Protein A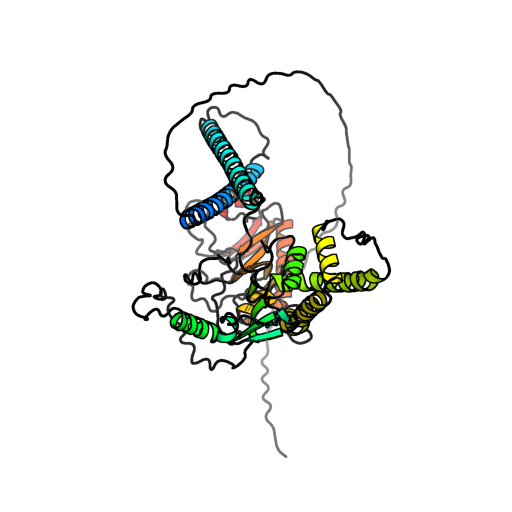F-A0A2P5IEN3-F1 (afdb_monomer_lite)

Structure (mmCIF, N/CA/C/O backbone):
data_AF-A0A2P5IEN3-F1
#
_entry.id   AF-A0A2P5IEN3-F1
#
loop_
_atom_site.group_PDB
_atom_site.id
_atom_site.type_symbol
_atom_site.label_atom_id
_atom_site.label_alt_id
_atom_site.label_comp_id
_atom_site.label_asym_id
_atom_site.label_entity_id
_atom_site.label_seq_id
_atom_site.pdbx_PDB_ins_code
_atom_site.Cartn_x
_atom_site.Cartn_y
_atom_site.Cartn_z
_atom_site.occupancy
_atom_site.B_iso_or_equiv
_atom_site.auth_seq_id
_atom_site.auth_comp_id
_atom_site.auth_asym_id
_atom_site.auth_atom_id
_atom_site.pdbx_PDB_model_num
ATOM 1 N N . MET A 1 1 ? 42.864 -42.625 10.242 1.00 35.84 1 MET A N 1
ATOM 2 C CA . MET A 1 1 ? 43.320 -43.706 9.343 1.00 35.84 1 MET A CA 1
ATOM 3 C C . MET A 1 1 ? 42.505 -43.647 8.061 1.00 35.84 1 MET A C 1
ATOM 5 O O . MET A 1 1 ? 41.294 -43.753 8.162 1.00 35.84 1 MET A O 1
ATOM 9 N N . SER A 1 2 ? 43.210 -43.437 6.940 1.00 33.47 2 SER A N 1
ATOM 10 C CA . SER A 1 2 ? 42.841 -43.688 5.528 1.00 33.47 2 SER A CA 1
ATOM 11 C C . SER A 1 2 ? 41.614 -42.935 4.977 1.00 33.47 2 SER A C 1
ATOM 13 O O . SER A 1 2 ? 40.490 -43.219 5.360 1.00 33.47 2 SER A O 1
ATOM 15 N N . SER A 1 3 ? 41.790 -41.851 4.204 1.00 33.75 3 SER A N 1
ATOM 16 C CA . SER A 1 3 ? 42.176 -41.757 2.762 1.00 33.75 3 SER A CA 1
ATOM 17 C C . SER A 1 3 ? 40.903 -41.482 1.944 1.00 33.75 3 SER A C 1
ATOM 19 O O . SER A 1 3 ? 39.930 -42.192 2.139 1.00 33.75 3 SER A O 1
ATOM 21 N N . GLY A 1 4 ? 40.760 -40.497 1.058 1.00 32.56 4 GLY A N 1
ATOM 22 C CA . GLY A 1 4 ? 41.691 -39.830 0.147 1.00 32.56 4 GLY A CA 1
ATOM 23 C C . GLY A 1 4 ? 41.046 -39.894 -1.251 1.00 32.56 4 GLY A C 1
ATOM 24 O O . GLY A 1 4 ? 40.573 -40.960 -1.630 1.00 32.56 4 GLY A O 1
ATOM 25 N N . GLY A 1 5 ? 40.966 -38.784 -1.993 1.00 29.70 5 GLY A N 1
ATOM 26 C CA . GLY A 1 5 ? 40.350 -38.788 -3.327 1.00 29.70 5 GLY A CA 1
ATOM 27 C C . GLY A 1 5 ? 40.188 -37.407 -3.957 1.00 29.70 5 GLY A C 1
ATOM 28 O O . GLY A 1 5 ? 39.071 -36.934 -4.127 1.00 29.70 5 GLY A O 1
ATOM 29 N N . SER A 1 6 ? 41.311 -36.771 -4.284 1.00 32.72 6 SER A N 1
ATOM 30 C CA . SER A 1 6 ? 41.399 -35.593 -5.152 1.00 32.72 6 SER A CA 1
ATOM 31 C C . SER A 1 6 ? 41.351 -36.027 -6.619 1.00 32.72 6 SER A C 1
ATOM 33 O O . SER A 1 6 ? 42.062 -36.962 -6.982 1.00 32.72 6 SER A O 1
ATOM 35 N N . ILE A 1 7 ? 40.604 -35.321 -7.474 1.00 37.53 7 ILE A N 1
ATOM 36 C CA . ILE A 1 7 ? 40.819 -35.346 -8.929 1.00 37.53 7 ILE A CA 1
ATOM 37 C C . ILE A 1 7 ? 40.854 -33.905 -9.440 1.00 37.53 7 ILE A C 1
ATOM 39 O O . ILE A 1 7 ? 39.853 -33.197 -9.466 1.00 37.53 7 ILE A O 1
ATOM 43 N N . SER A 1 8 ? 42.064 -33.499 -9.806 1.00 33.09 8 SER A N 1
ATOM 44 C CA . SER A 1 8 ? 42.419 -32.367 -10.655 1.00 33.09 8 SER A CA 1
ATOM 45 C C . SER A 1 8 ? 42.179 -32.720 -12.122 1.00 33.09 8 SER A C 1
ATOM 47 O O . SER A 1 8 ? 42.514 -33.833 -12.517 1.00 33.09 8 SER A O 1
ATOM 49 N N . ASN A 1 9 ? 41.732 -31.767 -12.941 1.00 34.59 9 ASN A N 1
ATOM 50 C CA . ASN A 1 9 ? 42.002 -31.789 -14.378 1.00 34.59 9 ASN A CA 1
ATOM 51 C C . ASN A 1 9 ? 42.323 -30.376 -14.867 1.00 34.59 9 ASN A C 1
ATOM 53 O O . ASN A 1 9 ? 41.487 -29.476 -14.833 1.00 34.59 9 ASN A O 1
ATOM 57 N N . SER A 1 10 ? 43.570 -30.236 -15.303 1.00 31.45 10 SER A N 1
ATOM 58 C CA . SER A 1 10 ? 44.122 -29.135 -16.079 1.00 31.45 10 SER A CA 1
ATOM 59 C C . SER A 1 10 ? 43.938 -29.443 -17.567 1.00 31.45 10 SER A C 1
ATOM 61 O O . SER A 1 10 ? 44.143 -30.586 -17.974 1.00 31.45 10 SER A O 1
ATOM 63 N N . ALA A 1 11 ? 43.627 -28.438 -18.382 1.00 36.34 11 ALA A N 1
ATOM 64 C CA . ALA A 1 11 ? 43.890 -28.466 -19.818 1.00 36.34 11 ALA A CA 1
ATOM 65 C C . ALA A 1 11 ? 44.193 -27.044 -20.309 1.00 36.34 11 ALA A C 1
ATOM 67 O O . ALA A 1 11 ? 43.500 -26.088 -19.966 1.00 36.34 11 ALA A O 1
ATOM 68 N N . GLU A 1 12 ? 45.288 -26.942 -21.053 1.00 33.94 12 GLU A N 1
ATOM 69 C CA . GLU A 1 12 ? 45.960 -25.740 -21.536 1.00 33.94 12 GLU A CA 1
ATOM 70 C C . GLU A 1 12 ? 45.406 -25.248 -22.890 1.00 33.94 12 GLU A C 1
ATOM 72 O O . GLU A 1 12 ? 45.194 -26.058 -23.786 1.00 33.94 12 GLU A O 1
ATOM 77 N N . GLY A 1 13 ? 45.307 -23.914 -23.033 1.00 30.95 13 GLY A N 1
ATOM 78 C CA . GLY A 1 13 ? 45.607 -23.094 -24.231 1.00 30.95 13 GLY A CA 1
ATOM 79 C C . GLY A 1 13 ? 44.714 -23.178 -25.491 1.00 30.95 13 GLY A C 1
ATOM 80 O O . GLY A 1 13 ? 43.956 -24.131 -25.635 1.00 30.95 13 GLY A O 1
ATOM 81 N N . PRO A 1 14 ? 44.826 -22.224 -26.457 1.00 46.12 14 PRO A N 1
ATOM 82 C CA . PRO A 1 14 ? 45.813 -21.136 -26.560 1.00 46.12 14 PRO A CA 1
ATOM 83 C C . PRO A 1 14 ? 45.273 -19.716 -26.900 1.00 46.12 14 PRO A C 1
ATOM 85 O O . PRO A 1 14 ? 44.162 -19.524 -27.379 1.00 46.12 14 PRO A O 1
ATOM 88 N N . ASN A 1 15 ? 46.158 -18.741 -26.660 1.00 34.06 15 ASN A N 1
ATOM 89 C CA . ASN A 1 15 ? 46.348 -17.399 -27.239 1.00 34.06 15 ASN A CA 1
ATOM 90 C C . ASN A 1 15 ? 45.419 -16.884 -28.359 1.00 34.06 15 ASN A C 1
ATOM 92 O O . ASN A 1 15 ? 45.364 -17.461 -29.443 1.00 34.06 15 ASN A O 1
ATOM 96 N N . SER A 1 16 ? 44.970 -15.634 -28.197 1.00 35.38 16 SER A N 1
ATOM 97 C CA . SER A 1 16 ? 45.021 -14.636 -29.277 1.00 35.38 16 SER A CA 1
ATOM 98 C C . SER A 1 16 ? 45.103 -13.213 -28.713 1.00 35.38 16 SER A C 1
ATOM 100 O O . SER A 1 16 ? 44.198 -12.743 -28.024 1.00 35.38 16 SER A O 1
ATOM 102 N N . GLU A 1 17 ? 46.219 -12.557 -29.019 1.00 33.69 17 GLU A N 1
ATOM 103 C CA . GLU A 1 17 ? 46.490 -11.131 -28.853 1.00 33.69 17 GLU A CA 1
ATOM 104 C C . GLU A 1 17 ? 45.548 -10.287 -29.732 1.00 33.69 17 GLU A C 1
ATOM 106 O O . GLU A 1 17 ? 45.204 -10.687 -30.843 1.00 33.69 17 GLU A O 1
ATOM 111 N N . GLY A 1 18 ? 45.159 -9.099 -29.263 1.00 31.09 18 GLY A N 1
ATOM 112 C CA . GLY A 1 18 ? 44.286 -8.189 -30.010 1.00 31.09 18 GLY A CA 1
ATOM 113 C C . GLY A 1 18 ? 44.284 -6.782 -29.423 1.00 31.09 18 GLY A C 1
ATOM 114 O O . GLY A 1 18 ? 43.494 -6.446 -28.552 1.00 31.09 18 GLY A O 1
ATOM 115 N N . LEU A 1 19 ? 45.232 -5.983 -29.897 1.00 33.12 19 LEU A N 1
ATOM 116 C CA . LEU A 1 19 ? 45.630 -4.650 -29.463 1.00 33.12 19 LEU A CA 1
ATOM 117 C C . LEU A 1 19 ? 44.899 -3.556 -30.268 1.00 33.12 19 LEU A C 1
ATOM 119 O O . LEU A 1 19 ? 45.217 -3.423 -31.441 1.00 33.12 19 LEU A O 1
ATOM 123 N N . VAL A 1 20 ? 44.022 -2.723 -29.681 1.00 34.38 20 VAL A N 1
ATOM 124 C CA . VAL A 1 20 ? 43.602 -1.413 -30.261 1.00 34.38 20 VAL A CA 1
ATOM 125 C C . VAL A 1 20 ? 43.148 -0.472 -29.124 1.00 34.38 20 VAL A C 1
ATOM 127 O O . VAL A 1 20 ? 42.104 -0.677 -28.521 1.00 34.38 20 VAL A O 1
ATOM 130 N N . ARG A 1 21 ? 44.021 0.390 -28.584 1.00 30.11 21 ARG A N 1
ATOM 131 C CA . ARG A 1 21 ? 44.185 1.835 -28.884 1.00 30.11 21 ARG A CA 1
ATOM 132 C C . ARG A 1 21 ? 42.898 2.679 -28.904 1.00 30.11 21 ARG A C 1
ATOM 134 O O . ARG A 1 21 ? 42.202 2.767 -29.906 1.00 30.11 21 ARG A O 1
ATOM 141 N N . SER A 1 22 ? 42.698 3.405 -27.808 1.00 34.75 22 SER A N 1
ATOM 142 C CA . SER A 1 22 ? 41.840 4.586 -27.669 1.00 34.75 22 SER A CA 1
ATOM 143 C C . SER A 1 22 ? 42.376 5.783 -28.470 1.00 34.75 22 SER A C 1
ATOM 145 O O . SER A 1 22 ? 43.598 5.932 -28.577 1.00 34.75 22 SER A O 1
ATOM 147 N N . PRO A 1 23 ? 41.506 6.721 -28.886 1.00 38.84 23 PRO A N 1
ATOM 148 C CA . PRO A 1 23 ? 41.914 8.105 -29.064 1.00 38.84 23 PRO A CA 1
ATOM 149 C C . PRO A 1 23 ? 41.170 9.051 -28.110 1.00 38.84 23 PRO A C 1
ATOM 151 O O . PRO A 1 23 ? 39.944 9.055 -28.007 1.00 38.84 23 PRO A O 1
ATOM 154 N N . SER A 1 24 ? 41.963 9.881 -27.433 1.00 36.66 24 SER A N 1
ATOM 155 C CA . SER A 1 24 ? 41.577 11.186 -26.890 1.00 36.66 24 SER A CA 1
ATOM 156 C C . SER A 1 24 ? 41.012 12.101 -27.981 1.00 36.66 24 SER A C 1
ATOM 158 O O . SER A 1 24 ? 41.430 11.979 -29.136 1.00 36.66 24 SER A O 1
ATOM 160 N N . PRO A 1 25 ? 40.244 13.134 -27.606 1.00 40.41 25 PRO A N 1
ATOM 161 C CA . PRO A 1 25 ? 40.554 14.437 -28.188 1.00 40.41 25 PRO A CA 1
ATOM 162 C C . PRO A 1 25 ? 40.624 15.584 -27.180 1.00 40.41 25 PRO A C 1
ATOM 164 O O . PRO A 1 25 ? 39.953 15.618 -26.151 1.00 40.41 25 PRO A O 1
ATOM 167 N N . GLN A 1 26 ? 41.508 16.500 -27.562 1.00 29.80 26 GLN A N 1
ATOM 168 C CA . GLN A 1 26 ? 41.890 17.751 -26.938 1.00 29.80 26 GLN A CA 1
ATOM 169 C C . GLN A 1 26 ? 40.809 18.832 -27.048 1.00 29.80 26 GLN A C 1
ATOM 171 O O . GLN A 1 26 ? 39.913 18.785 -27.887 1.00 29.80 26 GLN A O 1
ATOM 176 N N . GLU A 1 27 ? 40.991 19.812 -26.172 1.00 29.64 27 GLU A N 1
ATOM 177 C CA . GLU A 1 27 ? 40.306 21.088 -26.012 1.00 29.64 27 GLU A CA 1
ATOM 178 C C . GLU A 1 27 ? 40.144 21.901 -27.307 1.00 29.64 27 GLU A C 1
ATOM 180 O O . GLU A 1 27 ? 41.055 21.984 -28.131 1.00 29.64 27 GLU A O 1
ATOM 185 N N . ALA A 1 28 ? 39.028 22.628 -27.403 1.00 30.77 28 ALA A N 1
ATOM 186 C CA . ALA A 1 28 ? 38.952 23.875 -28.154 1.00 30.77 28 ALA A CA 1
ATOM 187 C C . ALA A 1 28 ? 38.055 24.868 -27.401 1.00 30.77 28 ALA A C 1
ATOM 189 O O . ALA A 1 28 ? 36.851 24.677 -27.244 1.00 30.77 28 ALA A O 1
ATOM 190 N N . ILE A 1 29 ? 38.703 25.919 -26.908 1.00 27.64 29 ILE A N 1
ATOM 191 C CA . ILE A 1 29 ? 38.143 27.128 -26.308 1.00 27.64 29 ILE A CA 1
ATOM 192 C C . ILE A 1 29 ? 37.613 28.016 -27.440 1.00 27.64 29 ILE A C 1
ATOM 194 O O . ILE A 1 29 ? 38.374 28.307 -28.356 1.00 27.64 29 ILE A O 1
ATOM 198 N N . TYR A 1 30 ? 36.379 28.520 -27.344 1.00 28.81 30 TYR A N 1
ATOM 199 C CA . TYR A 1 30 ? 36.015 29.817 -27.925 1.00 28.81 30 TYR A CA 1
ATOM 200 C C . TYR A 1 30 ? 34.970 30.532 -27.060 1.00 28.81 30 TYR A C 1
ATOM 202 O O . TYR A 1 30 ? 33.917 30.003 -26.717 1.00 28.81 30 TYR A O 1
ATOM 210 N N . THR A 1 31 ? 35.346 31.747 -26.684 1.00 26.66 31 THR A N 1
ATOM 211 C CA . THR A 1 31 ? 34.623 32.772 -25.932 1.00 26.66 31 THR A CA 1
ATOM 212 C C . THR A 1 31 ? 33.665 33.575 -26.815 1.00 26.66 31 THR A C 1
ATOM 214 O O . THR A 1 31 ? 33.975 33.786 -27.986 1.00 26.66 31 THR A O 1
ATOM 217 N N . ALA A 1 32 ? 32.628 34.140 -26.179 1.00 28.58 32 ALA A N 1
ATOM 218 C CA . ALA A 1 32 ? 32.217 35.557 -26.238 1.00 28.58 32 ALA A CA 1
ATOM 219 C C . ALA A 1 32 ? 30.720 35.822 -26.526 1.00 28.58 32 ALA A C 1
ATOM 221 O O . ALA A 1 32 ? 30.201 35.554 -27.603 1.00 28.58 32 ALA A O 1
ATOM 222 N N . ASP A 1 33 ? 30.118 36.446 -25.509 1.00 27.48 33 ASP A N 1
ATOM 223 C CA . ASP A 1 33 ? 29.373 37.710 -25.537 1.00 27.48 33 ASP A CA 1
ATOM 224 C C . ASP A 1 33 ? 27.887 37.796 -25.933 1.00 27.48 33 ASP A C 1
ATOM 226 O O . ASP A 1 33 ? 27.475 37.886 -27.085 1.00 27.48 33 ASP A O 1
ATOM 230 N N . ASN A 1 34 ? 27.113 37.926 -24.849 1.00 31.33 34 ASN A N 1
ATOM 231 C CA . ASN A 1 34 ? 25.971 38.810 -24.612 1.00 31.33 34 ASN A CA 1
ATOM 232 C C . ASN A 1 34 ? 25.864 40.059 -25.508 1.00 31.33 34 ASN A C 1
ATOM 234 O O . ASN A 1 34 ? 26.795 40.859 -25.576 1.00 31.33 34 ASN A O 1
ATOM 238 N N . ALA A 1 35 ? 24.636 40.365 -25.940 1.00 30.05 35 ALA A N 1
ATOM 239 C CA . ALA A 1 35 ? 24.123 41.736 -25.929 1.00 30.05 35 ALA A CA 1
ATOM 240 C C . ALA A 1 35 ? 22.586 41.758 -25.866 1.00 30.05 35 ALA A C 1
ATOM 242 O O . ALA A 1 35 ? 21.883 41.323 -26.772 1.00 30.05 35 ALA A O 1
ATOM 243 N N . SER A 1 36 ? 22.096 42.298 -24.755 1.00 31.78 36 SER A N 1
ATOM 244 C CA . SER A 1 36 ? 20.740 42.770 -24.487 1.00 31.78 36 SER A CA 1
ATOM 245 C C . SER A 1 36 ? 20.390 44.022 -25.298 1.00 31.78 36 SER A C 1
ATOM 247 O O . SER A 1 36 ? 21.257 44.872 -25.506 1.00 31.78 36 SER A O 1
ATOM 249 N N . GLY A 1 37 ? 19.110 44.218 -25.620 1.00 28.75 37 GLY A N 1
ATOM 250 C CA . GLY A 1 37 ? 18.613 45.488 -26.150 1.00 28.75 37 GLY A CA 1
ATOM 251 C C . GLY A 1 37 ? 17.091 45.599 -26.107 1.00 28.75 37 GLY A C 1
ATOM 252 O O . GLY A 1 37 ? 16.406 44.990 -26.918 1.00 28.75 37 GLY A O 1
ATOM 253 N N . ASP A 1 38 ? 16.609 46.387 -25.145 1.00 30.59 38 ASP A N 1
ATOM 254 C CA . ASP A 1 38 ? 15.249 46.909 -24.957 1.00 30.59 38 ASP A CA 1
ATOM 255 C C . ASP A 1 38 ? 14.538 47.375 -26.241 1.00 30.59 38 ASP A C 1
ATOM 257 O O . ASP A 1 38 ? 15.175 47.982 -27.100 1.00 30.59 38 ASP A O 1
ATOM 261 N N . GLN A 1 39 ? 13.194 47.326 -26.253 1.00 30.89 39 GLN A N 1
ATOM 262 C CA . GLN A 1 39 ? 12.402 48.541 -26.508 1.00 30.89 39 GLN A CA 1
ATOM 263 C C . GLN A 1 39 ? 10.929 48.475 -26.058 1.00 30.89 39 GLN A C 1
ATOM 265 O O . GLN A 1 39 ? 10.269 47.442 -26.059 1.00 30.89 39 GLN A O 1
ATOM 270 N N . LYS A 1 40 ? 10.474 49.660 -25.637 1.00 29.22 40 LYS A N 1
ATOM 271 C CA . LYS A 1 40 ? 9.203 50.061 -25.018 1.00 29.22 40 LYS A CA 1
ATOM 272 C C . LYS A 1 40 ? 8.070 50.312 -26.022 1.00 29.22 40 LYS A C 1
ATOM 274 O O . LYS A 1 40 ? 8.325 50.729 -27.144 1.00 29.22 40 LYS A O 1
ATOM 279 N N . GLY A 1 41 ? 6.853 50.358 -25.469 1.00 27.19 41 GLY A N 1
ATOM 280 C CA . GLY A 1 41 ? 5.732 51.207 -25.916 1.00 27.19 41 GLY A CA 1
ATOM 281 C C . GLY A 1 41 ? 4.554 50.388 -26.446 1.00 27.19 41 GLY A C 1
ATOM 282 O O . GLY A 1 41 ? 4.766 49.366 -27.072 1.00 27.19 41 GLY A O 1
ATOM 283 N N . THR A 1 42 ? 3.281 50.720 -26.246 1.00 28.75 42 THR A N 1
ATOM 284 C CA . THR A 1 42 ? 2.606 51.896 -25.673 1.00 28.75 42 THR A CA 1
ATOM 285 C C . THR A 1 42 ? 1.125 51.508 -25.530 1.00 28.75 42 THR A C 1
ATOM 287 O O . THR A 1 42 ? 0.606 50.792 -26.383 1.00 28.75 42 THR A O 1
ATOM 290 N N . SER A 1 43 ? 0.446 51.979 -24.479 1.00 30.06 43 SER A N 1
ATOM 291 C CA . SER A 1 43 ? -1.021 51.934 -24.344 1.00 30.06 43 SER A CA 1
ATOM 292 C C . SER A 1 43 ? -1.731 52.680 -25.471 1.00 30.06 43 SER A C 1
ATOM 294 O O . SER A 1 43 ? -1.261 53.746 -25.865 1.00 30.06 43 SER A O 1
ATOM 296 N N . GLN A 1 44 ? -2.930 52.223 -25.843 1.00 29.77 44 GLN A N 1
ATOM 297 C CA . GLN A 1 44 ? -4.050 53.121 -26.126 1.00 29.77 44 GLN A CA 1
ATOM 298 C C . GLN A 1 44 ? -5.410 52.447 -25.906 1.00 29.77 44 GLN A C 1
ATOM 300 O O . GLN A 1 44 ? -5.561 51.234 -26.024 1.00 29.77 44 GLN A O 1
ATOM 305 N N . ASP A 1 45 ? -6.341 53.299 -25.496 1.00 27.36 45 ASP A N 1
ATOM 306 C CA . ASP A 1 45 ? -7.645 53.062 -24.894 1.00 27.36 45 ASP A CA 1
ATOM 307 C C . ASP A 1 45 ? -8.785 52.756 -25.900 1.00 27.36 45 ASP A C 1
ATOM 309 O O . ASP A 1 45 ? -8.643 52.924 -27.109 1.00 27.36 45 ASP A O 1
ATOM 313 N N . ILE A 1 46 ? -9.965 52.507 -25.310 1.00 26.88 46 ILE A N 1
ATOM 314 C CA . ILE A 1 46 ? -11.319 52.949 -25.716 1.00 26.88 46 ILE A CA 1
ATOM 315 C C . ILE A 1 46 ? -12.308 51.876 -26.236 1.00 26.88 46 ILE A C 1
ATOM 317 O O . ILE A 1 46 ? -12.123 51.229 -27.259 1.00 26.88 46 ILE A O 1
ATOM 321 N N . GLU A 1 47 ? -13.441 51.861 -25.520 1.00 27.30 47 GLU A N 1
ATOM 322 C CA . GLU A 1 47 ? -14.838 51.662 -25.941 1.00 27.30 47 GLU A CA 1
ATOM 323 C C . GLU A 1 47 ? -15.607 50.377 -25.623 1.00 27.30 47 GLU A C 1
ATOM 325 O O . GLU A 1 47 ? -15.109 49.267 -25.487 1.00 27.30 47 GLU A O 1
ATOM 330 N N . SER A 1 48 ? -16.895 50.628 -25.416 1.00 28.28 48 SER A N 1
ATOM 331 C CA . SER A 1 48 ? -17.778 50.055 -24.414 1.00 28.28 48 SER A CA 1
ATOM 332 C C . SER A 1 48 ? -19.172 49.870 -25.036 1.00 28.28 48 SER A C 1
ATOM 334 O O . SER A 1 48 ? -19.547 50.668 -25.890 1.00 28.28 48 SER A O 1
ATOM 336 N N . ILE A 1 49 ? -19.985 48.972 -24.444 1.00 26.33 49 ILE A N 1
ATOM 337 C CA . ILE A 1 49 ? -21.478 48.899 -24.489 1.00 26.33 49 ILE A CA 1
ATOM 338 C C . ILE A 1 49 ? -22.085 48.173 -25.732 1.00 26.33 49 ILE A C 1
ATOM 340 O O . ILE A 1 49 ? -21.487 48.256 -26.800 1.00 26.33 49 ILE A O 1
ATOM 344 N N . PRO A 1 50 ? -23.285 47.517 -25.692 1.00 37.12 50 PRO A N 1
ATOM 345 C CA . PRO A 1 50 ? -24.185 47.131 -24.580 1.00 37.12 50 PRO A CA 1
ATOM 346 C C . PRO A 1 50 ? -24.591 45.639 -24.506 1.00 37.12 50 PRO A C 1
ATOM 348 O O . PRO A 1 50 ? -24.624 44.897 -25.486 1.00 37.12 50 PRO A O 1
ATOM 351 N N . GLU A 1 51 ? -25.087 45.272 -23.322 1.00 28.61 51 GLU A N 1
ATOM 352 C CA . GLU A 1 51 ? -25.972 44.133 -23.059 1.00 28.61 51 GLU A CA 1
ATOM 353 C C . GLU A 1 51 ? -27.403 44.374 -23.579 1.00 28.61 51 GLU A C 1
ATOM 355 O O . GLU A 1 51 ? -27.938 45.478 -23.469 1.00 28.61 51 GLU A O 1
ATOM 360 N N . THR A 1 52 ? -28.081 43.317 -24.041 1.00 30.11 52 THR A N 1
ATOM 361 C CA . THR A 1 52 ? -29.551 43.295 -24.128 1.00 30.11 52 THR A CA 1
ATOM 362 C C . THR A 1 52 ? -30.120 42.011 -23.525 1.00 30.11 52 THR A C 1
ATOM 364 O O . THR A 1 52 ? -29.779 40.891 -23.906 1.00 30.11 52 THR A O 1
ATOM 367 N N . ASN A 1 53 ? -31.004 42.207 -22.545 1.00 27.12 53 ASN A N 1
ATOM 368 C CA . ASN A 1 53 ? -31.884 41.206 -21.955 1.00 27.12 53 ASN A CA 1
ATOM 369 C C . ASN A 1 53 ? -33.055 40.910 -22.903 1.00 27.12 53 ASN A C 1
ATOM 371 O O . ASN A 1 53 ? -33.667 41.837 -23.428 1.00 27.12 53 ASN A O 1
ATOM 375 N N . SER A 1 54 ? -33.467 39.645 -23.011 1.00 27.23 54 SER A N 1
ATOM 376 C CA . SER A 1 54 ? -34.881 39.339 -23.252 1.00 27.23 54 SER A CA 1
ATOM 377 C C . SER A 1 54 ? -35.307 38.067 -22.519 1.00 27.23 54 SER A C 1
ATOM 379 O O . SER A 1 54 ? -34.712 36.994 -22.621 1.00 27.23 54 SER A O 1
ATOM 381 N N . THR A 1 55 ? -36.332 38.258 -21.703 1.00 28.41 55 THR A N 1
ATOM 382 C CA . THR A 1 55 ? -37.141 37.284 -20.980 1.00 28.41 55 THR A CA 1
ATOM 383 C C . THR A 1 55 ? -38.214 36.715 -21.901 1.00 28.41 55 THR A C 1
ATOM 385 O O . THR A 1 55 ? -38.854 37.478 -22.618 1.00 28.41 55 THR A O 1
ATOM 388 N N . HIS A 1 56 ? -38.493 35.413 -21.812 1.00 28.89 56 HIS A N 1
ATOM 389 C CA . HIS A 1 56 ? -39.802 34.887 -22.195 1.00 28.89 56 HIS A CA 1
ATOM 390 C C . HIS A 1 56 ? -40.215 33.721 -21.291 1.00 28.89 56 HIS A C 1
ATOM 392 O O . HIS A 1 56 ? -39.544 32.690 -21.213 1.00 28.89 56 HIS A O 1
ATOM 398 N N . GLU A 1 57 ? -41.327 33.944 -20.591 1.00 28.70 57 GLU A N 1
ATOM 399 C CA . GLU A 1 57 ? -42.165 32.958 -19.916 1.00 28.70 57 GLU A CA 1
ATOM 400 C C . GLU A 1 57 ? -42.827 32.017 -20.926 1.00 28.70 57 GLU A C 1
ATOM 402 O O . GLU A 1 57 ? -43.229 32.438 -22.012 1.00 28.70 57 GLU A O 1
ATOM 407 N N . SER A 1 58 ? -43.017 30.759 -20.527 1.00 27.20 58 SER A N 1
ATOM 408 C CA . SER A 1 58 ? -44.165 29.945 -20.933 1.00 27.20 58 SER A CA 1
ATOM 409 C C . SER A 1 58 ? -44.393 28.848 -19.895 1.00 27.20 58 SER A C 1
ATOM 411 O O . SER A 1 58 ? -43.476 28.111 -19.525 1.00 27.20 58 SER A O 1
ATOM 413 N N . GLN A 1 59 ? -45.627 28.823 -19.409 1.00 27.61 59 GLN A N 1
ATOM 414 C CA . GLN A 1 59 ? -46.201 27.930 -18.418 1.00 27.61 59 GLN A CA 1
ATOM 415 C C . GLN A 1 59 ? -46.795 26.661 -19.063 1.00 27.61 59 GLN A C 1
ATOM 417 O O . GLN A 1 59 ? -47.214 26.673 -20.217 1.00 27.61 59 GLN A O 1
ATOM 422 N N . ASP A 1 60 ? -46.874 25.630 -18.217 1.00 28.22 60 ASP A N 1
ATOM 423 C CA . ASP A 1 60 ? -47.930 24.614 -18.099 1.00 28.22 60 ASP A CA 1
ATOM 424 C C . ASP A 1 60 ? -47.845 23.205 -18.724 1.00 28.22 60 ASP A C 1
ATOM 426 O O . ASP A 1 60 ? -47.476 22.979 -19.872 1.00 28.22 60 ASP A O 1
ATOM 430 N N . LEU A 1 61 ? -48.344 22.292 -17.865 1.00 27.17 61 LEU A N 1
ATOM 431 C CA . LEU A 1 61 ? -48.820 20.908 -18.018 1.00 27.17 61 LEU A CA 1
ATOM 432 C C . LEU A 1 61 ? -47.784 19.773 -17.931 1.00 27.17 61 LEU A C 1
ATOM 434 O O . LEU A 1 61 ? -47.070 19.501 -18.882 1.00 27.17 61 LEU A O 1
ATOM 438 N N . TYR A 1 62 ? -47.763 19.060 -16.790 1.00 28.39 62 TYR A N 1
ATOM 439 C CA . TYR A 1 62 ? -48.068 17.615 -16.689 1.00 28.39 62 TYR A CA 1
ATOM 440 C C . TYR A 1 62 ? -48.196 17.173 -15.214 1.00 28.39 62 TYR A C 1
ATOM 442 O O . TYR A 1 62 ? -47.400 17.552 -14.357 1.00 28.39 62 TYR A O 1
ATOM 450 N N . GLY A 1 63 ? -49.245 16.391 -14.934 1.00 28.73 63 GLY A N 1
ATOM 451 C CA . GLY A 1 63 ? -49.679 15.953 -13.605 1.00 28.73 63 GLY A CA 1
ATOM 452 C C . GLY A 1 63 ? -48.720 14.998 -12.886 1.00 28.73 63 GLY A C 1
ATOM 453 O O . GLY A 1 63 ? -48.051 14.161 -13.490 1.00 28.73 63 GLY A O 1
ATOM 454 N N . ALA A 1 64 ? -48.685 15.139 -11.561 1.00 29.81 64 ALA A N 1
ATOM 455 C CA . ALA A 1 64 ? -47.820 14.404 -10.651 1.00 29.81 64 ALA A CA 1
ATOM 456 C C . ALA A 1 64 ? -48.384 13.009 -10.325 1.00 29.81 64 ALA A C 1
ATOM 458 O O . ALA A 1 64 ? -49.329 12.874 -9.552 1.00 29.81 64 ALA A O 1
ATOM 459 N N . GLY A 1 65 ? -47.759 11.966 -10.873 1.00 35.16 65 GLY A N 1
ATOM 460 C CA . GLY A 1 65 ? -47.779 10.629 -10.282 1.00 35.16 65 GLY A CA 1
ATOM 461 C C . GLY A 1 65 ? -46.661 10.523 -9.245 1.00 35.16 65 GLY A C 1
ATOM 462 O O . GLY A 1 65 ? -45.504 10.824 -9.548 1.00 35.16 65 GLY A O 1
ATOM 463 N N . THR A 1 66 ? -46.984 10.130 -8.015 1.00 38.59 66 THR A N 1
ATOM 464 C CA . THR A 1 66 ? -46.008 9.940 -6.935 1.00 38.59 66 THR A CA 1
ATOM 465 C C . THR A 1 66 ? -45.072 8.773 -7.266 1.00 38.59 66 THR A C 1
ATOM 467 O O . THR A 1 66 ? -45.432 7.603 -7.168 1.00 38.59 66 THR A O 1
ATOM 470 N N . MET A 1 67 ? -43.846 9.089 -7.691 1.00 41.12 67 MET A N 1
ATOM 471 C CA . MET A 1 67 ? -42.787 8.096 -7.875 1.00 41.12 67 MET A CA 1
ATOM 472 C C . MET A 1 67 ? -42.282 7.580 -6.522 1.00 41.12 67 MET A C 1
ATOM 474 O O . MET A 1 67 ? -41.950 8.358 -5.630 1.00 41.12 67 MET A O 1
ATOM 478 N N . ASP A 1 68 ? -42.162 6.257 -6.406 1.00 57.59 68 ASP A N 1
ATOM 479 C CA . ASP A 1 68 ? -41.554 5.560 -5.271 1.00 57.59 68 ASP A CA 1
ATOM 480 C C . ASP A 1 68 ? -40.145 6.116 -4.959 1.00 57.59 68 ASP A C 1
ATOM 482 O O . ASP A 1 68 ? -39.263 6.197 -5.823 1.00 57.59 68 ASP A O 1
ATOM 486 N N . ALA A 1 69 ? -39.913 6.475 -3.693 1.00 46.44 69 ALA A N 1
ATOM 487 C CA . ALA A 1 69 ? -38.654 7.019 -3.182 1.00 46.44 69 ALA A CA 1
ATOM 488 C C . ALA A 1 69 ? -37.448 6.080 -3.397 1.00 46.44 69 ALA A C 1
ATOM 490 O O . ALA A 1 69 ? -36.293 6.516 -3.368 1.00 46.44 69 ALA A O 1
ATOM 491 N N . SER A 1 70 ? -37.675 4.778 -3.588 1.00 45.53 70 SER A N 1
ATOM 492 C CA . SER A 1 70 ? -36.652 3.808 -4.013 1.00 45.53 70 SER A CA 1
ATOM 493 C C . SER A 1 70 ? -36.212 4.036 -5.466 1.00 45.53 70 SER A C 1
ATOM 495 O O . SER A 1 70 ? -35.012 4.037 -5.762 1.00 45.53 70 SER A O 1
ATOM 497 N N . LEU A 1 71 ? -37.162 4.309 -6.363 1.00 43.88 71 LEU A N 1
ATOM 498 C CA . LEU A 1 71 ? -36.903 4.545 -7.781 1.00 43.88 71 LEU A CA 1
ATOM 499 C C . LEU A 1 71 ? -36.208 5.895 -8.000 1.00 43.88 71 LEU A C 1
ATOM 501 O O . LEU A 1 71 ? -35.207 5.960 -8.712 1.00 43.88 71 LEU A O 1
ATOM 505 N N . LEU A 1 72 ? -36.647 6.940 -7.289 1.00 45.94 72 LEU A N 1
ATOM 506 C CA . LEU A 1 72 ? -35.998 8.259 -7.293 1.00 45.94 72 LEU A CA 1
ATOM 507 C C . LEU A 1 72 ? -34.534 8.189 -6.834 1.00 45.94 72 LEU A C 1
ATOM 509 O O . LEU A 1 72 ? -33.671 8.849 -7.410 1.00 45.94 72 LEU A O 1
ATOM 513 N N . ARG A 1 73 ? -34.215 7.333 -5.853 1.00 53.06 73 ARG A N 1
ATOM 514 C CA . ARG A 1 73 ? -32.830 7.111 -5.398 1.00 53.06 73 ARG A CA 1
ATOM 515 C C . ARG A 1 73 ? -31.960 6.421 -6.452 1.00 53.06 73 ARG A C 1
ATOM 517 O O . ARG A 1 73 ? -30.797 6.788 -6.607 1.00 53.06 73 ARG A O 1
ATOM 524 N N . LYS A 1 74 ? -32.510 5.455 -7.195 1.00 51.97 74 LYS A N 1
ATOM 525 C CA . LYS A 1 74 ? -31.792 4.760 -8.280 1.00 51.97 74 LYS A CA 1
ATOM 526 C C . LYS A 1 74 ? -31.561 5.666 -9.491 1.00 51.97 74 LYS A C 1
ATOM 528 O O . LYS A 1 74 ? -30.463 5.669 -10.050 1.00 51.97 74 LYS A O 1
ATOM 533 N N . VAL A 1 75 ? -32.561 6.473 -9.849 1.00 49.03 75 VAL A N 1
ATOM 534 C CA . VAL A 1 75 ? -32.451 7.477 -10.916 1.00 49.03 75 VAL A CA 1
ATOM 535 C C . VAL A 1 75 ? -31.421 8.541 -10.535 1.00 49.03 75 VAL A C 1
ATOM 537 O O . VAL A 1 75 ? -30.527 8.816 -11.330 1.00 49.03 75 VAL A O 1
ATOM 540 N N . GLN A 1 76 ? -31.448 9.050 -9.298 1.00 54.72 76 GLN A N 1
ATOM 541 C CA . GLN A 1 76 ? -30.465 10.030 -8.824 1.00 54.72 76 GLN A CA 1
ATOM 542 C C . GLN A 1 76 ? -29.033 9.477 -8.846 1.00 54.72 76 GLN A C 1
ATOM 544 O O . GLN A 1 76 ? -28.129 10.147 -9.334 1.00 54.72 76 GLN A O 1
ATOM 549 N N . SER A 1 77 ? -28.829 8.232 -8.403 1.00 53.75 77 SER A N 1
ATOM 550 C CA . SER A 1 77 ? -27.508 7.593 -8.443 1.00 53.75 77 SER A CA 1
ATOM 551 C C . SER A 1 77 ? -26.980 7.421 -9.872 1.00 53.75 77 SER A C 1
ATOM 553 O O . SER A 1 77 ? -25.783 7.579 -10.098 1.00 53.75 77 SER A O 1
ATOM 555 N N . SER A 1 78 ? -27.853 7.121 -10.840 1.00 46.47 78 SER A N 1
ATOM 556 C CA . SER A 1 78 ? -27.460 7.036 -12.255 1.00 46.47 78 SER A CA 1
ATOM 557 C C . SER A 1 78 ? -27.150 8.413 -12.845 1.00 46.47 78 SER A C 1
ATOM 559 O O . SER A 1 78 ? -26.197 8.556 -13.606 1.00 46.47 78 SER A O 1
ATOM 561 N N . VAL A 1 79 ? -27.912 9.444 -12.467 1.00 55.25 79 VAL A N 1
ATOM 562 C CA . VAL A 1 79 ? -27.676 10.836 -12.887 1.00 55.25 79 VAL A CA 1
ATOM 563 C C . VAL A 1 79 ? -26.358 11.376 -12.326 1.00 55.25 79 VAL A C 1
ATOM 565 O O . VAL A 1 79 ? -25.620 12.039 -13.058 1.00 55.25 79 VAL A O 1
ATOM 568 N N . ASP A 1 80 ? -26.030 11.067 -11.071 1.00 55.06 80 ASP A N 1
ATOM 569 C CA . ASP A 1 80 ? -24.768 11.466 -10.441 1.00 55.06 80 ASP A CA 1
ATOM 570 C C . ASP A 1 80 ? -23.568 10.769 -11.107 1.00 55.06 80 ASP A C 1
ATOM 572 O O . ASP A 1 80 ? -22.566 11.418 -11.407 1.00 55.06 80 ASP A O 1
ATOM 576 N N . MET A 1 81 ? -23.699 9.478 -11.431 1.00 51.22 81 MET A N 1
ATOM 577 C CA . MET A 1 81 ? -22.663 8.698 -12.118 1.00 51.22 81 MET A CA 1
ATOM 578 C C . MET A 1 81 ? -22.407 9.199 -13.549 1.00 51.22 81 MET A C 1
ATOM 580 O O . MET A 1 81 ? -21.261 9.424 -13.930 1.00 51.22 81 MET A O 1
ATOM 584 N N . MET A 1 82 ? -23.467 9.457 -14.325 1.00 48.03 82 MET A N 1
ATOM 585 C CA . MET A 1 82 ? -23.339 10.019 -15.676 1.00 48.03 82 MET A CA 1
ATOM 586 C C . MET A 1 82 ? -22.784 11.448 -15.664 1.00 48.03 82 MET A C 1
ATOM 588 O O . MET A 1 82 ? -22.053 11.832 -16.571 1.00 48.03 82 MET A O 1
ATOM 592 N N . SER A 1 83 ? -23.108 12.246 -14.643 1.00 58.25 83 SER A N 1
ATOM 593 C CA . SER A 1 83 ? -22.587 13.614 -14.528 1.00 58.25 83 SER A CA 1
ATOM 594 C C . SER A 1 83 ? -21.093 13.631 -14.195 1.00 58.25 83 SER A C 1
ATOM 596 O O . SER A 1 83 ? -20.378 14.459 -14.748 1.00 58.25 83 SER A O 1
ATOM 598 N N . SER A 1 84 ? -20.618 12.692 -13.368 1.00 54.84 84 SER A N 1
ATOM 599 C CA . SER A 1 84 ? -19.188 12.526 -13.078 1.00 54.84 84 SER A CA 1
ATOM 600 C C . SER A 1 84 ? -18.395 12.142 -14.329 1.00 54.84 84 SER A C 1
ATOM 602 O O . SER A 1 84 ? -17.386 12.774 -14.617 1.00 54.84 84 SER A O 1
ATOM 604 N N . GLY A 1 85 ? -18.884 11.173 -15.116 1.00 57.84 85 GLY A N 1
ATOM 605 C CA . GLY A 1 85 ? -18.210 10.760 -16.354 1.00 57.84 85 GLY A CA 1
ATOM 606 C C . GLY A 1 85 ? -18.166 11.859 -17.423 1.00 57.84 85 GLY A C 1
ATOM 607 O O . GLY A 1 85 ? -17.190 11.973 -18.154 1.00 57.84 85 GLY A O 1
ATOM 608 N N . ILE A 1 86 ? -19.190 12.720 -17.493 1.00 58.16 86 ILE A N 1
ATOM 609 C CA . ILE A 1 86 ? -19.199 13.872 -18.411 1.00 58.16 86 ILE A CA 1
ATOM 610 C C . ILE A 1 86 ? -18.221 14.966 -17.954 1.00 58.16 86 ILE A C 1
ATOM 612 O O . ILE A 1 86 ? -17.601 15.601 -18.803 1.00 58.16 86 ILE A O 1
ATOM 616 N N . GLU A 1 87 ? -18.073 15.212 -16.646 1.00 58.03 87 GLU A N 1
ATOM 617 C CA . GLU A 1 87 ? -17.086 16.182 -16.140 1.00 58.03 87 GLU A CA 1
ATOM 618 C C . GLU A 1 87 ? -15.645 15.689 -16.349 1.00 58.03 87 GLU A C 1
ATOM 620 O O . GLU A 1 87 ? -14.786 16.489 -16.716 1.00 58.03 87 GLU A O 1
ATOM 625 N N . GLU A 1 88 ? -15.396 14.385 -16.213 1.00 55.44 88 GLU A N 1
ATOM 626 C CA . GLU A 1 88 ? -14.099 13.757 -16.501 1.00 55.44 88 GLU A CA 1
ATOM 627 C C . GLU A 1 88 ? -13.747 13.874 -17.993 1.00 55.44 88 GLU A C 1
ATOM 629 O O . GLU A 1 88 ? -12.725 14.463 -18.338 1.00 55.44 88 GLU A O 1
ATOM 634 N N . LEU A 1 89 ? -14.672 13.492 -18.884 1.00 51.06 89 LEU A N 1
ATOM 635 C CA . LEU A 1 89 ? -14.508 13.636 -20.336 1.00 51.06 89 LEU A CA 1
ATOM 636 C C . LEU A 1 89 ? -14.292 15.103 -20.759 1.00 51.06 89 LEU A C 1
ATOM 638 O O . LEU A 1 89 ? -13.461 15.406 -21.612 1.00 51.06 89 LEU A O 1
ATOM 642 N N . ALA A 1 90 ? -15.024 16.040 -20.148 1.00 52.69 90 ALA A N 1
ATOM 643 C CA . ALA A 1 90 ? -14.894 17.469 -20.430 1.00 52.69 90 ALA A CA 1
ATOM 644 C C . ALA A 1 90 ? -13.597 18.091 -19.888 1.00 52.69 90 ALA A C 1
ATOM 646 O O . ALA A 1 90 ? -13.289 19.228 -20.254 1.00 52.69 90 ALA A O 1
ATOM 647 N N . THR A 1 91 ? -12.888 17.402 -18.991 1.00 56.72 91 THR A N 1
ATOM 648 C CA . THR A 1 91 ? -11.573 17.810 -18.484 1.00 56.72 91 THR A CA 1
ATOM 649 C C . THR A 1 91 ? -10.490 17.268 -19.411 1.00 56.72 91 THR A C 1
ATOM 651 O O . THR A 1 91 ? -9.750 18.068 -19.966 1.00 56.72 91 THR A O 1
ATOM 654 N N . THR A 1 92 ? -10.538 15.977 -19.758 1.00 49.41 92 THR A N 1
ATOM 655 C CA . THR A 1 92 ? -9.630 15.354 -20.739 1.00 49.41 92 THR A CA 1
ATOM 656 C C . THR A 1 92 ? -9.630 16.070 -22.092 1.00 49.41 92 THR A C 1
ATOM 658 O O . THR A 1 92 ? -8.579 16.338 -22.660 1.00 49.41 92 THR A O 1
ATOM 661 N N . VAL A 1 93 ? -10.804 16.459 -22.604 1.00 48.31 93 VAL A N 1
ATOM 662 C CA . VAL A 1 93 ? -10.901 17.204 -23.875 1.00 48.31 93 VAL A CA 1
ATOM 663 C C . VAL A 1 93 ? -10.380 18.642 -23.747 1.00 48.31 93 VAL A C 1
ATOM 665 O O . VAL A 1 93 ? -9.909 19.215 -24.725 1.00 48.31 93 VAL A O 1
ATOM 668 N N . ARG A 1 94 ? -10.455 19.252 -22.557 1.00 55.34 94 ARG A N 1
ATOM 669 C CA . ARG A 1 94 ? -9.918 20.601 -22.318 1.00 55.34 94 ARG A CA 1
ATOM 670 C C . ARG A 1 94 ? -8.394 20.583 -22.285 1.00 55.34 94 ARG A C 1
ATOM 672 O O . ARG A 1 94 ? -7.788 21.495 -22.832 1.00 55.34 94 ARG A O 1
ATOM 679 N N . ASP A 1 95 ? -7.822 19.539 -21.702 1.00 52.53 95 ASP A N 1
ATOM 680 C CA . ASP A 1 95 ? -6.378 19.336 -21.639 1.00 52.53 95 ASP A CA 1
ATOM 681 C C . ASP A 1 95 ? -5.820 19.013 -23.036 1.00 52.53 95 ASP A C 1
ATOM 683 O O . ASP A 1 95 ? -4.824 19.599 -23.446 1.00 52.53 95 ASP A O 1
ATOM 687 N N . PHE A 1 96 ? -6.541 18.210 -23.828 1.00 45.34 96 PHE A N 1
ATOM 688 C CA . PHE A 1 96 ? -6.195 17.924 -25.227 1.00 45.34 96 PHE A CA 1
ATOM 689 C C . PHE A 1 96 ? -6.189 19.182 -26.116 1.00 45.34 96 PHE A C 1
ATOM 691 O O . PHE A 1 96 ? -5.282 19.378 -26.913 1.00 45.34 96 PHE A O 1
ATOM 698 N N . LEU A 1 97 ? -7.172 20.076 -25.958 1.00 46.09 97 LEU A N 1
ATOM 699 C CA . LEU A 1 97 ? -7.259 21.308 -26.757 1.00 46.09 97 LEU A CA 1
ATOM 700 C C . LEU A 1 97 ? -6.329 22.429 -26.267 1.00 46.09 97 LEU A C 1
ATOM 702 O O . LEU A 1 97 ? -5.999 23.324 -27.040 1.00 46.09 97 LEU A O 1
ATOM 706 N N . ALA A 1 98 ? -5.911 22.408 -24.999 1.00 52.47 98 ALA A N 1
ATOM 707 C CA . ALA A 1 98 ? -4.921 23.351 -24.479 1.00 52.47 98 ALA A CA 1
ATOM 708 C C . ALA A 1 98 ? -3.512 23.080 -25.036 1.00 52.47 98 ALA A C 1
ATOM 710 O O . ALA A 1 98 ? -2.705 24.003 -25.103 1.00 52.47 98 ALA A O 1
ATOM 711 N N . LEU A 1 99 ? -3.242 21.844 -25.468 1.00 45.31 99 LEU A N 1
ATOM 712 C CA . LEU A 1 99 ? -1.996 21.453 -26.130 1.00 45.31 99 LEU A CA 1
ATOM 713 C C . LEU A 1 99 ? -1.940 21.896 -27.602 1.00 45.31 99 LEU A C 1
ATOM 715 O O . LEU A 1 99 ? -0.858 22.149 -28.117 1.00 45.31 99 LEU A O 1
ATOM 719 N N . ASP A 1 100 ? -3.094 22.060 -28.253 1.00 41.66 100 ASP A N 1
ATOM 720 C CA . ASP A 1 100 ? -3.192 22.380 -29.687 1.00 41.66 100 ASP A CA 1
ATOM 721 C C . ASP A 1 100 ? -3.163 23.898 -29.978 1.00 41.66 100 ASP A C 1
ATOM 723 O O . ASP A 1 100 ? -2.945 24.335 -31.103 1.00 41.66 100 ASP A O 1
ATOM 727 N N . ALA A 1 101 ? -3.354 24.739 -28.955 1.00 44.28 101 ALA A N 1
ATOM 728 C CA . ALA A 1 101 ? -3.433 26.199 -29.098 1.00 44.28 101 ALA A CA 1
ATOM 729 C C . ALA A 1 101 ? -2.071 26.930 -29.019 1.00 44.28 101 ALA A C 1
ATOM 731 O O . ALA A 1 101 ? -2.045 28.157 -28.926 1.00 44.28 101 ALA A O 1
ATOM 732 N N . GLY A 1 102 ? -0.950 26.200 -29.019 1.00 41.75 102 GLY A N 1
ATOM 733 C CA . GLY A 1 102 ? 0.405 26.752 -28.864 1.00 41.75 102 GLY A CA 1
ATOM 734 C C . GLY A 1 102 ? 1.185 27.021 -30.158 1.00 41.75 102 GLY A C 1
ATOM 735 O O . GLY A 1 102 ? 2.347 27.411 -30.071 1.00 41.75 102 GLY A O 1
ATOM 736 N N . GLY A 1 103 ? 0.601 26.801 -31.340 1.00 38.78 103 GLY A N 1
ATOM 737 C CA . GLY A 1 103 ? 1.284 26.964 -32.630 1.00 38.78 103 GLY A CA 1
ATOM 738 C C . GLY A 1 103 ? 0.966 28.289 -33.323 1.00 38.78 103 GLY A C 1
ATOM 739 O O . GLY A 1 103 ? -0.151 28.492 -33.792 1.00 38.78 103 GLY A O 1
ATOM 740 N N . ASP A 1 104 ? 1.963 29.166 -33.407 1.00 40.56 104 ASP A N 1
ATOM 741 C CA . ASP A 1 104 ? 1.981 30.373 -34.235 1.00 40.56 104 ASP A CA 1
ATOM 742 C C . ASP A 1 104 ? 2.478 30.025 -35.651 1.00 40.56 104 ASP A C 1
ATOM 744 O O . ASP A 1 104 ? 3.635 29.644 -35.809 1.00 40.56 104 ASP A O 1
ATOM 748 N N . SER A 1 105 ? 1.613 30.120 -36.668 1.00 37.47 105 SER A N 1
ATOM 749 C CA . SER A 1 105 ? 1.989 30.553 -38.028 1.00 37.47 105 SER A CA 1
ATOM 750 C C . SER A 1 105 ? 0.757 30.729 -38.917 1.00 37.47 105 SER A C 1
ATOM 752 O O . SER A 1 105 ? -0.139 29.882 -38.937 1.00 37.47 105 SER A O 1
ATOM 754 N N . SER A 1 106 ? 0.750 31.818 -39.680 1.00 40.34 106 SER A N 1
ATOM 755 C CA . SER A 1 106 ? -0.282 32.207 -40.634 1.00 40.34 106 SER A CA 1
ATOM 756 C C . SER A 1 106 ? -0.266 31.372 -41.924 1.00 40.34 106 SER A C 1
ATOM 758 O O . SER A 1 106 ? 0.789 30.952 -42.388 1.00 40.34 106 SER A O 1
ATOM 760 N N . ASP A 1 107 ? -1.451 31.095 -42.475 1.00 38.91 107 ASP A N 1
ATOM 761 C CA . ASP A 1 107 ? -1.938 31.584 -43.782 1.00 38.91 107 ASP A CA 1
ATOM 762 C C . ASP A 1 107 ? -3.032 30.663 -44.360 1.00 38.91 107 ASP A C 1
ATOM 764 O O . ASP A 1 107 ? -2.892 29.445 -44.455 1.00 38.91 107 ASP A O 1
ATOM 768 N N . ASP A 1 108 ? -4.140 31.313 -44.726 1.00 45.88 108 ASP A N 1
ATOM 769 C CA . ASP A 1 108 ? -5.163 30.959 -45.715 1.00 45.88 108 ASP A CA 1
ATOM 770 C C . ASP A 1 108 ? -5.672 29.513 -45.815 1.00 45.88 108 ASP A C 1
ATOM 772 O O . ASP A 1 108 ? -5.226 28.735 -46.652 1.00 45.88 108 ASP A O 1
ATOM 776 N N . TYR A 1 109 ? -6.778 29.226 -45.114 1.00 32.69 109 TYR A N 1
ATOM 777 C CA . TYR A 1 109 ? -7.831 28.352 -45.651 1.00 32.69 109 TYR A CA 1
ATOM 778 C C . TYR A 1 109 ? -9.228 28.823 -45.219 1.00 32.69 109 TYR A C 1
ATOM 780 O O . TYR A 1 109 ? -9.625 28.741 -44.055 1.00 32.69 109 TYR A O 1
ATOM 788 N N . GLU A 1 110 ? -9.992 29.318 -46.194 1.00 43.62 110 GLU A N 1
ATOM 789 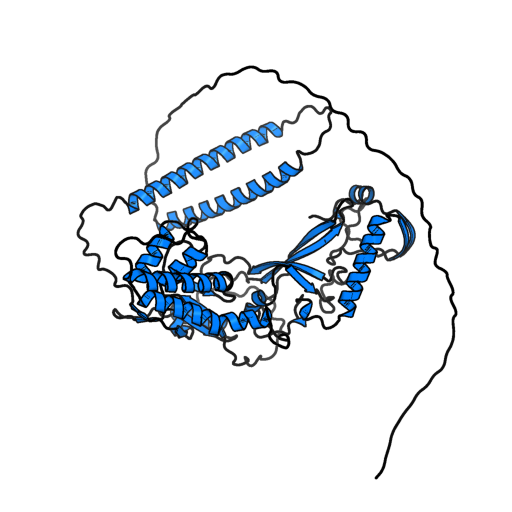C CA . GLU A 1 110 ? -11.421 29.593 -46.070 1.00 43.62 110 GLU A CA 1
ATOM 790 C C . GLU A 1 110 ? -12.258 28.303 -45.985 1.00 43.62 110 GLU A C 1
ATOM 792 O O . GLU A 1 110 ? -11.958 27.279 -46.595 1.00 43.62 110 GLU A O 1
ATOM 797 N N . HIS A 1 111 ? -13.391 28.446 -45.288 1.00 49.50 111 HIS A N 1
ATOM 798 C CA . HIS A 1 111 ? -14.536 27.535 -45.174 1.00 49.50 111 HIS A CA 1
ATOM 799 C C . HIS A 1 111 ? -14.404 26.285 -44.287 1.00 49.50 111 HIS A C 1
ATOM 801 O O . HIS A 1 111 ? -14.514 25.157 -44.760 1.00 49.50 111 HIS A O 1
ATOM 807 N N . ASP A 1 112 ? -14.426 26.487 -42.960 1.00 43.78 112 ASP A N 1
ATOM 808 C CA . ASP A 1 112 ? -14.887 25.445 -42.032 1.00 43.78 112 ASP A CA 1
ATOM 809 C C . ASP A 1 112 ? -16.296 25.727 -41.469 1.00 43.78 112 ASP A C 1
ATOM 811 O O . ASP A 1 112 ? -16.550 26.629 -40.666 1.00 43.78 112 ASP A O 1
ATOM 815 N N . SER A 1 113 ? -17.249 24.907 -41.909 1.00 46.62 113 SER A N 1
ATOM 816 C CA . SER A 1 113 ? -18.620 24.841 -41.389 1.00 46.62 113 SER A CA 1
ATOM 817 C C . SER A 1 113 ? -18.736 23.950 -40.135 1.00 46.62 113 SER A C 1
ATOM 819 O O . SER A 1 113 ? -19.798 23.905 -39.499 1.00 46.62 113 SER A O 1
ATOM 821 N N . GLY A 1 114 ? -17.645 23.285 -39.735 1.00 45.38 114 GLY A N 1
ATOM 822 C CA . GLY A 1 114 ? -17.514 22.460 -38.536 1.00 45.38 114 GLY A CA 1
ATOM 823 C C . GLY A 1 114 ? -17.489 23.271 -37.240 1.00 45.38 114 GLY A C 1
ATOM 824 O O . GLY A 1 114 ? -18.265 22.977 -36.322 1.00 45.38 114 GLY A O 1
ATOM 825 N N . GLY A 1 115 ? -16.708 24.355 -37.185 1.00 46.28 115 GLY A N 1
ATOM 826 C CA . GLY A 1 115 ? -16.557 25.194 -35.987 1.00 46.28 115 GLY A CA 1
ATOM 827 C C . GLY A 1 115 ? -17.872 25.748 -35.413 1.00 46.28 115 GLY A C 1
ATOM 828 O O . GLY A 1 115 ? -18.106 25.699 -34.199 1.00 46.28 115 GLY A O 1
ATOM 829 N N . LYS A 1 116 ? -18.809 26.181 -36.271 1.00 50.28 116 LYS A N 1
ATOM 830 C CA . LYS A 1 116 ? -20.128 26.686 -35.827 1.00 50.28 116 LYS A CA 1
ATOM 831 C C . LYS A 1 116 ? -21.006 25.590 -35.213 1.00 50.28 116 LYS A C 1
ATOM 833 O O . LYS A 1 116 ? -21.736 25.851 -34.255 1.00 50.28 116 LYS A O 1
ATOM 838 N N . ARG A 1 117 ? -20.936 24.347 -35.708 1.00 47.41 117 ARG A N 1
ATOM 839 C CA . ARG A 1 117 ? -21.722 23.221 -35.160 1.00 47.41 117 ARG A CA 1
ATOM 840 C C . ARG A 1 117 ? -21.182 22.782 -33.801 1.00 47.41 117 ARG A C 1
ATOM 842 O O . ARG A 1 117 ? -21.976 22.508 -32.898 1.00 47.41 117 ARG A O 1
ATOM 849 N N . VAL A 1 118 ? -19.859 22.810 -33.631 1.00 51.12 118 VAL A N 1
ATOM 850 C CA . VAL A 1 118 ? -19.189 22.542 -32.352 1.00 51.12 118 VAL A CA 1
ATOM 851 C C . VAL A 1 118 ? -19.559 23.610 -31.317 1.00 51.12 118 VAL A C 1
ATOM 853 O O . VAL A 1 118 ? -20.016 23.260 -30.229 1.00 51.12 118 VAL A O 1
ATOM 856 N N . GLN A 1 119 ? -19.505 24.903 -31.655 1.00 53.38 119 GLN A N 1
ATOM 857 C CA . GLN A 1 119 ? -19.910 25.974 -30.731 1.00 53.38 119 GLN A CA 1
ATOM 858 C C . GLN A 1 119 ? -21.383 25.881 -30.294 1.00 53.38 119 GLN A C 1
ATOM 860 O O . GLN A 1 119 ? -21.684 26.047 -29.108 1.00 53.38 119 GLN A O 1
ATOM 865 N N . ILE A 1 120 ? -22.306 25.556 -31.206 1.00 60.56 120 ILE A N 1
ATOM 866 C CA . ILE A 1 120 ? -23.731 25.374 -30.872 1.00 60.56 120 ILE A CA 1
ATOM 867 C C . ILE A 1 120 ? -23.934 24.154 -29.959 1.00 60.56 120 ILE A C 1
ATOM 869 O O . ILE A 1 120 ? -24.703 24.222 -28.992 1.00 60.56 120 ILE A O 1
ATOM 873 N N . ALA A 1 121 ? -23.237 23.044 -30.222 1.00 53.25 121 ALA A N 1
ATOM 874 C CA . ALA A 1 121 ? -23.275 21.858 -29.367 1.00 53.25 121 ALA A CA 1
ATOM 875 C C . ALA A 1 121 ? -22.741 22.163 -27.954 1.00 53.25 121 ALA A C 1
ATOM 877 O O . ALA A 1 121 ? -23.375 21.798 -26.960 1.00 53.25 121 ALA A O 1
ATOM 878 N N . TRP A 1 122 ? -21.654 22.931 -27.848 1.00 54.28 122 TRP A N 1
ATOM 879 C CA . TRP A 1 122 ? -21.102 23.397 -26.574 1.00 54.28 122 TRP A CA 1
ATOM 880 C C . TRP A 1 122 ? -22.032 24.355 -25.829 1.00 54.28 122 TRP A C 1
ATOM 882 O O . TRP A 1 122 ? -22.185 24.234 -24.611 1.00 54.28 122 TRP A O 1
ATOM 892 N N . GLY A 1 123 ? -22.701 25.272 -26.532 1.00 69.25 123 GLY A N 1
ATOM 893 C CA . GLY A 1 123 ? -23.711 26.151 -25.940 1.00 69.25 123 GLY A CA 1
ATOM 894 C C . GLY A 1 123 ? -24.857 25.355 -25.307 1.00 69.25 123 GLY A C 1
ATOM 895 O O . GLY A 1 123 ? -25.260 25.625 -24.169 1.00 69.25 123 GLY A O 1
ATOM 896 N N . LYS A 1 124 ? -25.325 24.302 -25.992 1.00 64.81 124 LYS A N 1
ATOM 897 C CA . LYS A 1 124 ? -26.352 23.383 -25.476 1.00 64.81 124 LYS A CA 1
ATOM 898 C C . LYS A 1 124 ? -25.850 22.567 -24.281 1.00 64.81 124 LYS A C 1
ATOM 900 O O . LYS A 1 124 ? -26.569 22.461 -23.287 1.00 64.81 124 LYS A O 1
ATOM 905 N N . LEU A 1 125 ? -24.613 22.067 -24.324 1.00 57.12 125 LEU A N 1
ATOM 906 C CA . LEU A 1 125 ? -24.011 21.294 -23.232 1.00 57.12 125 LEU A CA 1
ATOM 907 C C . LEU A 1 125 ? -23.808 22.143 -21.964 1.00 57.12 125 LEU A C 1
ATOM 909 O O . LEU A 1 125 ? -24.195 21.726 -20.872 1.00 57.12 125 LEU A O 1
ATOM 913 N N . ARG A 1 126 ? -23.293 23.375 -22.097 1.00 58.12 126 ARG A N 1
ATOM 914 C CA . ARG A 1 126 ? -23.135 24.320 -20.972 1.00 58.12 126 ARG A CA 1
ATOM 915 C C . ARG A 1 126 ? -24.486 24.712 -20.374 1.00 58.12 126 ARG A C 1
ATOM 917 O O . ARG A 1 126 ? -24.621 24.787 -19.153 1.00 58.12 126 ARG A O 1
ATOM 924 N N . SER A 1 127 ? -25.497 24.916 -21.216 1.00 66.44 127 SER A N 1
ATOM 925 C CA . SER A 1 127 ? -26.860 25.238 -20.776 1.00 66.44 127 SER A CA 1
ATOM 926 C C . SER A 1 127 ? -27.505 24.065 -20.028 1.00 66.44 127 SER A C 1
ATOM 928 O O . SER A 1 127 ? -28.115 24.264 -18.975 1.00 66.44 127 SER A O 1
ATOM 930 N N . ALA A 1 128 ? -27.301 22.831 -20.501 1.00 63.31 128 ALA A N 1
ATOM 931 C CA . ALA A 1 128 ? -27.740 21.617 -19.817 1.00 63.31 128 ALA A CA 1
ATOM 932 C C . ALA A 1 128 ? -27.014 21.418 -18.474 1.00 63.31 128 ALA A C 1
ATOM 934 O O . ALA A 1 128 ? -27.664 21.137 -17.465 1.00 63.31 128 ALA A O 1
ATOM 935 N N . ALA A 1 129 ? -25.698 21.642 -18.422 1.00 63.06 129 ALA A N 1
ATOM 936 C CA . ALA A 1 129 ? -24.912 21.569 -17.191 1.00 63.06 129 ALA A CA 1
ATOM 937 C C . ALA A 1 129 ? -25.358 22.620 -16.156 1.00 63.06 129 ALA A C 1
ATOM 939 O O . ALA A 1 129 ? -25.556 22.290 -14.985 1.00 63.06 129 ALA A O 1
ATOM 940 N N . ARG A 1 130 ? -25.612 23.870 -16.578 1.00 69.00 130 ARG A N 1
ATOM 941 C CA . ARG A 1 130 ? -26.156 24.927 -15.701 1.00 69.00 130 ARG A CA 1
ATOM 942 C C . ARG A 1 130 ? -27.552 24.580 -15.182 1.00 69.00 130 ARG A C 1
ATOM 944 O O . ARG A 1 130 ? -27.800 24.720 -13.985 1.00 69.00 130 ARG A O 1
ATOM 951 N N . ARG A 1 131 ? -28.450 24.074 -16.039 1.00 71.06 131 ARG A N 1
ATOM 952 C CA . ARG A 1 131 ? -29.801 23.642 -15.634 1.00 71.06 131 ARG A CA 1
ATOM 953 C C . ARG A 1 131 ? -29.741 22.481 -14.628 1.00 71.06 131 ARG A C 1
ATOM 955 O O . ARG A 1 131 ? -30.473 22.501 -13.643 1.00 71.06 131 ARG A O 1
ATOM 962 N N . ARG A 1 132 ? -28.809 21.535 -14.804 1.00 67.94 132 ARG A N 1
ATOM 963 C CA . ARG A 1 132 ? -28.568 20.423 -13.864 1.00 67.94 132 ARG A CA 1
ATOM 964 C C . ARG A 1 132 ? -27.970 20.878 -12.534 1.00 67.94 132 ARG A C 1
ATOM 966 O O . ARG A 1 132 ? -28.430 20.422 -11.493 1.00 67.94 132 ARG A O 1
ATOM 973 N N . ARG A 1 133 ? -27.015 21.817 -12.532 1.00 68.62 133 ARG A N 1
ATOM 974 C CA . ARG A 1 133 ? -26.502 22.429 -11.290 1.00 68.62 133 ARG A CA 1
ATOM 975 C C . ARG A 1 133 ? -27.610 23.155 -10.528 1.00 68.62 133 ARG A C 1
ATOM 977 O O . ARG A 1 133 ? -27.700 22.999 -9.315 1.00 68.62 133 ARG A O 1
ATOM 984 N N . ARG A 1 134 ? -28.498 23.867 -11.234 1.00 76.12 134 ARG A N 1
ATOM 985 C CA . ARG A 1 134 ? -29.666 24.529 -10.632 1.00 76.12 134 ARG A CA 1
ATOM 986 C C . ARG A 1 134 ? -30.662 23.522 -10.047 1.00 76.12 134 ARG A C 1
ATOM 988 O O . ARG A 1 134 ? -31.086 23.718 -8.915 1.00 76.12 134 ARG A O 1
ATOM 995 N N . MET A 1 135 ? -30.958 22.419 -10.745 1.00 74.44 135 MET A N 1
ATOM 996 C CA . MET A 1 135 ? -31.777 21.325 -10.195 1.00 74.44 135 MET A CA 1
ATOM 997 C C . MET A 1 135 ? -31.127 20.670 -8.973 1.00 74.44 135 MET A C 1
ATOM 999 O O . MET A 1 135 ? -31.798 20.472 -7.969 1.00 74.44 135 MET A O 1
ATOM 1003 N N . ARG A 1 136 ? -29.820 20.382 -9.006 1.00 66.44 136 ARG A N 1
ATOM 1004 C CA . ARG A 1 136 ? -29.092 19.792 -7.869 1.00 66.44 136 ARG A CA 1
ATOM 1005 C C . ARG A 1 136 ? -29.085 20.725 -6.657 1.00 66.44 136 ARG A C 1
ATOM 1007 O O . ARG A 1 136 ? -29.305 20.272 -5.538 1.00 66.44 136 ARG A O 1
ATOM 1014 N N . ALA A 1 137 ? -28.890 22.025 -6.879 1.00 71.38 137 ALA A N 1
ATOM 1015 C CA . ALA A 1 137 ? -28.988 23.040 -5.835 1.00 71.38 137 ALA A CA 1
ATOM 1016 C C . ALA A 1 137 ? -30.416 23.143 -5.275 1.00 71.38 137 ALA A C 1
ATOM 1018 O O . ALA A 1 137 ? -30.581 23.184 -4.061 1.00 71.38 137 ALA A O 1
ATOM 1019 N N . GLN A 1 138 ? -31.446 23.101 -6.127 1.00 75.88 138 GLN A N 1
ATOM 1020 C CA . GLN A 1 138 ? -32.849 23.092 -5.698 1.00 75.88 138 GLN A CA 1
ATOM 1021 C C . GLN A 1 138 ? -33.222 21.817 -4.932 1.00 75.88 138 GLN A C 1
ATOM 1023 O O . GLN A 1 138 ? -33.885 21.919 -3.908 1.00 75.88 138 GLN A O 1
ATOM 1028 N N . MET A 1 139 ? -32.759 20.635 -5.351 1.00 72.75 139 MET A N 1
ATOM 1029 C CA . MET A 1 139 ? -33.004 19.372 -4.639 1.00 72.75 139 MET A CA 1
ATOM 1030 C C . MET A 1 139 ? -32.270 19.323 -3.296 1.00 72.75 139 MET A C 1
ATOM 1032 O O . MET A 1 139 ? -32.848 18.889 -2.303 1.00 72.75 139 MET A O 1
ATOM 1036 N N . ASN A 1 140 ? -31.028 19.810 -3.228 1.00 61.16 140 ASN A N 1
ATOM 1037 C CA . ASN A 1 140 ? -30.300 19.922 -1.963 1.00 61.16 140 ASN A CA 1
ATOM 1038 C C . ASN A 1 140 ? -30.942 20.958 -1.030 1.00 61.16 140 ASN A C 1
ATOM 1040 O O . ASN A 1 140 ? -31.054 20.696 0.162 1.00 61.16 140 ASN A O 1
ATOM 1044 N N . ALA A 1 141 ? -31.418 22.091 -1.556 1.00 64.88 141 ALA A N 1
ATOM 1045 C CA . ALA A 1 141 ? -32.137 23.100 -0.779 1.00 64.88 141 ALA A CA 1
ATOM 1046 C C . ALA A 1 141 ? -33.512 22.601 -0.304 1.00 64.88 141 ALA A C 1
ATOM 1048 O O . ALA A 1 141 ? -33.886 22.856 0.835 1.00 64.88 141 ALA A O 1
ATOM 1049 N N . ALA A 1 142 ? -34.243 21.850 -1.133 1.00 64.31 142 ALA A N 1
ATOM 1050 C CA . ALA A 1 142 ? -35.507 21.217 -0.755 1.00 64.31 142 ALA A CA 1
ATOM 1051 C C . ALA A 1 142 ? -35.301 20.142 0.319 1.00 64.31 142 ALA A C 1
ATOM 1053 O O . ALA A 1 142 ? -36.095 20.041 1.245 1.00 64.31 142 ALA A O 1
ATOM 1054 N N . ARG A 1 143 ? -34.200 19.387 0.244 1.00 61.03 143 ARG A N 1
ATOM 1055 C CA . ARG A 1 143 ? -33.832 18.386 1.250 1.00 61.03 143 ARG A CA 1
ATOM 1056 C C . ARG A 1 143 ? -33.377 19.022 2.560 1.00 61.03 143 ARG A C 1
ATOM 1058 O O . ARG A 1 143 ? -33.781 18.567 3.616 1.00 61.03 143 ARG A O 1
ATOM 1065 N N . TYR A 1 144 ? -32.606 20.106 2.488 1.00 54.62 144 TYR A N 1
ATOM 1066 C CA . TYR A 1 144 ? -32.227 20.880 3.667 1.00 54.62 144 TYR A CA 1
ATOM 1067 C C . TYR A 1 144 ? -33.453 21.523 4.325 1.00 54.62 144 TYR A C 1
ATOM 1069 O O . TYR A 1 144 ? -33.561 21.498 5.541 1.00 54.62 144 TYR A O 1
ATOM 1077 N N . LYS A 1 145 ? -34.419 22.022 3.539 1.00 57.25 145 LYS A N 1
ATOM 1078 C CA . LYS A 1 145 ? -35.715 22.497 4.046 1.00 57.25 145 LYS A CA 1
ATOM 1079 C C . LYS A 1 145 ? -36.569 21.369 4.629 1.00 57.25 145 LYS A C 1
ATOM 1081 O O . LYS A 1 145 ? -37.197 21.594 5.651 1.00 57.25 145 LYS A O 1
ATOM 1086 N N . ALA A 1 146 ? -36.572 20.169 4.051 1.00 60.50 146 ALA A N 1
ATOM 1087 C CA . ALA A 1 146 ? -37.256 19.015 4.643 1.00 60.50 146 ALA A CA 1
ATOM 1088 C C . ALA A 1 146 ? -36.627 18.609 5.989 1.00 60.50 146 ALA A C 1
ATOM 1090 O O . ALA A 1 146 ? -37.353 18.327 6.928 1.00 60.50 146 ALA A O 1
ATOM 1091 N N . ASP A 1 147 ? -35.297 18.681 6.106 1.00 49.81 147 ASP A N 1
ATOM 1092 C CA . ASP A 1 147 ? -34.572 18.387 7.350 1.00 49.81 147 ASP A CA 1
ATOM 1093 C C . ASP A 1 147 ? -34.604 19.554 8.375 1.00 49.81 147 ASP A C 1
ATOM 1095 O O . ASP A 1 147 ? -34.168 19.374 9.507 1.00 49.81 147 ASP A O 1
ATOM 1099 N N . THR A 1 148 ? -35.076 20.758 8.006 1.00 49.28 148 THR A N 1
ATOM 1100 C CA . THR A 1 148 ? -35.112 21.951 8.895 1.00 49.28 148 THR A CA 1
ATOM 1101 C C . THR A 1 148 ? -36.502 22.554 9.119 1.00 49.28 148 THR A C 1
ATOM 1103 O O . THR A 1 148 ? -36.640 23.435 9.962 1.00 49.28 148 THR A O 1
ATOM 1106 N N . SER A 1 149 ? -37.534 22.101 8.397 1.00 44.38 149 SER A N 1
ATOM 1107 C CA . SER A 1 149 ? -38.933 22.528 8.599 1.00 44.38 149 SER A CA 1
ATOM 1108 C C . SER A 1 149 ? -39.715 21.658 9.584 1.00 44.38 149 SER A C 1
ATOM 1110 O O . SER A 1 149 ? -40.858 21.987 9.887 1.00 44.38 149 SER A O 1
ATOM 1112 N N . ASP A 1 150 ? -39.079 20.645 10.174 1.00 42.75 150 ASP A N 1
ATOM 1113 C CA . ASP A 1 150 ? -39.603 19.871 11.307 1.00 42.75 150 ASP A CA 1
ATOM 1114 C C . ASP A 1 150 ? -39.353 20.595 12.649 1.00 42.75 150 ASP A C 1
ATOM 1116 O O . ASP A 1 150 ? -38.823 20.061 13.616 1.00 42.75 150 ASP A O 1
ATOM 1120 N N . GLY A 1 151 ? -39.657 21.896 12.655 1.00 44.31 151 GLY A N 1
ATOM 1121 C CA . GLY A 1 151 ? -39.744 22.748 13.843 1.00 44.31 151 GLY A CA 1
ATOM 1122 C C . GLY A 1 151 ? -41.199 22.977 14.260 1.00 44.31 151 GLY A C 1
ATOM 1123 O O . GLY A 1 151 ? -41.515 24.014 14.843 1.00 44.31 151 GLY A O 1
ATOM 1124 N N . GLY A 1 152 ? -42.092 22.058 13.880 1.00 40.09 152 GLY A N 1
ATOM 1125 C CA . GLY A 1 152 ? -43.470 21.992 14.342 1.00 40.09 152 GLY A CA 1
ATOM 1126 C C . GLY A 1 152 ? -43.543 21.074 15.554 1.00 40.09 152 GLY A C 1
ATOM 1127 O O . GLY A 1 152 ? -43.055 19.954 15.515 1.00 40.09 152 GLY A O 1
ATOM 1128 N N . SER A 1 153 ? -44.123 21.567 16.643 1.00 49.75 153 SER A N 1
ATOM 1129 C CA . SER A 1 153 ? -44.372 20.818 17.871 1.00 49.75 153 SER A CA 1
ATOM 1130 C C . SER A 1 153 ? -45.338 19.652 17.619 1.00 49.75 153 SER A C 1
ATOM 1132 O O . SER A 1 153 ? -46.546 19.791 17.813 1.00 49.75 153 SER A O 1
ATOM 1134 N N . GLU A 1 154 ? -44.819 18.511 17.189 1.00 41.06 154 GLU A N 1
ATOM 1135 C CA . GLU A 1 154 ? -45.524 17.235 17.215 1.00 41.06 154 GLU A CA 1
ATOM 1136 C C . GLU A 1 154 ? -44.826 16.316 18.219 1.00 41.06 154 GLU A C 1
ATOM 1138 O O . GLU A 1 154 ? -43.604 16.266 18.316 1.00 41.06 154 GLU A O 1
ATOM 1143 N N . ASN A 1 155 ? -45.639 15.668 19.050 1.00 43.72 155 ASN A N 1
ATOM 1144 C CA . ASN A 1 155 ? -45.226 14.870 20.195 1.00 43.72 155 ASN A CA 1
ATOM 1145 C C . ASN A 1 155 ? -44.175 13.810 19.817 1.00 43.72 155 ASN A C 1
ATOM 1147 O O . ASN A 1 155 ? -44.500 12.779 19.228 1.00 43.72 155 ASN A O 1
ATOM 1151 N N . GLU A 1 156 ? -42.930 14.053 20.231 1.00 43.91 156 GLU A N 1
ATOM 1152 C CA . GLU A 1 156 ? -41.820 13.101 20.238 1.00 43.91 156 GLU A CA 1
ATOM 1153 C C . GLU A 1 156 ? -42.080 11.969 21.256 1.00 43.91 156 GLU A C 1
ATOM 1155 O O . GLU A 1 156 ? -41.485 11.906 22.329 1.00 43.91 156 GLU A O 1
ATOM 1160 N N . GLU A 1 157 ? -42.965 11.033 20.916 1.00 47.59 157 GLU A N 1
ATOM 1161 C CA . GLU A 1 157 ? -42.964 9.671 21.478 1.00 47.59 157 GLU A CA 1
ATOM 1162 C C . GLU A 1 157 ? -42.280 8.675 20.521 1.00 47.59 157 GLU A C 1
ATOM 1164 O O . GLU A 1 157 ? -42.466 7.458 20.593 1.00 47.59 157 GLU A O 1
ATOM 1169 N N . GLU A 1 158 ? -41.424 9.169 19.621 1.00 45.47 158 GLU A N 1
ATOM 1170 C CA . GLU A 1 158 ? -40.557 8.318 18.813 1.00 45.47 158 GLU A CA 1
ATOM 1171 C C . GLU A 1 158 ? -39.368 7.865 19.675 1.00 45.47 158 GLU A C 1
ATOM 1173 O O . GLU A 1 158 ? -38.357 8.550 19.827 1.00 45.47 158 GLU A O 1
ATOM 1178 N N . GLY A 1 159 ? -39.546 6.708 20.323 1.00 49.31 159 GLY A N 1
ATOM 1179 C CA . GLY A 1 159 ? -38.646 6.148 21.327 1.00 49.31 159 GLY A CA 1
ATOM 1180 C C . GLY A 1 159 ? -37.165 6.333 20.997 1.00 49.31 159 GLY A C 1
ATOM 1181 O O . GLY A 1 159 ? -36.645 5.736 20.049 1.00 49.31 159 GLY A O 1
ATOM 1182 N N . SER A 1 160 ? -36.487 7.145 21.817 1.00 58.69 160 SER A N 1
ATOM 1183 C CA . SER A 1 160 ? -35.042 7.358 21.759 1.00 58.69 160 SER A CA 1
ATOM 1184 C C . SER A 1 160 ? -34.328 6.005 21.732 1.00 58.69 160 SER A C 1
ATOM 1186 O O . SER A 1 160 ? -34.202 5.305 22.739 1.00 58.69 160 SER A O 1
ATOM 1188 N N . LYS A 1 161 ? -33.890 5.582 20.543 1.00 68.12 161 LYS A N 1
ATOM 1189 C CA . LYS A 1 161 ? -33.102 4.359 20.393 1.00 68.12 161 LYS A CA 1
ATOM 1190 C C . LYS A 1 161 ? -31.788 4.612 21.106 1.00 68.12 161 LYS A C 1
ATOM 1192 O O . LYS A 1 161 ? -30.900 5.260 20.552 1.00 68.12 161 LYS A O 1
ATOM 1197 N N . LYS A 1 162 ? -31.697 4.149 22.355 1.00 76.81 162 LYS A N 1
ATOM 1198 C CA . LYS A 1 162 ? -30.490 4.249 23.168 1.00 76.81 162 LYS A CA 1
ATOM 1199 C C . LYS A 1 162 ? -29.339 3.702 22.335 1.00 76.81 162 LYS A C 1
ATOM 1201 O O . LYS A 1 162 ? -29.372 2.558 21.881 1.00 76.81 162 LYS A O 1
ATOM 1206 N N . HIS A 1 163 ? -28.355 4.551 22.066 1.00 81.81 163 HIS A N 1
ATOM 1207 C CA . HIS A 1 163 ? -27.145 4.096 21.406 1.00 81.81 163 HIS A CA 1
ATOM 1208 C C . HIS A 1 163 ? -26.485 3.029 22.289 1.00 81.81 163 HIS A C 1
ATOM 1210 O O . HIS A 1 163 ? -26.451 3.207 23.510 1.00 81.81 163 HIS A O 1
ATOM 1216 N N . PRO A 1 164 ? -25.979 1.931 21.700 1.00 88.81 164 PRO A N 1
ATOM 1217 C CA . PRO A 1 164 ? -25.298 0.902 22.469 1.00 88.81 164 PRO A CA 1
ATOM 1218 C C . PRO A 1 164 ? -24.122 1.521 23.224 1.00 88.81 164 PRO A C 1
ATOM 1220 O O . PRO A 1 164 ? -23.412 2.380 22.692 1.00 88.81 164 PRO A O 1
ATOM 1223 N N . GLN A 1 165 ? -23.913 1.081 24.462 1.00 92.50 165 GLN A N 1
ATOM 1224 C CA . GLN A 1 165 ? -22.768 1.519 25.248 1.00 92.50 165 GLN A CA 1
ATOM 1225 C C . GLN A 1 165 ? -21.499 0.954 24.605 1.00 92.50 165 GLN A C 1
ATOM 1227 O O . GLN A 1 165 ? -21.353 -0.261 24.466 1.00 92.50 165 GLN A O 1
ATOM 1232 N N . ILE A 1 166 ? -20.573 1.820 24.202 1.00 95.69 166 ILE A N 1
ATOM 1233 C CA . ILE A 1 166 ? -19.286 1.366 23.677 1.00 95.69 166 ILE A CA 1
ATOM 1234 C C . ILE A 1 166 ? -18.404 0.927 24.851 1.00 95.69 166 ILE A C 1
ATOM 1236 O O . ILE A 1 166 ? -18.424 1.561 25.898 1.00 95.69 166 ILE A O 1
ATOM 1240 N N . ILE A 1 167 ? -17.656 -0.166 24.702 1.00 96.44 167 ILE A N 1
ATOM 1241 C CA . ILE A 1 167 ? -16.582 -0.576 25.616 1.00 96.44 167 ILE A CA 1
ATOM 1242 C C . ILE A 1 167 ? -15.248 -0.182 24.957 1.00 96.44 167 ILE A C 1
ATOM 1244 O O . ILE A 1 167 ? -15.043 -0.570 23.800 1.00 96.44 167 ILE A O 1
ATOM 1248 N N . PRO A 1 168 ? -14.317 0.522 25.636 1.00 97.44 168 PRO A N 1
ATOM 1249 C CA . PRO A 1 168 ? -12.977 0.828 25.137 1.00 97.44 168 PRO A CA 1
ATOM 1250 C C . PRO A 1 168 ? -12.142 -0.452 25.149 1.00 97.44 168 PRO A C 1
ATOM 1252 O O . PRO A 1 168 ? -11.370 -0.736 26.057 1.00 97.44 168 PRO A O 1
ATOM 1255 N N . GLY A 1 169 ? -12.385 -1.290 24.156 1.00 97.62 169 GLY A N 1
ATOM 1256 C CA . GLY A 1 169 ? -11.756 -2.584 24.025 1.00 97.62 169 GLY A CA 1
ATOM 1257 C C . GLY A 1 169 ? -11.850 -3.080 22.597 1.00 97.62 169 GLY A C 1
ATOM 1258 O O . GLY A 1 169 ? -12.611 -2.562 21.771 1.00 97.62 169 GLY A O 1
ATOM 1259 N N . ILE A 1 170 ? -11.077 -4.122 22.339 1.00 97.75 170 ILE A N 1
ATOM 1260 C CA . ILE A 1 170 ? -11.071 -4.828 21.069 1.00 97.75 170 ILE A CA 1
ATOM 1261 C C . ILE A 1 170 ? -11.706 -6.203 21.245 1.00 97.75 170 ILE A C 1
ATOM 1263 O O . ILE A 1 170 ? -11.555 -6.832 22.292 1.00 97.75 170 ILE A O 1
ATOM 1267 N N . ARG A 1 171 ? -12.392 -6.683 20.210 1.00 97.06 171 ARG A N 1
ATOM 1268 C CA . ARG A 1 171 ? -12.951 -8.032 20.168 1.00 97.06 171 ARG A CA 1
ATOM 1269 C C . ARG A 1 171 ? -12.541 -8.737 18.887 1.00 97.06 171 ARG A C 1
ATOM 1271 O O . ARG A 1 171 ? -12.867 -8.313 17.777 1.00 97.06 171 ARG A O 1
ATOM 1278 N N . GLU A 1 172 ? -11.848 -9.849 19.065 1.00 97.31 172 GLU A N 1
ATOM 1279 C CA . GLU A 1 172 ? -11.601 -10.805 17.997 1.00 97.31 172 GLU A CA 1
ATOM 1280 C C . GLU A 1 172 ? -12.904 -11.537 17.662 1.00 97.31 172 GLU A C 1
ATOM 1282 O O . GLU A 1 172 ? -13.607 -12.000 18.558 1.00 97.31 172 GLU A O 1
ATOM 1287 N N . CYS A 1 173 ? -13.252 -11.599 16.379 1.00 95.69 173 CYS A N 1
ATOM 1288 C CA . CYS A 1 173 ? -14.475 -12.232 15.899 1.00 95.69 173 CYS A CA 1
ATOM 1289 C C . CYS A 1 173 ? -14.152 -13.273 14.826 1.00 95.69 173 CYS A C 1
ATOM 1291 O O . CYS A 1 173 ? -13.302 -13.042 13.959 1.00 95.69 173 CYS A O 1
ATOM 1293 N N . ASP A 1 174 ? -14.903 -14.371 14.830 1.00 94.38 174 ASP A N 1
ATOM 1294 C CA . ASP A 1 174 ? -15.106 -15.185 13.633 1.00 94.38 174 ASP A CA 1
ATOM 1295 C C . ASP A 1 174 ? -16.155 -14.534 12.710 1.00 94.38 174 ASP A C 1
ATOM 1297 O O . ASP A 1 174 ? -16.645 -13.423 12.956 1.00 94.38 174 ASP A O 1
ATOM 1301 N N . LEU A 1 175 ? -16.475 -15.202 11.604 1.00 92.12 175 LEU A N 1
ATOM 1302 C CA . LEU A 1 175 ? -17.405 -14.682 10.610 1.00 92.12 175 LEU A CA 1
ATOM 1303 C C . LEU A 1 175 ? -18.817 -14.470 11.172 1.00 92.12 175 LEU A C 1
ATOM 1305 O O . LEU A 1 175 ? -19.431 -13.441 10.873 1.00 92.12 175 LEU A O 1
ATOM 1309 N N . ASP A 1 176 ? -19.304 -15.405 11.983 1.00 89.75 176 ASP A N 1
ATOM 1310 C CA . ASP A 1 176 ? -20.666 -15.403 12.514 1.00 89.75 176 ASP A CA 1
ATOM 1311 C C . ASP A 1 176 ? -20.837 -14.272 13.524 1.00 89.75 176 ASP A C 1
ATOM 1313 O O . ASP A 1 176 ? -21.722 -13.424 13.372 1.00 89.75 176 ASP A O 1
ATOM 1317 N N . HIS A 1 177 ? -19.919 -14.165 14.487 1.00 91.44 177 HIS A N 1
ATOM 1318 C CA . HIS A 1 177 ? -19.903 -13.083 15.466 1.00 91.44 177 HIS A CA 1
ATOM 1319 C C . HIS A 1 177 ? -19.724 -11.723 14.788 1.00 91.44 177 HIS A C 1
ATOM 1321 O O . HIS A 1 177 ? -20.395 -10.757 15.156 1.00 91.44 177 HIS A O 1
ATOM 1327 N N . PHE A 1 178 ? -18.879 -11.637 13.754 1.00 93.44 178 PHE A N 1
ATOM 1328 C CA . PHE A 1 178 ? -18.679 -10.389 13.026 1.00 93.44 178 PHE A CA 1
ATOM 1329 C C . PHE A 1 178 ? -19.934 -9.975 12.248 1.00 93.44 178 PHE A C 1
ATOM 1331 O O . PHE A 1 178 ? -20.243 -8.787 12.183 1.00 93.44 178 PHE A O 1
ATOM 1338 N N . GLN A 1 179 ? -20.668 -10.901 11.626 1.00 88.81 179 GLN A N 1
ATOM 1339 C CA . GLN A 1 179 ? -21.870 -10.571 10.847 1.00 88.81 179 GLN A CA 1
ATOM 1340 C C . GLN A 1 179 ? -23.124 -10.391 11.700 1.00 88.81 179 GLN A C 1
ATOM 1342 O O . GLN A 1 179 ? -23.982 -9.581 11.338 1.00 88.81 179 GLN A O 1
ATOM 1347 N N . SER A 1 180 ? -23.215 -11.095 12.827 1.00 86.31 180 SER A N 1
ATOM 1348 C CA . SER A 1 180 ? -24.325 -10.951 13.757 1.00 86.31 180 SER A CA 1
ATOM 1349 C C . SER A 1 180 ? -24.427 -9.498 14.224 1.00 86.31 180 SER A C 1
ATOM 1351 O O . SER A 1 180 ? -23.454 -8.873 14.660 1.00 86.31 180 SER A O 1
ATOM 1353 N N . LYS A 1 181 ? -25.625 -8.917 14.095 1.00 75.81 181 LYS A N 1
ATOM 1354 C CA . LYS A 1 181 ? -25.945 -7.754 14.915 1.00 75.81 181 LYS A CA 1
ATOM 1355 C C . LYS A 1 181 ? -26.074 -8.293 16.331 1.00 75.81 181 LYS A C 1
ATOM 1357 O O . LYS A 1 181 ? -26.748 -9.312 16.497 1.00 75.81 181 LYS A O 1
ATOM 1362 N N . PRO A 1 182 ? -25.464 -7.648 17.329 1.00 70.50 182 PRO A N 1
ATOM 1363 C CA . PRO A 1 182 ? -25.778 -8.024 18.690 1.00 70.50 182 PRO A CA 1
ATOM 1364 C C . PRO A 1 182 ? -27.320 -7.935 18.852 1.00 70.50 182 PRO A C 1
ATOM 1366 O O . PRO A 1 182 ? -27.967 -7.080 18.230 1.00 70.50 182 PRO A O 1
ATOM 1369 N N . ALA A 1 183 ? -27.934 -8.886 19.568 1.00 62.19 183 ALA A N 1
ATOM 1370 C CA . ALA A 1 183 ? -29.389 -8.967 19.801 1.00 62.19 183 ALA A CA 1
ATOM 1371 C C . ALA A 1 183 ? -29.738 -8.582 21.262 1.00 62.19 183 ALA A C 1
ATOM 1373 O O . ALA A 1 183 ? -29.039 -9.012 22.175 1.00 62.19 183 ALA A O 1
ATOM 1374 N N . GLY A 1 184 ? -30.753 -7.722 21.483 1.00 66.44 184 GLY A N 1
ATOM 1375 C CA . GLY A 1 184 ? -31.196 -7.232 22.813 1.00 66.44 184 GLY A CA 1
ATOM 1376 C C . GLY A 1 184 ? -30.988 -5.730 23.126 1.00 66.44 184 GLY A C 1
ATOM 1377 O O . GLY A 1 184 ? -30.183 -5.062 22.487 1.00 66.44 184 GLY A O 1
ATOM 1378 N N . ASP A 1 185 ? -31.700 -5.204 24.129 1.00 57.91 185 ASP A N 1
ATOM 1379 C CA . ASP A 1 185 ? -31.779 -3.761 24.449 1.00 57.91 185 ASP A CA 1
ATOM 1380 C C . ASP A 1 185 ? -30.626 -3.207 25.323 1.00 57.91 185 ASP A C 1
ATOM 1382 O O . ASP A 1 185 ? -30.481 -1.994 25.461 1.00 57.91 185 ASP A O 1
ATOM 1386 N N . GLU A 1 186 ? -29.749 -4.062 25.864 1.00 58.09 186 GLU A N 1
ATOM 1387 C CA . GLU A 1 186 ? -28.609 -3.671 26.723 1.00 58.09 186 GLU A CA 1
ATOM 1388 C C . GLU A 1 186 ? -27.248 -4.009 26.096 1.00 58.09 186 GLU A C 1
ATOM 1390 O O . GLU A 1 186 ? -26.334 -4.543 26.731 1.00 58.09 186 GLU A O 1
ATOM 1395 N N . GLN A 1 187 ? -27.093 -3.738 24.803 1.00 78.62 187 GLN A N 1
ATOM 1396 C CA . GLN A 1 187 ? -25.875 -4.125 24.101 1.00 78.62 187 GLN A CA 1
ATOM 1397 C C . GLN A 1 187 ? -24.718 -3.199 24.397 1.00 78.62 187 GLN A C 1
ATOM 1399 O O . GLN A 1 187 ? -24.617 -2.083 23.882 1.00 78.62 187 GLN A O 1
ATOM 1404 N N . LYS A 1 188 ? -23.780 -3.737 25.163 1.00 91.38 188 LYS A N 1
ATOM 1405 C CA . LYS A 1 188 ? -22.412 -3.257 25.145 1.00 91.38 188 LYS A CA 1
ATOM 1406 C C . LYS A 1 188 ? -21.730 -3.733 23.863 1.00 91.38 188 LYS A C 1
ATOM 1408 O O . LYS A 1 188 ? -21.817 -4.909 23.509 1.00 91.38 188 LYS A O 1
ATOM 1413 N N . VAL A 1 189 ? -21.058 -2.829 23.161 1.00 94.38 189 VAL A N 1
ATOM 1414 C CA . VAL A 1 189 ? -20.356 -3.118 21.903 1.00 94.38 189 VAL A CA 1
ATOM 1415 C C . VAL A 1 189 ? -18.905 -2.680 22.035 1.00 94.38 189 VAL A C 1
ATOM 1417 O O . VAL A 1 189 ? -18.626 -1.583 22.500 1.00 94.38 189 VAL A O 1
ATOM 1420 N N . TYR A 1 190 ? -17.960 -3.519 21.622 1.00 96.44 190 TYR A N 1
ATOM 1421 C CA . TYR A 1 190 ? -16.543 -3.163 21.657 1.00 96.44 190 TYR A CA 1
ATOM 1422 C C . TYR A 1 190 ? -16.230 -2.048 20.659 1.00 96.44 190 TYR A C 1
ATOM 1424 O O . TYR A 1 190 ? -16.781 -2.020 19.556 1.00 96.44 190 TYR A O 1
ATOM 1432 N N . CYS A 1 191 ? -15.329 -1.139 21.035 1.00 96.56 191 CYS A N 1
ATOM 1433 C CA . CYS A 1 191 ? -14.846 -0.049 20.187 1.00 96.56 191 CYS A CA 1
ATOM 1434 C C . CYS A 1 191 ? -14.407 -0.564 18.807 1.00 96.56 191 CYS A C 1
ATOM 1436 O O . CYS A 1 191 ? -14.792 0.008 17.779 1.00 96.56 191 CYS A O 1
ATOM 1438 N N . VAL A 1 192 ? -13.675 -1.683 18.795 1.00 97.81 192 VAL A N 1
ATOM 1439 C CA . VAL A 1 192 ? -13.182 -2.342 17.584 1.00 97.81 192 VAL A CA 1
ATOM 1440 C C . VAL A 1 192 ? -13.558 -3.820 17.597 1.00 97.81 192 VAL A C 1
ATOM 1442 O O . VAL A 1 192 ? -13.155 -4.554 18.493 1.00 97.81 192 VAL A O 1
ATOM 1445 N N . ASP A 1 193 ? -14.252 -4.275 16.558 1.00 97.31 193 ASP A N 1
ATOM 1446 C CA . ASP A 1 193 ? -14.339 -5.700 16.232 1.00 97.31 193 ASP A CA 1
ATOM 1447 C C . ASP A 1 193 ? -13.404 -5.992 15.059 1.00 97.31 193 ASP A C 1
ATOM 1449 O O . ASP A 1 193 ? -13.365 -5.232 14.088 1.00 97.31 193 ASP A O 1
ATOM 1453 N N . PHE A 1 194 ? -12.687 -7.110 15.072 1.00 97.56 194 PHE A N 1
ATOM 1454 C CA . PHE A 1 194 ? -11.887 -7.515 13.919 1.00 97.56 194 PHE A CA 1
ATOM 1455 C C . PHE A 1 194 ? -12.104 -8.984 13.575 1.00 97.56 194 PHE A C 1
ATOM 1457 O O . PHE A 1 194 ? -12.096 -9.856 14.436 1.00 97.56 194 PHE A O 1
ATOM 1464 N N . LEU A 1 195 ? -12.319 -9.240 12.285 1.00 96.62 195 LEU A N 1
ATOM 1465 C CA . LEU A 1 195 ? -12.538 -10.576 11.747 1.00 96.62 195 LEU A CA 1
ATOM 1466 C C . LEU A 1 195 ? -11.193 -11.241 11.488 1.00 96.62 195 LEU A C 1
ATOM 1468 O O . LEU A 1 195 ? -10.442 -10.769 10.624 1.00 96.62 195 LEU A O 1
ATOM 1472 N N . ILE A 1 196 ? -10.933 -12.347 12.178 1.00 96.00 196 ILE A N 1
ATOM 1473 C CA . ILE A 1 196 ? -9.810 -13.229 11.882 1.00 96.00 196 ILE A CA 1
ATOM 1474 C C . ILE A 1 196 ? -10.275 -14.368 10.971 1.00 96.00 196 ILE A C 1
ATOM 1476 O O . ILE A 1 196 ? -11.276 -15.024 11.234 1.00 96.00 196 ILE A O 1
ATOM 1480 N N . GLY A 1 197 ? -9.542 -14.603 9.883 1.00 93.31 197 GLY A N 1
ATOM 1481 C CA . GLY A 1 197 ? -9.816 -15.699 8.954 1.00 93.31 197 GLY A CA 1
ATOM 1482 C C . GLY A 1 197 ? -8.564 -16.137 8.203 1.00 93.31 197 GLY A C 1
ATOM 1483 O O . GLY A 1 197 ? -7.633 -15.344 8.043 1.00 93.31 197 GLY A O 1
ATOM 1484 N N . GLY A 1 198 ? -8.541 -17.401 7.784 1.00 91.19 198 GLY A N 1
ATOM 1485 C CA . GLY A 1 198 ? -7.498 -17.961 6.921 1.00 91.19 198 GLY A CA 1
ATOM 1486 C C . GLY A 1 198 ? -7.848 -17.848 5.434 1.00 91.19 198 GLY A C 1
ATOM 1487 O O . GLY A 1 198 ? -8.730 -17.075 5.040 1.00 91.19 198 GLY A O 1
ATOM 1488 N N . ASP A 1 199 ? -7.192 -18.668 4.614 1.00 86.06 199 ASP A N 1
ATOM 1489 C CA . ASP A 1 199 ? -7.436 -18.759 3.166 1.00 86.06 199 ASP A CA 1
ATOM 1490 C C . ASP A 1 199 ? -8.854 -19.223 2.808 1.00 86.06 199 ASP A C 1
ATOM 1492 O O . ASP A 1 199 ? -9.377 -18.866 1.754 1.00 86.06 199 ASP A O 1
ATOM 1496 N N . GLU A 1 200 ? -9.508 -19.950 3.716 1.00 86.50 200 GLU A N 1
ATOM 1497 C CA . GLU A 1 200 ? -10.845 -20.522 3.529 1.00 86.50 200 GLU A CA 1
ATOM 1498 C C . GLU A 1 200 ? -11.991 -19.539 3.819 1.00 86.50 200 GLU A C 1
ATOM 1500 O O . GLU A 1 200 ? -13.140 -19.794 3.453 1.00 86.50 200 GLU A O 1
ATOM 1505 N N . LEU A 1 201 ? -11.699 -18.357 4.379 1.00 87.12 201 LEU A N 1
ATOM 1506 C CA . LEU A 1 201 ? -12.725 -17.366 4.721 1.00 87.12 201 LEU A CA 1
ATOM 1507 C C . LEU A 1 201 ? -13.649 -16.983 3.541 1.00 87.12 201 LEU A C 1
ATOM 1509 O O . LEU A 1 201 ? -14.833 -16.732 3.778 1.00 87.12 201 LEU A O 1
ATOM 1513 N N . PRO A 1 202 ? -13.195 -16.885 2.273 1.00 84.31 202 PRO A N 1
ATOM 1514 C CA . PRO A 1 202 ? -14.098 -16.665 1.146 1.00 84.31 202 PRO A CA 1
ATOM 1515 C C . PRO A 1 202 ? -15.140 -17.780 0.977 1.00 84.31 202 PRO A C 1
ATOM 1517 O O . PRO A 1 202 ? -16.286 -17.469 0.645 1.00 84.31 202 PRO A O 1
ATOM 1520 N N . LYS A 1 203 ? -14.772 -19.045 1.229 1.00 84.12 203 LYS A N 1
ATOM 1521 C CA . LYS A 1 203 ? -15.701 -20.183 1.180 1.00 84.12 203 LYS A CA 1
ATOM 1522 C C . LYS A 1 203 ? -16.672 -20.128 2.360 1.00 84.12 203 LYS A C 1
ATOM 1524 O O . LYS A 1 203 ? -17.877 -20.177 2.135 1.00 84.12 203 LYS A O 1
ATOM 1529 N N . GLU A 1 204 ? -16.171 -19.877 3.572 1.00 85.12 204 GLU A N 1
ATOM 1530 C CA . GLU A 1 204 ? -16.999 -19.666 4.774 1.00 85.12 204 GLU A CA 1
ATOM 1531 C C . GLU A 1 204 ? -17.991 -18.505 4.580 1.00 85.12 204 GLU A C 1
ATOM 1533 O O . GLU A 1 204 ? -19.176 -18.615 4.882 1.00 85.12 204 GLU A O 1
ATOM 1538 N N . SER A 1 205 ? -17.533 -17.396 3.987 1.00 84.12 205 SER A N 1
ATOM 1539 C CA . SER A 1 205 ? -18.368 -16.228 3.672 1.00 84.12 205 SER A CA 1
ATOM 1540 C C . SER A 1 205 ? -19.499 -16.567 2.711 1.00 84.12 205 SER A C 1
ATOM 1542 O O . SER A 1 205 ? -20.605 -16.050 2.868 1.00 84.12 205 SER A O 1
ATOM 1544 N N . ARG A 1 206 ? -19.231 -17.416 1.714 1.00 79.75 206 ARG A N 1
ATOM 1545 C CA . ARG A 1 206 ? -20.248 -17.889 0.773 1.00 79.75 206 ARG A CA 1
ATOM 1546 C C . ARG A 1 206 ? -21.255 -18.798 1.480 1.00 79.75 206 ARG A C 1
ATOM 1548 O O . ARG A 1 206 ? -22.449 -18.536 1.384 1.00 79.75 206 ARG A O 1
ATOM 1555 N N . GLN A 1 207 ? -20.783 -19.776 2.249 1.00 82.25 207 GLN A N 1
ATOM 1556 C CA . GLN A 1 207 ? -21.640 -20.702 2.992 1.00 82.25 207 GLN A CA 1
ATOM 1557 C C . GLN A 1 207 ? -22.543 -19.976 4.003 1.00 82.25 207 GLN A C 1
ATOM 1559 O O . GLN A 1 207 ? -23.730 -20.287 4.128 1.00 82.25 207 GLN A O 1
ATOM 1564 N N . PHE A 1 208 ? -22.015 -18.953 4.683 1.00 81.81 208 PHE A N 1
ATOM 1565 C CA . PHE A 1 208 ? -22.797 -18.106 5.581 1.00 81.81 208 PHE A CA 1
ATOM 1566 C C . PHE A 1 208 ? -23.920 -17.366 4.847 1.00 81.81 208 PHE A C 1
ATOM 1568 O O . PHE A 1 208 ? -25.048 -17.315 5.337 1.00 81.81 208 PHE A O 1
ATOM 1575 N N . LEU A 1 209 ? -23.629 -16.785 3.676 1.00 79.25 209 LEU A N 1
ATOM 1576 C CA . LEU A 1 209 ? -24.629 -16.080 2.868 1.00 79.25 209 LEU A CA 1
ATOM 1577 C C . LEU A 1 209 ? -25.715 -17.032 2.360 1.00 79.25 209 LEU A C 1
ATOM 1579 O O . LEU A 1 209 ? -26.892 -16.681 2.402 1.00 79.25 209 LEU A O 1
ATOM 1583 N N . GLU A 1 210 ? -25.329 -18.232 1.925 1.00 80.44 210 GLU A N 1
ATOM 1584 C CA . GLU A 1 210 ? -26.259 -19.281 1.495 1.00 80.44 210 GLU A CA 1
ATOM 1585 C C . GLU A 1 210 ? -27.191 -19.705 2.639 1.00 80.44 210 GLU A C 1
ATOM 1587 O O . GLU A 1 210 ? -28.405 -19.784 2.452 1.00 80.44 210 GLU A O 1
ATOM 1592 N N . THR A 1 211 ? -26.644 -19.881 3.844 1.00 83.00 211 THR A N 1
ATOM 1593 C CA . THR A 1 211 ? -27.415 -20.269 5.036 1.00 83.00 211 THR A CA 1
ATOM 1594 C C . THR A 1 211 ? -28.325 -19.134 5.521 1.00 83.00 211 THR A C 1
ATOM 1596 O O . THR A 1 211 ? -29.502 -19.351 5.803 1.00 83.00 211 THR A O 1
ATOM 1599 N N . SER A 1 212 ? -27.812 -17.900 5.570 1.00 76.38 212 SER A N 1
ATOM 1600 C CA . SER A 1 212 ? -28.530 -16.734 6.110 1.00 76.38 212 SER A CA 1
ATOM 1601 C C . SER A 1 212 ? -29.642 -16.223 5.201 1.00 76.38 212 SER A C 1
ATOM 1603 O O . SER A 1 212 ? -30.613 -15.642 5.680 1.00 76.38 212 SER A O 1
ATOM 1605 N N . ALA A 1 213 ? -29.518 -16.403 3.885 1.00 74.38 213 ALA A N 1
ATOM 1606 C CA . ALA A 1 213 ? -30.524 -15.916 2.950 1.00 74.38 213 ALA A CA 1
ATOM 1607 C C . ALA A 1 213 ? -31.805 -16.771 2.954 1.00 74.38 213 ALA A C 1
ATOM 1609 O O . ALA A 1 213 ? -32.800 -16.362 2.359 1.00 74.38 213 ALA A O 1
ATOM 1610 N N . GLY A 1 214 ? -31.798 -17.967 3.563 1.00 66.44 2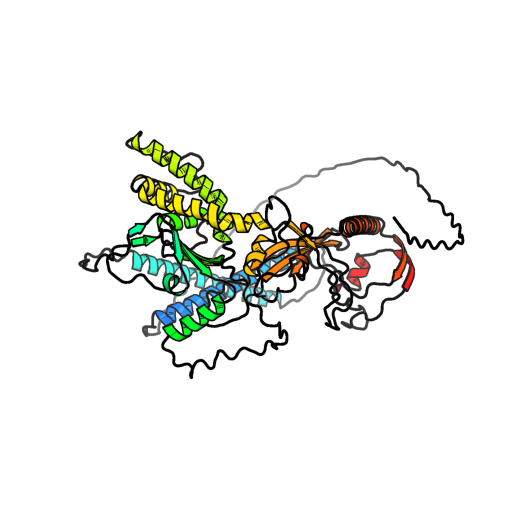14 GLY A N 1
ATOM 1611 C CA . GLY A 1 214 ? -32.914 -18.919 3.470 1.00 66.44 214 GLY A CA 1
ATOM 1612 C C . GLY A 1 214 ? -33.256 -19.312 2.023 1.00 66.44 214 GLY A C 1
ATOM 1613 O O . GLY A 1 214 ? -34.302 -19.910 1.756 1.00 66.44 214 GLY A O 1
ATOM 1614 N N . VAL A 1 215 ? -32.393 -18.952 1.065 1.00 57.47 215 VAL A N 1
ATOM 1615 C CA . VAL A 1 215 ? -32.591 -19.188 -0.359 1.00 57.47 215 VAL A CA 1
ATOM 1616 C C . VAL A 1 215 ? -32.222 -20.638 -0.610 1.00 57.47 215 VAL A C 1
ATOM 1618 O O . VAL A 1 215 ? -31.050 -21.000 -0.634 1.00 57.47 215 VAL A O 1
ATOM 1621 N N . LYS A 1 216 ? -33.243 -21.480 -0.800 1.00 54.47 216 LYS A N 1
ATOM 1622 C CA . LYS A 1 216 ? -33.066 -22.848 -1.295 1.00 54.47 216 LYS A CA 1
ATOM 1623 C C . LYS A 1 216 ? -32.189 -22.784 -2.549 1.00 54.47 216 LYS A C 1
ATOM 1625 O O . LYS A 1 216 ? -32.522 -22.065 -3.492 1.00 54.47 216 LYS A O 1
ATOM 1630 N N . SER A 1 217 ? -31.093 -23.537 -2.545 1.00 54.31 217 SER A N 1
ATOM 1631 C CA . SER A 1 217 ? -29.994 -23.539 -3.526 1.00 54.31 217 SER A CA 1
ATOM 1632 C C . SER A 1 217 ? -30.399 -23.659 -5.008 1.00 54.31 217 SER A C 1
ATOM 1634 O O . SER A 1 217 ? -29.573 -23.440 -5.886 1.00 54.31 217 SER A O 1
ATOM 1636 N N . GLY A 1 218 ? -31.665 -23.947 -5.319 1.00 53.97 218 GLY A N 1
ATOM 1637 C CA . GLY A 1 218 ? -32.163 -24.175 -6.675 1.00 53.97 218 GLY A CA 1
ATOM 1638 C C . GLY A 1 218 ? -32.516 -22.943 -7.522 1.00 53.97 218 GLY A C 1
ATOM 1639 O O . GLY A 1 218 ? -33.005 -23.139 -8.627 1.00 53.97 218 GLY A O 1
ATOM 1640 N N . LYS A 1 219 ? -32.335 -21.692 -7.060 1.00 46.97 219 LYS A N 1
ATOM 1641 C CA . LYS A 1 219 ? -32.713 -20.490 -7.853 1.00 46.97 219 LYS A CA 1
ATOM 1642 C C . LYS A 1 219 ? -31.625 -19.436 -8.071 1.00 46.97 219 LYS A C 1
ATOM 1644 O O . LYS A 1 219 ? -31.891 -18.422 -8.714 1.00 46.97 219 LYS A O 1
ATOM 1649 N N . ILE A 1 220 ? -30.399 -19.658 -7.601 1.00 49.53 220 ILE A N 1
ATOM 1650 C CA . ILE A 1 220 ? -29.269 -18.759 -7.889 1.00 49.53 220 ILE A CA 1
ATOM 1651 C C . ILE A 1 220 ? -28.580 -19.225 -9.187 1.00 49.53 220 ILE A C 1
ATOM 1653 O O . ILE A 1 220 ? -27.417 -19.606 -9.195 1.00 49.53 220 ILE A O 1
ATOM 1657 N N . GLU A 1 221 ? -29.303 -19.225 -10.311 1.00 47.22 221 GLU A N 1
ATOM 1658 C CA . GLU A 1 221 ? -28.752 -19.622 -11.625 1.00 47.22 221 GLU A CA 1
ATOM 1659 C C . GLU A 1 221 ? -27.771 -18.596 -12.225 1.00 47.22 221 GLU A C 1
ATOM 1661 O O . GLU A 1 221 ? -27.061 -18.903 -13.180 1.00 47.22 221 GLU A O 1
ATOM 1666 N N . TYR A 1 222 ? -27.662 -17.401 -11.638 1.00 45.44 222 TYR A N 1
ATOM 1667 C CA . TYR A 1 222 ? -26.783 -16.326 -12.122 1.00 45.44 222 TYR A CA 1
ATOM 1668 C C . TYR A 1 222 ? -25.342 -16.386 -11.585 1.00 45.44 222 TYR A C 1
ATOM 1670 O O . TYR A 1 222 ? -24.538 -15.513 -11.894 1.00 45.44 222 TYR A O 1
ATOM 1678 N N . TRP A 1 223 ? -24.997 -17.421 -10.812 1.00 40.38 223 TRP A N 1
ATOM 1679 C CA . TRP A 1 223 ? -23.642 -17.665 -10.301 1.00 40.38 223 TRP A CA 1
ATOM 1680 C C . TRP A 1 223 ? -23.031 -18.954 -10.865 1.00 40.38 223 TRP A C 1
ATOM 1682 O O . TRP A 1 223 ? -22.334 -19.679 -10.158 1.00 40.38 223 TRP A O 1
ATOM 1692 N N . LYS A 1 224 ? -23.250 -19.253 -12.151 1.00 41.25 224 LYS A N 1
ATOM 1693 C CA . LYS A 1 224 ? -22.353 -20.189 -12.843 1.00 41.25 224 LYS A CA 1
ATOM 1694 C C . LYS A 1 224 ? -21.004 -19.477 -12.983 1.00 41.25 224 LYS A C 1
ATOM 1696 O O . LYS A 1 224 ? -20.979 -18.417 -13.611 1.00 41.25 224 LYS A O 1
ATOM 1701 N N . PRO A 1 225 ? -19.911 -19.975 -12.374 1.00 41.62 225 PRO A N 1
ATOM 1702 C CA . PRO A 1 225 ? -18.591 -19.407 -12.595 1.00 41.62 225 PRO A CA 1
ATOM 1703 C C . PRO A 1 225 ? -18.374 -19.387 -14.104 1.00 41.62 225 PRO A C 1
ATOM 1705 O O . PRO A 1 225 ? -18.407 -20.439 -14.743 1.00 41.62 225 PRO A O 1
ATOM 1708 N N . GLY A 1 226 ? -18.229 -18.197 -14.689 1.00 39.25 226 GLY A N 1
ATOM 1709 C CA . GLY A 1 226 ? -17.696 -18.104 -16.040 1.00 39.25 226 GLY A CA 1
ATOM 1710 C C . GLY A 1 226 ? -16.399 -18.901 -16.045 1.00 39.25 226 GLY A C 1
ATOM 1711 O O . GLY A 1 226 ? -15.616 -18.751 -15.108 1.00 39.25 226 GLY A O 1
ATOM 1712 N N . HIS A 1 227 ? -16.255 -19.789 -17.028 1.00 37.66 227 HIS A N 1
ATOM 1713 C CA . HIS A 1 227 ? -15.101 -20.647 -17.281 1.00 37.66 227 HIS A CA 1
ATOM 1714 C C . HIS A 1 227 ? -13.779 -19.854 -17.190 1.00 37.66 227 HIS A C 1
ATOM 1716 O O . HIS A 1 227 ? -13.184 -19.484 -18.194 1.00 37.66 227 HIS A O 1
ATOM 1722 N N . VAL A 1 228 ? -13.283 -19.607 -15.981 1.00 41.66 228 VAL A N 1
ATOM 1723 C CA . VAL A 1 228 ? -11.851 -19.577 -15.733 1.00 41.66 228 VAL A CA 1
ATOM 1724 C C . VAL A 1 228 ? -11.506 -21.048 -15.779 1.00 41.66 228 VAL A C 1
ATOM 1726 O O . VAL A 1 228 ? -11.941 -21.810 -14.919 1.00 41.66 228 VAL A O 1
ATOM 1729 N N . SER A 1 229 ? -10.872 -21.476 -16.867 1.00 38.25 229 SER A N 1
ATOM 1730 C CA . SER A 1 229 ? -10.369 -22.835 -16.988 1.00 38.25 229 SER A CA 1
ATOM 1731 C C . SER A 1 229 ? -9.563 -23.146 -15.733 1.00 38.25 229 SER A C 1
ATOM 1733 O O . SER A 1 229 ? -8.499 -22.567 -15.516 1.00 38.25 229 SER A O 1
ATOM 1735 N N . ASP A 1 230 ? -10.118 -24.030 -14.917 1.00 35.94 230 ASP A N 1
ATOM 1736 C CA . ASP A 1 230 ? -9.573 -24.588 -13.687 1.00 35.94 230 ASP A CA 1
ATOM 1737 C C . ASP A 1 230 ? -8.386 -25.502 -14.043 1.00 35.94 230 ASP A C 1
ATOM 1739 O O . ASP A 1 230 ? -8.431 -26.725 -13.924 1.00 35.94 230 ASP A O 1
ATOM 1743 N N . ARG A 1 231 ? -7.358 -24.908 -14.664 1.00 39.28 231 ARG A N 1
ATOM 1744 C CA . ARG A 1 231 ? -6.182 -25.602 -15.201 1.00 39.28 231 ARG A CA 1
ATOM 1745 C C . ARG A 1 231 ? -5.010 -25.619 -14.229 1.00 39.28 231 ARG A C 1
ATOM 1747 O O . ARG A 1 231 ? -4.066 -26.362 -14.461 1.00 39.28 231 ARG A O 1
ATOM 1754 N N . THR A 1 232 ? -5.093 -24.912 -13.109 1.00 43.09 232 THR A N 1
ATOM 1755 C CA . THR A 1 232 ? -4.187 -25.126 -11.979 1.00 43.09 232 THR A CA 1
ATOM 1756 C C . THR A 1 232 ? -4.863 -26.081 -11.014 1.00 43.09 232 THR A C 1
ATOM 1758 O O . THR A 1 232 ? -5.455 -25.688 -10.011 1.00 43.09 232 THR A O 1
ATOM 1761 N N . LYS A 1 233 ? -4.772 -27.369 -11.350 1.00 41.50 233 LYS A N 1
ATOM 1762 C CA . LYS A 1 233 ? -4.978 -28.485 -10.428 1.00 41.50 233 LYS A CA 1
ATOM 1763 C C . LYS A 1 233 ? -3.815 -28.489 -9.426 1.00 41.50 233 LYS A C 1
ATOM 1765 O O . LYS A 1 233 ? -3.054 -29.448 -9.367 1.00 41.50 233 LYS A O 1
ATOM 1770 N N . ASP A 1 234 ? -3.648 -27.388 -8.698 1.00 44.38 234 ASP A N 1
ATOM 1771 C CA . ASP A 1 234 ? -2.667 -27.285 -7.632 1.00 44.38 234 ASP A CA 1
ATOM 1772 C C . ASP A 1 234 ? -3.186 -28.143 -6.484 1.00 44.38 234 ASP A C 1
ATOM 1774 O O . ASP A 1 234 ? -4.209 -27.879 -5.849 1.00 44.38 234 ASP A O 1
ATOM 1778 N N . SER A 1 235 ? -2.499 -29.268 -6.336 1.00 45.53 235 SER A N 1
ATOM 1779 C CA . SER A 1 235 ? -2.643 -30.277 -5.303 1.00 45.53 235 SER A CA 1
ATOM 1780 C C . SER A 1 235 ? -2.949 -29.657 -3.945 1.00 45.53 235 SER A C 1
ATOM 1782 O O . SER A 1 235 ? -2.126 -28.907 -3.429 1.00 45.53 235 SER A O 1
ATOM 1784 N N . SER A 1 236 ? -4.109 -30.010 -3.379 1.00 45.12 236 SER A N 1
ATOM 1785 C CA . SER A 1 236 ? -4.357 -30.125 -1.934 1.00 45.12 236 SER A CA 1
ATOM 1786 C C . SER A 1 236 ? -3.454 -29.245 -1.064 1.00 45.12 236 SER A C 1
ATOM 1788 O O . SER A 1 236 ? -2.608 -29.757 -0.331 1.00 45.12 236 SER A O 1
ATOM 1790 N N . SER A 1 237 ? -3.601 -27.921 -1.155 1.00 52.97 237 SER A N 1
ATOM 1791 C CA . SER A 1 237 ? -2.979 -27.042 -0.175 1.00 52.97 237 SER A CA 1
ATOM 1792 C C . SER A 1 237 ? -3.704 -27.298 1.141 1.00 52.97 237 SER A C 1
ATOM 1794 O O . SER A 1 237 ? -4.787 -26.754 1.372 1.00 52.97 237 SER A O 1
ATOM 1796 N N . GLU A 1 238 ? -3.159 -28.180 1.979 1.00 57.31 238 GLU A N 1
ATOM 1797 C CA . GLU A 1 238 ? -3.470 -28.180 3.402 1.00 57.31 238 GLU A CA 1
ATOM 1798 C C . GLU A 1 238 ? -3.264 -26.740 3.863 1.00 57.31 238 GLU A C 1
ATOM 1800 O O . GLU A 1 238 ? -2.144 -26.225 3.868 1.00 57.31 238 GLU A O 1
ATOM 1805 N N . GLY A 1 239 ? -4.375 -26.035 4.100 1.00 60.75 239 GLY A N 1
ATOM 1806 C CA . GLY A 1 239 ? -4.337 -24.632 4.470 1.00 60.75 239 GLY A CA 1
ATOM 1807 C C . GLY A 1 239 ? -3.383 -24.493 5.644 1.00 60.75 239 GLY A C 1
ATOM 1808 O O . GLY A 1 239 ? -3.465 -25.266 6.595 1.00 60.75 239 GLY A O 1
ATOM 1809 N N . THR A 1 240 ? -2.480 -23.518 5.582 1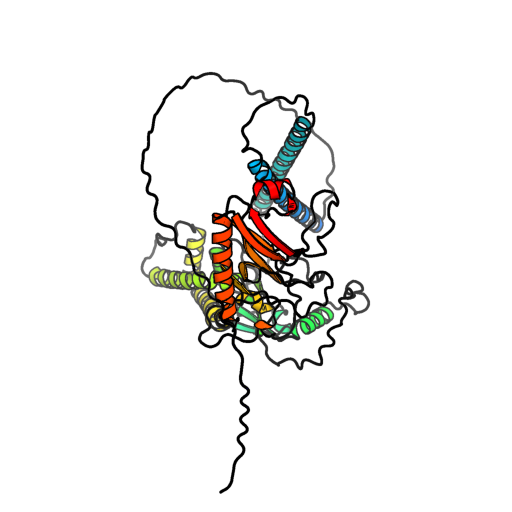.00 69.88 240 THR A N 1
ATOM 1810 C CA . THR A 1 240 ? -1.363 -23.344 6.532 1.00 69.88 240 THR A CA 1
ATOM 1811 C C . THR A 1 240 ? -1.788 -23.187 8.005 1.00 69.88 240 THR A C 1
ATOM 1813 O O . THR A 1 240 ? -0.956 -22.916 8.866 1.00 69.88 240 THR A O 1
ATOM 1816 N N . GLY A 1 241 ? -3.090 -23.259 8.314 1.00 82.62 241 GLY A N 1
ATOM 1817 C CA . GLY A 1 241 ? -3.698 -23.015 9.621 1.00 82.62 241 GLY A CA 1
ATOM 1818 C C . GLY A 1 241 ? -3.590 -21.559 10.072 1.00 82.62 241 GLY A C 1
ATOM 1819 O O . GLY A 1 241 ? -4.238 -21.151 11.036 1.00 82.62 241 GLY A O 1
ATOM 1820 N N . LYS A 1 242 ? -2.793 -20.751 9.368 1.00 90.06 242 LYS A N 1
ATOM 1821 C CA . LYS A 1 242 ? -2.494 -19.371 9.707 1.00 90.06 242 LYS A CA 1
ATOM 1822 C C . LYS A 1 242 ? -3.737 -18.529 9.479 1.00 90.06 242 LYS A C 1
ATOM 1824 O O . LYS A 1 242 ? -4.278 -18.469 8.378 1.00 90.06 242 LYS A O 1
ATOM 1829 N N . LYS A 1 243 ? -4.184 -17.848 10.528 1.00 93.38 243 LYS A N 1
ATOM 1830 C CA . LYS A 1 243 ? -5.279 -16.882 10.447 1.00 93.38 243 LYS A CA 1
ATOM 1831 C C . LYS A 1 243 ? -4.733 -15.464 10.565 1.00 93.38 243 LYS A C 1
ATOM 1833 O O . LYS A 1 243 ? -3.685 -15.239 11.166 1.00 93.38 243 LYS A O 1
ATOM 1838 N N . TRP A 1 244 ? -5.431 -14.499 9.979 1.00 95.25 244 TRP A N 1
ATOM 1839 C CA . TRP A 1 244 ? -5.052 -13.088 10.059 1.00 95.25 244 TRP A CA 1
ATOM 1840 C C . TRP A 1 244 ? -6.259 -12.169 10.028 1.00 95.25 244 TRP A C 1
ATOM 1842 O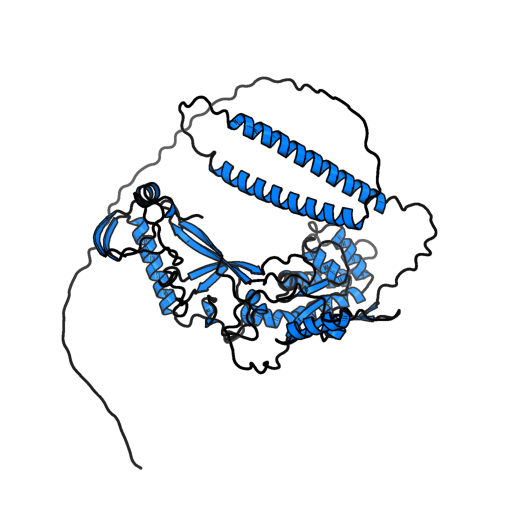 O . TRP A 1 244 ? -7.372 -12.587 9.720 1.00 95.25 244 TRP A O 1
ATOM 1852 N N . ILE A 1 245 ? -6.031 -10.890 10.324 1.00 96.75 245 ILE A N 1
ATOM 1853 C CA . ILE A 1 245 ? -7.083 -9.877 10.321 1.00 96.75 245 ILE A CA 1
ATOM 1854 C C . ILE A 1 245 ? -7.496 -9.577 8.879 1.00 96.75 245 ILE A C 1
ATOM 1856 O O . ILE A 1 245 ? -6.696 -9.089 8.078 1.00 96.75 245 ILE A O 1
ATOM 1860 N N . ARG A 1 246 ? -8.762 -9.849 8.555 1.00 94.06 246 ARG A N 1
ATOM 1861 C CA . ARG A 1 246 ? -9.363 -9.686 7.219 1.00 94.06 246 ARG A CA 1
ATOM 1862 C C . ARG A 1 246 ? -10.200 -8.416 7.122 1.00 94.06 246 ARG A C 1
ATOM 1864 O O . ARG A 1 246 ? -10.219 -7.750 6.081 1.00 94.06 246 ARG A O 1
ATOM 1871 N N . ARG A 1 247 ? -10.920 -8.091 8.198 1.00 95.12 247 ARG A N 1
ATOM 1872 C CA . ARG A 1 247 ? -11.812 -6.929 8.294 1.00 95.12 247 ARG A CA 1
ATOM 1873 C C . ARG A 1 247 ? -11.717 -6.308 9.679 1.00 95.12 247 ARG A C 1
ATOM 1875 O O . ARG A 1 247 ? -11.518 -7.024 10.652 1.00 95.12 247 ARG A O 1
ATOM 1882 N N . ILE A 1 248 ? -11.913 -4.999 9.750 1.00 96.31 248 ILE A N 1
ATOM 1883 C CA . ILE A 1 248 ? -11.965 -4.232 10.997 1.00 96.31 248 ILE A CA 1
ATOM 1884 C C . ILE A 1 248 ? -13.275 -3.460 10.980 1.00 96.31 248 ILE A C 1
ATOM 1886 O O . ILE A 1 248 ? -13.524 -2.713 10.038 1.00 96.31 248 ILE A O 1
ATOM 1890 N N . ARG A 1 249 ? -14.125 -3.639 11.984 1.00 95.50 249 ARG A N 1
ATOM 1891 C CA . ARG A 1 249 ? -15.297 -2.802 12.225 1.00 95.50 249 ARG A CA 1
ATOM 1892 C C . ARG A 1 249 ? -14.983 -1.857 13.370 1.00 95.50 249 ARG A C 1
ATOM 1894 O O . ARG A 1 249 ? -14.641 -2.300 14.459 1.00 95.50 249 ARG A O 1
ATOM 1901 N N . ILE A 1 250 ? -15.146 -0.566 13.123 1.00 95.75 250 ILE A N 1
ATOM 1902 C CA . ILE A 1 250 ? -15.057 0.453 14.166 1.00 95.75 250 ILE A CA 1
ATOM 1903 C C . ILE A 1 250 ? -16.480 0.819 14.564 1.00 95.75 250 ILE A C 1
ATOM 1905 O O . ILE A 1 250 ? -17.240 1.315 13.729 1.00 95.75 250 ILE A O 1
ATOM 1909 N N . ASN A 1 251 ? -16.835 0.551 15.819 1.00 95.31 251 ASN A N 1
ATOM 1910 C CA . ASN A 1 251 ? -18.145 0.868 16.387 1.00 95.31 251 ASN A CA 1
ATOM 1911 C C . ASN A 1 251 ? -18.132 2.205 17.148 1.00 95.31 251 ASN A C 1
ATOM 1913 O O . ASN A 1 251 ? -19.177 2.843 17.266 1.00 95.31 251 ASN A O 1
ATOM 1917 N N . SER A 1 252 ? -16.963 2.650 17.631 1.00 95.31 252 SER A N 1
ATOM 1918 C CA . SER A 1 252 ? -16.821 3.921 18.351 1.00 95.31 252 SER A CA 1
ATOM 1919 C C . SER A 1 252 ? -17.110 5.126 17.456 1.00 95.31 252 SER A C 1
ATOM 1921 O O . SER A 1 252 ? -16.428 5.385 16.460 1.00 95.31 252 SER A O 1
ATOM 1923 N N . ARG A 1 253 ? -18.095 5.926 17.872 1.00 94.00 253 ARG A N 1
ATOM 1924 C CA . ARG A 1 253 ? -18.415 7.214 17.252 1.00 94.00 253 ARG A CA 1
ATOM 1925 C C . ARG A 1 253 ? -17.253 8.201 17.359 1.00 94.00 253 ARG A C 1
ATOM 1927 O O . ARG A 1 253 ? -16.977 8.894 16.385 1.00 94.00 253 ARG A O 1
ATOM 1934 N N . ALA A 1 254 ? -16.572 8.247 18.503 1.00 95.19 254 ALA A N 1
ATOM 1935 C CA . ALA A 1 254 ? -15.448 9.152 18.727 1.00 95.19 254 ALA A CA 1
ATOM 1936 C C . ALA A 1 254 ? -14.290 8.861 17.761 1.00 95.19 254 ALA A C 1
ATOM 1938 O O . ALA A 1 254 ? -13.770 9.776 17.122 1.00 95.19 254 ALA A O 1
ATOM 1939 N N . VAL A 1 255 ? -13.955 7.579 17.575 1.00 96.12 255 VAL A N 1
ATOM 1940 C CA . VAL A 1 255 ? -12.931 7.145 16.613 1.00 96.12 255 VAL A CA 1
ATOM 1941 C C . VAL A 1 255 ? -13.332 7.493 15.180 1.00 96.12 255 VAL A C 1
ATOM 1943 O O . VAL A 1 255 ? -12.524 8.026 14.423 1.00 96.12 255 VAL A O 1
ATOM 1946 N N . LEU A 1 256 ? -14.580 7.224 14.788 1.00 94.62 256 LEU A N 1
ATOM 1947 C CA . LEU A 1 256 ? -15.061 7.515 13.434 1.00 94.62 256 LEU A CA 1
ATOM 1948 C C . LEU A 1 256 ? -15.099 9.017 13.127 1.00 94.62 256 LEU A C 1
ATOM 1950 O O . LEU A 1 256 ? -14.759 9.415 12.012 1.00 94.62 256 LEU A O 1
ATOM 1954 N N . GLU A 1 257 ? -15.489 9.848 14.097 1.00 92.88 257 GLU A N 1
ATOM 1955 C CA . GLU A 1 257 ? -15.429 11.308 13.976 1.00 92.88 257 GLU A CA 1
ATOM 1956 C C . GLU A 1 257 ? -13.981 11.783 13.809 1.00 92.88 257 GLU A C 1
ATOM 1958 O O . GLU A 1 257 ? -13.709 12.572 12.903 1.00 92.88 257 GLU A O 1
ATOM 1963 N N . LEU A 1 258 ? -13.038 11.243 14.590 1.00 93.81 258 LEU A N 1
ATOM 1964 C CA . LEU A 1 258 ? -11.617 11.553 14.436 1.00 93.81 258 LEU A CA 1
ATOM 1965 C C . LEU A 1 258 ? -11.092 11.144 13.052 1.00 93.81 258 LEU A C 1
ATOM 1967 O O . LEU A 1 258 ? -10.495 11.962 12.357 1.00 93.81 258 LEU A O 1
ATOM 1971 N N . ILE A 1 259 ? -11.369 9.917 12.596 1.00 93.88 259 ILE A N 1
ATOM 1972 C CA . ILE A 1 259 ? -10.978 9.456 11.254 1.00 93.88 259 ILE A CA 1
ATOM 1973 C C . ILE A 1 259 ? -11.569 10.373 10.178 1.00 93.88 259 ILE A C 1
ATOM 1975 O O . ILE A 1 259 ? -10.866 10.735 9.235 1.00 93.88 259 ILE A O 1
ATOM 1979 N N . HIS A 1 260 ? -12.837 10.773 10.302 1.00 91.00 260 HIS A N 1
ATOM 1980 C CA . HIS A 1 260 ? -13.487 11.685 9.360 1.00 91.00 260 HIS A CA 1
ATOM 1981 C C . HIS A 1 260 ? -12.793 13.053 9.298 1.00 91.00 260 HIS A C 1
ATOM 1983 O O . HIS A 1 260 ? -12.519 13.551 8.200 1.00 91.00 260 HIS A O 1
ATOM 1989 N N . LEU A 1 261 ? -12.458 13.619 10.462 1.00 90.25 261 LEU A N 1
ATOM 1990 C CA . LEU A 1 261 ? -11.732 14.884 10.588 1.00 90.25 261 LEU A CA 1
ATOM 1991 C C . LEU A 1 261 ? -10.345 14.793 9.935 1.00 90.25 261 LEU A C 1
ATOM 1993 O O . LEU A 1 261 ? -9.991 15.645 9.118 1.00 90.25 261 LEU A O 1
ATOM 1997 N N . MET A 1 262 ? -9.595 13.721 10.206 1.00 90.81 262 MET A N 1
ATOM 1998 C CA . MET A 1 262 ? -8.255 13.512 9.639 1.00 90.81 262 MET A CA 1
ATOM 1999 C C . MET A 1 262 ? -8.284 13.200 8.139 1.00 90.81 262 MET A C 1
ATOM 2001 O O . MET A 1 262 ? -7.385 13.587 7.396 1.00 90.81 262 MET A O 1
ATOM 2005 N N . SER A 1 263 ? -9.358 12.572 7.661 1.00 88.75 263 SER A N 1
ATOM 2006 C CA . SER A 1 263 ? -9.550 12.246 6.245 1.00 88.75 263 SER A CA 1
ATOM 2007 C C . SER A 1 263 ? -9.973 13.444 5.389 1.00 88.75 263 SER A C 1
ATOM 2009 O O . SER A 1 263 ? -10.257 13.252 4.206 1.00 88.75 263 SER A O 1
ATOM 2011 N N . ARG A 1 264 ? -10.082 14.659 5.953 1.00 85.19 264 ARG A N 1
ATOM 2012 C CA . ARG A 1 264 ? -10.634 15.851 5.275 1.00 85.19 264 ARG A CA 1
ATOM 2013 C C . ARG A 1 264 ? -12.017 15.585 4.665 1.00 85.19 264 ARG A C 1
ATOM 2015 O O . ARG A 1 264 ? -12.302 15.977 3.538 1.00 85.19 264 ARG A O 1
ATOM 2022 N N . GLY A 1 265 ? -12.855 14.835 5.380 1.00 70.62 265 GLY A N 1
ATOM 2023 C CA . GLY A 1 265 ? -14.219 14.528 4.950 1.00 70.62 265 GLY A CA 1
ATOM 2024 C C . GLY A 1 265 ? -14.364 13.424 3.896 1.00 70.62 265 GLY A C 1
ATOM 2025 O O . GLY A 1 265 ? -15.492 13.094 3.528 1.00 70.62 265 GLY A O 1
ATOM 2026 N N . LYS A 1 266 ? -13.271 12.782 3.449 1.00 70.62 266 LYS A N 1
ATOM 2027 C CA . LYS A 1 266 ? -13.318 11.701 2.438 1.00 70.62 266 LYS A CA 1
ATOM 2028 C C . LYS A 1 266 ? -14.170 10.489 2.847 1.00 70.62 266 LYS A C 1
ATOM 2030 O O . LYS A 1 266 ? -14.567 9.713 1.986 1.00 70.62 266 LYS A O 1
ATOM 2035 N N . THR A 1 267 ? -14.473 10.314 4.134 1.00 65.31 267 THR A N 1
ATOM 2036 C CA . THR A 1 267 ? -15.305 9.203 4.628 1.00 65.31 267 THR A CA 1
ATOM 2037 C C . THR A 1 267 ? -16.817 9.441 4.504 1.00 65.31 267 THR A C 1
ATOM 2039 O O . THR A 1 267 ? -17.592 8.530 4.789 1.00 65.31 267 THR A O 1
ATOM 2042 N N . GLY A 1 268 ? -17.268 10.618 4.050 1.00 71.88 268 GLY A N 1
ATOM 2043 C CA . GLY A 1 268 ? -18.697 10.914 3.889 1.00 71.88 268 GLY A CA 1
ATOM 2044 C C . GLY A 1 268 ? -19.415 11.209 5.216 1.00 71.88 268 GLY A C 1
ATOM 2045 O O . GLY A 1 268 ? -18.911 11.972 6.028 1.00 71.88 268 GLY A O 1
ATOM 2046 N N . ARG A 1 269 ? -20.630 10.675 5.429 1.00 61.91 269 ARG A N 1
ATOM 2047 C CA . ARG A 1 269 ? -21.500 11.042 6.574 1.00 61.91 269 ARG A CA 1
ATOM 2048 C C . ARG A 1 269 ? -21.039 10.429 7.924 1.00 61.91 269 ARG A C 1
ATOM 2050 O O . ARG A 1 269 ? -20.689 9.250 7.943 1.00 61.91 269 ARG A O 1
ATOM 2057 N N . PRO A 1 270 ? -21.138 11.161 9.056 1.00 58.72 270 PRO A N 1
ATOM 2058 C CA . PRO A 1 270 ? -20.870 10.652 10.415 1.00 58.72 270 PRO A CA 1
ATOM 2059 C C . PRO A 1 270 ? -22.066 9.864 11.013 1.00 58.72 270 PRO A C 1
ATOM 2061 O O . PRO A 1 270 ? -23.195 10.042 10.554 1.00 58.72 270 PRO A O 1
ATOM 2064 N N . PRO A 1 271 ? -21.895 9.056 12.084 1.00 68.62 271 PRO A N 1
ATOM 2065 C CA . PRO A 1 271 ? -20.994 7.914 12.196 1.00 68.62 271 PRO A CA 1
ATOM 2066 C C . PRO A 1 271 ? -21.825 6.639 12.466 1.00 68.62 271 PRO A C 1
ATOM 2068 O O . PRO A 1 271 ? -22.260 6.371 13.586 1.00 68.62 271 PRO A O 1
ATOM 2071 N N . ARG A 1 272 ? -22.069 5.842 11.422 1.00 83.56 272 ARG A N 1
ATOM 2072 C CA . ARG A 1 272 ? -22.488 4.437 11.578 1.00 83.56 272 ARG A CA 1
ATOM 2073 C C . ARG A 1 272 ? -21.234 3.569 11.676 1.00 83.56 272 ARG A C 1
ATOM 2075 O O . ARG A 1 272 ? -20.230 3.971 11.091 1.00 83.56 272 ARG A O 1
ATOM 2082 N N . PRO A 1 273 ? -21.281 2.387 12.315 1.00 90.62 273 PRO A N 1
ATOM 2083 C CA . PRO A 1 273 ? -20.145 1.475 12.313 1.00 90.62 273 PRO A CA 1
ATOM 2084 C C . PRO A 1 273 ? -19.606 1.236 10.897 1.00 90.62 273 PRO A C 1
ATOM 2086 O O . PRO A 1 273 ? -20.367 0.881 9.992 1.00 90.62 273 PRO A O 1
ATOM 2089 N N . ILE A 1 274 ? -18.303 1.451 10.696 1.00 90.88 274 ILE A N 1
ATOM 2090 C CA . ILE A 1 274 ? -17.648 1.306 9.387 1.00 90.88 274 ILE A CA 1
ATOM 2091 C C . ILE A 1 274 ? -16.800 0.042 9.391 1.00 90.88 274 ILE A C 1
ATOM 2093 O O . ILE A 1 274 ? -16.025 -0.187 10.317 1.00 90.88 274 ILE A O 1
ATOM 2097 N N . VAL A 1 275 ? -16.934 -0.763 8.334 1.00 92.12 275 VAL A N 1
ATOM 2098 C CA . VAL A 1 275 ? -16.102 -1.947 8.102 1.00 92.12 275 VAL A CA 1
ATOM 2099 C C . VAL A 1 275 ? -15.014 -1.626 7.082 1.00 92.12 275 VAL A C 1
ATOM 2101 O O . VAL A 1 275 ? -15.290 -1.430 5.900 1.00 92.12 275 VAL A O 1
ATOM 2104 N N . PHE A 1 276 ? -13.768 -1.645 7.533 1.00 92.25 276 PHE A N 1
ATOM 2105 C CA . PHE A 1 276 ? -12.570 -1.571 6.712 1.00 92.25 276 PHE A CA 1
ATOM 2106 C C . PHE A 1 276 ? -12.135 -2.975 6.289 1.00 92.25 276 PHE A C 1
ATOM 2108 O O . PHE A 1 276 ? -12.258 -3.943 7.043 1.00 92.25 276 PHE A O 1
ATOM 2115 N N . ARG A 1 277 ? -11.621 -3.094 5.065 1.00 91.19 277 ARG A N 1
ATOM 2116 C CA . ARG A 1 277 ? -11.083 -4.343 4.509 1.00 91.19 277 ARG A CA 1
ATOM 2117 C C . ARG A 1 277 ? -9.578 -4.213 4.329 1.00 91.19 277 ARG A C 1
ATOM 2119 O O . ARG A 1 277 ? -9.095 -3.122 4.024 1.00 91.19 277 ARG A O 1
ATOM 2126 N N . ARG A 1 278 ? -8.858 -5.322 4.489 1.00 92.00 278 ARG A N 1
ATOM 2127 C CA . ARG A 1 278 ? -7.423 -5.403 4.187 1.00 92.00 278 ARG A CA 1
ATOM 2128 C C . ARG A 1 278 ? -7.184 -4.990 2.720 1.00 92.00 278 ARG A C 1
ATOM 2130 O O . ARG A 1 278 ? -7.998 -5.386 1.879 1.00 92.00 278 ARG A O 1
ATOM 2137 N N . PRO A 1 279 ? -6.175 -4.154 2.406 1.00 93.62 279 PRO A N 1
ATOM 2138 C CA . PRO A 1 279 ? -5.014 -3.766 3.222 1.00 93.62 279 PRO A CA 1
ATOM 2139 C C . PRO A 1 279 ? -5.202 -2.541 4.135 1.00 93.62 279 PRO A C 1
ATOM 2141 O O . PRO A 1 279 ? -4.233 -1.902 4.530 1.00 93.62 279 PRO A O 1
ATOM 2144 N N . PHE A 1 280 ? -6.435 -2.183 4.502 1.00 94.06 280 PHE A N 1
ATOM 2145 C CA . PHE A 1 280 ? -6.717 -1.099 5.457 1.00 94.06 280 PHE A CA 1
ATOM 2146 C C . PHE A 1 280 ? -6.067 0.242 5.076 1.00 94.06 280 PHE A C 1
ATOM 2148 O O . PHE A 1 280 ? -5.716 1.025 5.954 1.00 94.06 280 PHE A O 1
ATOM 2155 N N . GLN A 1 281 ? -5.930 0.511 3.769 1.00 91.12 281 GLN A N 1
ATOM 2156 C CA . GLN A 1 281 ? -5.142 1.624 3.216 1.00 91.12 281 GLN A CA 1
ATOM 2157 C C . GLN A 1 281 ? -5.406 2.955 3.922 1.00 91.12 281 GLN A C 1
ATOM 2159 O O . GLN A 1 281 ? -4.465 3.630 4.324 1.00 91.12 281 GLN A O 1
ATOM 2164 N N . LEU A 1 282 ? -6.686 3.302 4.120 1.00 91.12 282 LEU A N 1
ATOM 2165 C CA . LEU A 1 282 ? -7.067 4.538 4.800 1.00 91.12 282 LEU A CA 1
ATOM 2166 C C . LEU A 1 282 ? -6.522 4.581 6.231 1.00 91.12 282 LEU A C 1
ATOM 2168 O O . LEU A 1 282 ? -5.882 5.557 6.604 1.00 91.12 282 LEU A O 1
ATOM 2172 N N . LEU A 1 283 ? -6.744 3.523 7.015 1.00 95.31 283 LEU A N 1
ATOM 2173 C CA . LEU A 1 283 ? -6.314 3.474 8.413 1.00 95.31 283 LEU A CA 1
ATOM 2174 C C . LEU A 1 283 ? -4.789 3.545 8.524 1.00 95.31 283 LEU A C 1
ATOM 2176 O O . LEU A 1 283 ? -4.277 4.299 9.343 1.00 95.31 283 LEU A O 1
ATOM 2180 N N . VAL A 1 284 ? -4.073 2.821 7.659 1.00 95.50 284 VAL A N 1
ATOM 2181 C CA . VAL A 1 284 ? -2.604 2.849 7.611 1.00 95.50 284 VAL A CA 1
ATOM 2182 C C . VAL A 1 284 ? -2.096 4.240 7.226 1.00 95.50 284 VAL A C 1
ATOM 2184 O O . VAL A 1 284 ? -1.206 4.761 7.885 1.00 95.50 284 VAL A O 1
ATOM 2187 N N . SER A 1 285 ? -2.695 4.886 6.218 1.00 93.75 285 SER A N 1
ATOM 2188 C CA . SER A 1 285 ? -2.292 6.236 5.785 1.00 93.75 285 SER A CA 1
ATOM 2189 C C . SER A 1 285 ? -2.540 7.328 6.830 1.00 93.75 285 SER A C 1
ATOM 2191 O O . SER A 1 285 ? -1.878 8.359 6.809 1.00 93.75 285 SER A O 1
ATOM 2193 N N . LEU A 1 286 ? -3.497 7.116 7.738 1.00 95.12 286 LEU A N 1
ATOM 2194 C CA . LEU A 1 286 ? -3.845 8.070 8.791 1.00 95.12 286 LEU A CA 1
ATOM 2195 C C . LEU A 1 286 ? -3.146 7.777 10.119 1.00 95.12 286 LEU A C 1
ATOM 2197 O O . LEU A 1 286 ? -3.277 8.578 11.038 1.00 95.12 286 LEU A O 1
ATOM 2201 N N . HIS A 1 287 ? -2.441 6.652 10.249 1.00 96.69 287 HIS A N 1
ATOM 2202 C CA . HIS A 1 287 ? -1.949 6.155 11.531 1.00 96.69 287 HIS A CA 1
ATOM 2203 C C . HIS A 1 287 ? -1.073 7.171 12.282 1.00 96.69 287 HIS A C 1
ATOM 2205 O O . HIS A 1 287 ? -1.331 7.458 13.450 1.00 96.69 287 HIS A O 1
ATOM 2211 N N . GLU A 1 288 ? -0.078 7.760 11.617 1.00 96.44 288 GLU A N 1
ATOM 2212 C CA . GLU A 1 288 ? 0.794 8.770 12.236 1.00 96.44 288 GLU A CA 1
ATOM 2213 C C . GLU A 1 288 ? 0.002 10.008 12.654 1.00 96.44 288 GLU A C 1
ATOM 2215 O O . GLU A 1 288 ? 0.086 10.459 13.794 1.00 96.44 288 GLU A O 1
ATOM 2220 N N . ALA A 1 289 ? -0.858 10.497 11.760 1.00 94.94 289 ALA A N 1
ATOM 2221 C CA . ALA A 1 289 ? -1.669 11.676 12.012 1.00 94.94 289 ALA A CA 1
ATOM 2222 C C . ALA A 1 289 ? -2.652 11.461 13.181 1.00 94.94 289 ALA A C 1
ATOM 2224 O O . ALA A 1 289 ? -2.878 12.375 13.970 1.00 94.94 289 ALA A O 1
ATOM 2225 N N . LEU A 1 290 ? -3.212 10.255 13.323 1.00 95.75 290 LEU A N 1
ATOM 2226 C CA . LEU A 1 290 ? -4.077 9.870 14.442 1.00 95.75 290 LEU A CA 1
ATOM 2227 C C . LEU A 1 290 ? -3.316 9.813 15.772 1.00 95.75 290 LEU A C 1
ATOM 2229 O O . LEU A 1 290 ? -3.853 10.259 16.784 1.00 95.75 290 LEU A O 1
ATOM 2233 N N . ASN A 1 291 ? -2.079 9.308 15.777 1.00 97.00 291 ASN A N 1
ATOM 2234 C CA . ASN A 1 291 ? -1.223 9.291 16.967 1.00 97.00 291 ASN A CA 1
ATOM 2235 C C . ASN A 1 291 ? -0.890 10.707 17.442 1.00 97.00 291 ASN A C 1
ATOM 2237 O O . ASN A 1 291 ? -1.090 11.031 18.614 1.00 97.00 291 ASN A O 1
ATOM 2241 N N . THR A 1 292 ? -0.428 11.563 16.525 1.00 96.19 292 THR A N 1
ATOM 2242 C CA . THR A 1 292 ? -0.138 12.971 16.825 1.00 96.19 292 THR A CA 1
ATOM 2243 C C . THR A 1 292 ? -1.375 13.673 17.372 1.00 96.19 292 THR A C 1
ATOM 2245 O O . THR A 1 292 ? -1.300 14.393 18.366 1.00 96.19 292 THR A O 1
ATOM 2248 N N . GLU A 1 293 ? -2.537 13.430 16.766 1.00 95.06 293 GLU A N 1
ATOM 2249 C CA . GLU A 1 293 ? -3.764 14.083 17.196 1.00 95.06 293 GLU A CA 1
ATOM 2250 C C . GLU A 1 293 ? -4.264 13.588 18.556 1.00 95.06 293 GLU A C 1
ATOM 2252 O O . GLU A 1 293 ? -4.714 14.385 19.376 1.00 95.06 293 GLU A O 1
ATOM 2257 N N . LEU A 1 294 ? -4.142 12.290 18.844 1.00 96.12 294 LEU A N 1
ATOM 2258 C CA . LEU A 1 294 ? -4.461 11.751 20.163 1.00 96.12 294 LEU A CA 1
ATOM 2259 C C . LEU A 1 294 ? -3.575 12.373 21.253 1.00 96.12 294 LEU A C 1
ATOM 2261 O O . LEU A 1 294 ? -4.082 12.706 22.326 1.00 96.12 294 LEU A O 1
ATOM 2265 N N . ALA A 1 295 ? -2.279 12.558 20.987 1.00 96.25 295 ALA A N 1
ATOM 2266 C CA . ALA A 1 295 ? -1.376 13.234 21.917 1.00 96.25 295 ALA A CA 1
ATOM 2267 C C . ALA A 1 295 ? -1.824 14.683 22.179 1.00 96.25 295 ALA A C 1
ATOM 2269 O O . ALA A 1 295 ? -1.957 15.082 23.336 1.00 96.25 295 ALA A O 1
ATOM 2270 N N . ASN A 1 296 ? -2.164 15.430 21.124 1.00 93.69 296 ASN A N 1
ATOM 2271 C CA . ASN A 1 296 ? -2.680 16.796 21.244 1.00 93.69 296 ASN A CA 1
ATOM 2272 C C . ASN A 1 296 ? -3.978 16.855 22.063 1.00 93.69 296 ASN A C 1
ATOM 2274 O O . ASN A 1 296 ? -4.097 17.676 22.973 1.00 93.69 296 ASN A O 1
ATOM 2278 N N . ILE A 1 297 ? -4.941 15.969 21.777 1.00 93.75 297 ILE A N 1
ATOM 2279 C CA . ILE A 1 297 ? -6.205 15.875 22.523 1.00 93.75 297 ILE A CA 1
ATOM 2280 C C . ILE A 1 297 ? -5.932 15.628 24.008 1.00 93.75 297 ILE A C 1
ATOM 2282 O O . ILE A 1 297 ? -6.516 16.308 24.850 1.00 93.75 297 ILE A O 1
ATOM 2286 N N . LYS A 1 298 ? -5.051 14.674 24.343 1.00 94.88 298 LYS A N 1
ATOM 2287 C CA . LYS A 1 298 ? -4.718 14.348 25.738 1.00 94.88 298 LYS A CA 1
ATOM 2288 C C . LYS A 1 298 ? -4.128 15.551 26.472 1.00 94.88 298 LYS A C 1
ATOM 2290 O O . LYS A 1 298 ? -4.561 15.833 27.588 1.00 94.88 298 LYS A O 1
ATOM 2295 N N . THR A 1 299 ? -3.218 16.288 25.836 1.00 94.06 299 THR A N 1
ATOM 2296 C CA . THR A 1 299 ? -2.655 17.522 26.401 1.00 94.06 299 THR A CA 1
ATOM 2297 C C . THR A 1 299 ? -3.750 18.560 26.653 1.00 94.06 299 THR A C 1
ATOM 2299 O O . THR A 1 299 ? -3.925 18.989 27.793 1.00 94.06 299 THR A O 1
ATOM 2302 N N . ILE A 1 300 ? -4.572 18.881 25.646 1.00 90.69 300 ILE A N 1
ATOM 2303 C CA . ILE A 1 300 ? -5.636 19.897 25.760 1.00 90.69 300 ILE A CA 1
ATOM 2304 C C . ILE A 1 300 ? -6.655 19.530 26.849 1.00 90.69 300 ILE A C 1
ATOM 2306 O O . ILE A 1 300 ? -7.034 20.369 27.665 1.00 90.69 300 ILE A O 1
ATOM 2310 N N . VAL A 1 301 ? -7.096 18.270 26.895 1.00 90.19 301 VAL A N 1
ATOM 2311 C CA . VAL A 1 301 ? -8.078 17.815 27.891 1.00 90.19 301 VAL A CA 1
ATOM 2312 C C . VAL A 1 301 ? -7.490 17.834 29.305 1.00 90.19 301 VAL A C 1
ATOM 2314 O O . VAL A 1 301 ? -8.211 18.134 30.256 1.00 90.19 301 VAL A O 1
ATOM 2317 N N . SER A 1 302 ? -6.188 17.575 29.463 1.00 90.31 302 SER A N 1
ATOM 2318 C CA . SER A 1 302 ? -5.518 17.661 30.768 1.00 90.31 302 SER A CA 1
ATOM 2319 C C . SER A 1 302 ? -5.401 19.097 31.305 1.00 90.31 302 SER A C 1
ATOM 2321 O O . SER A 1 302 ? -5.389 19.308 32.520 1.00 90.31 302 SER A O 1
ATOM 2323 N N . GLU A 1 303 ? -5.364 20.091 30.415 1.00 88.19 303 GLU A N 1
ATOM 2324 C CA . GLU A 1 303 ? -5.307 21.518 30.756 1.00 88.19 303 GLU A CA 1
ATOM 2325 C C . GLU A 1 303 ? -6.698 22.127 31.000 1.00 88.19 303 GLU A C 1
ATOM 2327 O O . GLU A 1 303 ? -6.833 23.071 31.781 1.00 88.19 303 GLU A O 1
ATOM 2332 N N . TYR A 1 304 ? -7.744 21.549 30.399 1.00 79.12 304 TYR A N 1
ATOM 2333 C CA . TYR A 1 304 ? -9.126 22.037 30.450 1.00 79.12 304 TYR A CA 1
ATOM 2334 C C . TYR A 1 304 ? -9.687 22.339 31.858 1.00 79.12 304 TYR A C 1
ATOM 2336 O O . TYR A 1 304 ? -10.245 23.422 32.038 1.00 79.12 304 TYR A O 1
ATOM 2344 N N . PRO A 1 305 ? -9.534 21.483 32.894 1.00 68.06 305 PRO A N 1
ATOM 2345 C CA . PRO A 1 305 ? -10.115 21.770 34.210 1.00 68.06 305 PRO A CA 1
ATOM 2346 C C . PRO A 1 305 ? -9.464 22.953 34.949 1.00 68.06 305 PRO A C 1
ATOM 2348 O O . PRO A 1 305 ? -9.994 23.379 35.973 1.00 68.06 305 PRO A O 1
ATOM 2351 N N . LYS A 1 306 ? -8.333 23.492 34.467 1.00 68.50 306 LYS A N 1
ATOM 2352 C CA . LYS A 1 306 ? -7.595 24.575 35.144 1.00 68.50 306 LYS A CA 1
ATOM 2353 C C . LYS A 1 306 ? -8.061 25.978 34.742 1.00 68.50 306 LYS A C 1
ATOM 2355 O O . LYS A 1 306 ? -7.864 26.914 35.508 1.00 68.50 306 LYS A O 1
ATOM 2360 N N . ASN A 1 307 ? -8.715 26.117 33.589 1.00 61.50 307 ASN A N 1
ATOM 2361 C CA . ASN A 1 307 ? -9.078 27.406 33.000 1.00 61.50 307 ASN A CA 1
ATOM 2362 C C . ASN A 1 307 ? -10.597 27.454 32.752 1.00 61.50 307 ASN A C 1
ATOM 2364 O O . ASN A 1 307 ? -11.063 27.148 31.657 1.00 61.50 307 ASN A O 1
ATOM 2368 N N . GLN A 1 308 ? -11.380 27.796 33.781 1.00 54.78 308 GLN A N 1
ATOM 2369 C CA . GLN A 1 308 ? -12.856 27.805 33.770 1.00 54.78 308 GLN A CA 1
ATOM 2370 C C . GLN A 1 308 ? -13.495 28.864 32.833 1.00 54.78 308 GLN A C 1
ATOM 2372 O O . GLN A 1 308 ? -14.238 29.725 33.296 1.00 54.78 308 GLN A O 1
ATOM 2377 N N . GLY A 1 309 ? -13.290 28.809 31.512 1.00 58.66 309 GLY A N 1
ATOM 2378 C CA . GLY A 1 309 ? -14.187 29.561 30.618 1.00 58.66 309 GLY A CA 1
ATOM 2379 C C . GLY A 1 309 ? -13.814 29.703 29.148 1.00 58.66 309 GLY A C 1
ATOM 2380 O O . GLY A 1 309 ? -14.716 29.810 28.325 1.00 58.66 309 GLY A O 1
ATOM 2381 N N . GLU A 1 310 ? -12.536 29.662 28.774 1.00 66.19 310 GLU A N 1
ATOM 2382 C CA . GLU A 1 310 ? -12.140 29.886 27.376 1.00 66.19 310 GLU A CA 1
ATOM 2383 C C . GLU A 1 310 ? -11.110 28.857 26.912 1.00 66.19 310 GLU A C 1
ATOM 2385 O O . GLU A 1 310 ? -9.923 28.941 27.229 1.00 66.19 310 GLU A O 1
ATOM 2390 N N . ILE A 1 311 ? -11.555 27.896 26.094 1.00 62.91 311 ILE A N 1
ATOM 2391 C CA . ILE A 1 311 ? -10.635 27.120 25.257 1.00 62.91 311 ILE A CA 1
ATOM 2392 C C . ILE A 1 311 ? -10.154 28.069 24.172 1.00 62.91 311 ILE A C 1
ATOM 2394 O O . ILE A 1 311 ? -10.851 28.276 23.179 1.00 62.91 311 ILE A O 1
ATOM 2398 N N . LYS A 1 312 ? -8.961 28.636 24.333 1.00 66.12 312 LYS A N 1
ATOM 2399 C CA . LYS A 1 312 ? -8.256 29.203 23.185 1.00 66.12 312 LYS A CA 1
ATOM 2400 C C . LYS A 1 312 ? -7.746 28.020 22.360 1.00 66.12 312 LYS A C 1
ATOM 2402 O O . LYS A 1 312 ? -6.896 27.280 22.858 1.00 66.12 312 LYS A O 1
ATOM 2407 N N . PRO A 1 313 ? -8.291 27.762 21.155 1.00 59.38 313 PRO A N 1
ATOM 2408 C CA . PRO A 1 313 ? -7.805 26.665 20.334 1.00 59.38 313 PRO A CA 1
ATOM 2409 C C . PRO A 1 313 ? -6.311 26.884 20.044 1.00 59.38 313 PRO A C 1
ATOM 2411 O O . PRO A 1 313 ? -5.895 28.032 19.859 1.00 59.38 313 PRO A O 1
ATOM 2414 N N . PRO A 1 314 ? -5.486 25.822 20.011 1.00 58.94 314 PRO A N 1
ATOM 2415 C CA . PRO A 1 314 ? -4.073 25.965 19.692 1.00 58.94 314 PRO A CA 1
ATOM 2416 C C . PRO A 1 314 ? -3.923 26.645 18.329 1.00 58.94 314 PRO A C 1
ATOM 2418 O O . PRO A 1 314 ? -4.641 26.326 17.376 1.00 58.94 314 PRO A O 1
ATOM 2421 N N . VAL A 1 315 ? -2.983 27.588 18.241 1.00 58.06 315 VAL A N 1
ATOM 2422 C CA . VAL A 1 315 ? -2.784 28.496 17.095 1.00 58.06 315 VAL A CA 1
ATOM 2423 C C . VAL A 1 315 ? -2.522 27.741 15.776 1.00 58.06 315 VAL A C 1
ATOM 2425 O O . VAL A 1 315 ? -2.783 28.268 14.700 1.00 58.06 315 VAL A O 1
ATOM 2428 N N . SER A 1 316 ? -2.110 26.468 15.831 1.00 55.16 316 SER A N 1
ATOM 2429 C CA . SER A 1 316 ? -1.928 25.595 14.659 1.00 55.16 316 SER A CA 1
ATOM 2430 C C . SER A 1 316 ? -3.225 25.004 14.073 1.00 55.16 316 SER A C 1
ATOM 2432 O O . SER A 1 316 ? -3.187 24.355 13.029 1.00 55.16 316 SER A O 1
ATOM 2434 N N . SER A 1 317 ? -4.385 25.212 14.709 1.00 52.78 317 SER A N 1
ATOM 2435 C CA . SER A 1 317 ? -5.669 24.601 14.313 1.00 52.78 317 SER A CA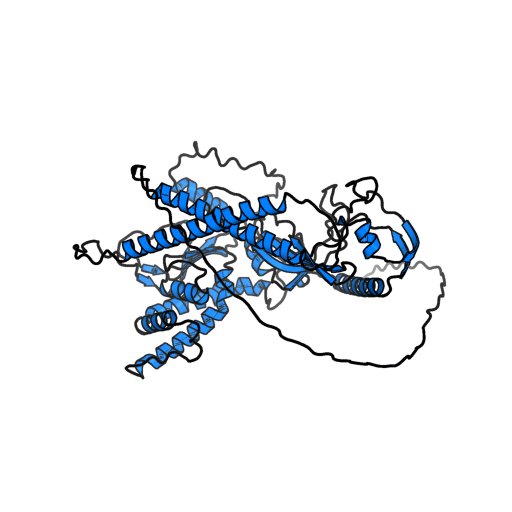 1
ATOM 2436 C C . SER A 1 317 ? -6.547 25.458 13.390 1.00 52.78 317 SER A C 1
ATOM 2438 O O . SER A 1 317 ? -7.641 25.029 13.012 1.00 52.78 317 SER A O 1
ATOM 2440 N N . THR A 1 318 ? -6.072 26.632 12.964 1.00 53.78 318 THR A N 1
ATOM 2441 C CA . THR A 1 318 ? -6.837 27.614 12.169 1.00 53.78 318 THR A CA 1
ATOM 2442 C C . THR A 1 318 ? -7.408 27.057 10.859 1.00 53.78 318 THR A C 1
ATOM 2444 O O . THR A 1 318 ? -8.444 27.528 10.401 1.00 53.78 318 THR A O 1
ATOM 2447 N N . ALA A 1 319 ? -6.821 25.996 10.293 1.00 56.59 319 ALA A N 1
ATOM 2448 C CA . ALA A 1 319 ? -7.330 25.351 9.079 1.00 56.59 319 ALA A CA 1
ATOM 2449 C C . ALA A 1 319 ? -8.461 24.322 9.311 1.00 56.59 319 ALA A C 1
ATOM 2451 O O . ALA A 1 319 ? -9.172 23.987 8.365 1.00 56.59 319 ALA A O 1
ATOM 2452 N N . ARG A 1 320 ? -8.640 23.782 10.530 1.00 67.56 320 ARG A N 1
ATOM 2453 C CA . ARG A 1 320 ? -9.652 22.733 10.816 1.00 67.56 320 ARG A CA 1
ATOM 2454 C C . ARG A 1 320 ? -10.970 23.268 11.396 1.00 67.56 320 ARG A C 1
ATOM 2456 O O . ARG A 1 320 ? -11.949 22.520 11.447 1.00 67.56 320 ARG A O 1
ATOM 2463 N N . GLY A 1 321 ? -11.010 24.550 11.764 1.00 74.88 321 GLY A N 1
ATOM 2464 C CA . GLY A 1 321 ? -12.228 25.298 12.095 1.00 74.88 321 GLY A CA 1
ATOM 2465 C C . GLY A 1 321 ? -13.021 24.792 13.309 1.00 74.88 321 GLY A C 1
ATOM 2466 O O . GLY A 1 321 ? -12.587 23.926 14.072 1.00 74.88 321 GLY A O 1
ATOM 2467 N N . ASP A 1 322 ? -14.239 25.316 13.459 1.00 81.62 322 ASP A N 1
ATOM 2468 C CA . ASP A 1 322 ? -15.138 25.090 14.605 1.00 81.62 322 ASP A CA 1
ATOM 2469 C C . ASP A 1 322 ? -15.507 23.621 14.851 1.00 81.62 322 ASP A C 1
ATOM 2471 O O . ASP A 1 322 ? -15.918 23.249 15.953 1.00 81.62 322 ASP A O 1
ATOM 2475 N N . SER A 1 323 ? -15.413 22.768 13.825 1.00 85.38 323 SER A N 1
ATOM 2476 C CA . SER A 1 323 ? -15.740 21.344 13.952 1.00 85.38 323 SER A CA 1
ATOM 2477 C C . SER A 1 323 ? -14.755 20.617 14.864 1.00 85.38 323 SER A C 1
ATOM 2479 O O . SER A 1 323 ? -15.167 19.763 15.650 1.00 85.38 323 SER A O 1
ATOM 2481 N N . TRP A 1 324 ? -13.470 20.971 14.779 1.00 88.31 324 TRP A N 1
ATOM 2482 C CA . TRP A 1 324 ? -12.423 20.392 15.613 1.00 88.31 324 TRP A CA 1
ATOM 2483 C C . TRP A 1 324 ? -12.590 20.800 17.080 1.00 88.31 324 TRP A C 1
ATOM 2485 O O . TRP A 1 324 ? -12.660 19.942 17.957 1.00 88.31 324 TRP A O 1
ATOM 2495 N N . ALA A 1 325 ? -12.762 22.098 17.344 1.00 86.50 325 ALA A N 1
ATOM 2496 C CA . ALA A 1 325 ? -12.967 22.617 18.697 1.00 86.50 325 ALA A CA 1
ATOM 2497 C C . ALA A 1 325 ? -14.201 21.992 19.372 1.00 86.50 325 ALA A C 1
ATOM 2499 O O . ALA A 1 325 ? -14.135 21.551 20.520 1.00 86.50 325 ALA A O 1
ATOM 2500 N N . ARG A 1 326 ? -15.315 21.863 18.633 1.00 88.50 326 ARG A N 1
ATOM 2501 C CA . ARG A 1 326 ? -16.520 21.172 19.121 1.00 88.50 326 ARG A CA 1
ATOM 2502 C C . ARG A 1 326 ? -16.267 19.700 19.437 1.00 88.50 326 ARG A C 1
ATOM 2504 O O . ARG A 1 326 ? -16.862 19.192 20.382 1.00 88.50 326 ARG A O 1
ATOM 2511 N N . PHE A 1 327 ? -15.450 19.009 18.645 1.00 90.94 327 PHE A N 1
ATOM 2512 C CA . PHE A 1 327 ? -15.084 17.615 18.895 1.00 90.94 327 PHE A CA 1
ATOM 2513 C C . PHE A 1 327 ? -14.251 17.476 20.174 1.00 90.94 327 PHE A C 1
ATOM 2515 O O . PHE A 1 327 ? -14.645 16.728 21.065 1.00 90.94 327 PHE A O 1
ATOM 2522 N N . VAL A 1 328 ? -13.179 18.259 20.320 1.00 90.56 328 VAL A N 1
ATOM 2523 C CA . VAL A 1 328 ? -12.311 18.224 21.510 1.00 90.56 328 VAL A CA 1
ATOM 2524 C C . VAL A 1 328 ? -13.082 18.566 22.785 1.00 90.56 328 VAL A C 1
ATOM 2526 O O . VAL A 1 328 ? -12.918 17.882 23.792 1.00 90.56 328 VAL A O 1
ATOM 2529 N N . ARG A 1 329 ? -13.985 19.556 22.743 1.00 89.00 329 ARG A N 1
ATOM 2530 C CA . ARG A 1 329 ? -14.839 19.889 23.895 1.00 89.00 329 ARG A CA 1
ATOM 2531 C C . ARG A 1 329 ? -15.695 18.697 24.339 1.00 89.00 329 ARG A C 1
ATOM 2533 O O . ARG A 1 329 ? -15.705 18.373 25.522 1.00 89.00 329 ARG A O 1
ATOM 2540 N N . ARG A 1 330 ? -16.331 17.990 23.392 1.00 90.06 330 ARG A N 1
ATOM 2541 C CA . ARG A 1 330 ? -17.099 16.764 23.693 1.00 90.06 330 ARG A CA 1
ATOM 2542 C C . ARG A 1 330 ? -16.228 15.664 24.301 1.00 90.06 330 ARG A C 1
ATOM 2544 O O . ARG A 1 330 ? -16.700 14.927 25.159 1.00 90.06 330 ARG A O 1
ATOM 2551 N N . LEU A 1 331 ? -14.971 15.537 23.869 1.00 90.38 331 LEU A N 1
ATOM 2552 C CA . LEU A 1 331 ? -14.031 14.581 24.466 1.00 90.38 331 LEU A CA 1
ATOM 2553 C C . LEU A 1 331 ? -13.628 14.978 25.893 1.00 90.38 331 LEU A C 1
ATOM 2555 O O . LEU A 1 331 ? -13.496 14.107 26.745 1.00 90.38 331 LEU A O 1
ATOM 2559 N N . GLY A 1 332 ? -13.468 16.274 26.173 1.00 87.56 332 GLY A N 1
ATOM 2560 C CA . GLY A 1 332 ? -13.198 16.768 27.527 1.00 87.56 332 GLY A CA 1
ATOM 2561 C C . GLY A 1 332 ? -14.345 16.491 28.505 1.00 87.56 332 GLY A C 1
ATOM 2562 O O . GLY A 1 332 ? -14.105 16.174 29.668 1.00 87.56 332 GLY A O 1
ATOM 2563 N N . GLU A 1 333 ? -15.585 16.548 28.017 1.00 88.94 333 GLU A N 1
ATOM 2564 C CA . GLU A 1 333 ? -16.795 16.195 28.773 1.00 88.94 333 GLU A CA 1
ATOM 2565 C C . GLU A 1 333 ? -16.943 14.673 28.963 1.00 88.94 333 GLU A C 1
ATOM 2567 O O . GLU A 1 333 ? -17.515 14.224 29.956 1.00 88.94 333 GLU A O 1
ATOM 2572 N N . ASN A 1 334 ? -16.404 13.868 28.040 1.00 90.19 334 ASN A N 1
ATOM 2573 C CA . ASN A 1 334 ? -16.532 12.415 28.036 1.00 90.19 334 ASN A CA 1
ATOM 2574 C C . ASN A 1 334 ? -15.165 11.709 27.997 1.00 90.19 334 ASN A C 1
ATOM 2576 O O . ASN A 1 334 ? -14.684 11.305 26.936 1.00 90.19 334 ASN A O 1
ATOM 2580 N N . LYS A 1 335 ? -14.581 11.476 29.180 1.00 88.81 335 LYS A N 1
ATOM 2581 C CA . LYS A 1 335 ? -13.295 10.765 29.336 1.00 88.81 335 LYS A CA 1
ATOM 2582 C C . LYS A 1 335 ? -13.271 9.400 28.638 1.00 88.81 335 LYS A C 1
ATOM 2584 O O . LYS A 1 335 ? -12.261 9.039 28.044 1.00 88.81 335 LYS A O 1
ATOM 2589 N N . HIS A 1 336 ? -14.402 8.699 28.624 1.00 94.25 336 HIS A N 1
ATOM 2590 C CA . HIS A 1 336 ? -14.531 7.387 27.996 1.00 94.25 336 HIS A CA 1
ATOM 2591 C C . HIS A 1 336 ? -14.240 7.422 26.485 1.00 94.25 336 HIS A C 1
ATOM 2593 O O . HIS A 1 336 ? -13.670 6.488 25.929 1.00 94.25 336 HIS A O 1
ATOM 2599 N N . ALA A 1 337 ? -14.564 8.525 25.807 1.00 94.88 337 ALA A N 1
ATOM 2600 C CA . ALA A 1 337 ? -14.290 8.678 24.381 1.00 94.88 337 ALA A CA 1
ATOM 2601 C C . ALA A 1 337 ? -12.781 8.781 24.075 1.00 94.88 337 ALA A C 1
ATOM 2603 O O . ALA A 1 337 ? -12.334 8.356 23.009 1.00 94.88 337 ALA A O 1
ATOM 2604 N N . ILE A 1 338 ? -11.980 9.309 25.007 1.00 96.25 338 ILE A N 1
ATOM 2605 C CA . ILE A 1 338 ? -10.513 9.349 24.887 1.00 96.25 338 ILE A CA 1
ATOM 2606 C C . ILE A 1 338 ? -9.930 7.946 25.062 1.00 96.25 338 ILE A C 1
ATOM 2608 O O . ILE A 1 338 ? -8.986 7.585 24.351 1.00 96.25 338 ILE A O 1
ATOM 2612 N N . ASP A 1 339 ? -10.512 7.147 25.956 1.00 97.25 339 ASP A N 1
ATOM 2613 C CA . ASP A 1 339 ? -10.135 5.745 26.138 1.00 97.25 339 ASP A CA 1
ATOM 2614 C C . ASP A 1 339 ? -10.465 4.928 24.880 1.00 97.25 339 ASP A C 1
ATOM 2616 O O . ASP A 1 339 ? -9.644 4.131 24.432 1.00 97.25 339 ASP A O 1
ATOM 2620 N N . GLU A 1 340 ? -11.610 5.179 24.232 1.00 97.25 340 GLU A N 1
ATOM 2621 C CA . GLU A 1 340 ? -11.975 4.544 22.955 1.00 97.25 340 GLU A CA 1
ATOM 2622 C C . GLU A 1 340 ? -10.970 4.861 21.836 1.00 97.25 340 GLU A C 1
ATOM 2624 O O . GLU A 1 340 ? -10.554 3.953 21.111 1.00 97.25 340 GLU A O 1
ATOM 2629 N N . ILE A 1 341 ? -10.560 6.130 21.702 1.00 97.56 341 ILE A N 1
ATOM 2630 C CA . ILE A 1 341 ? -9.556 6.547 20.709 1.00 97.56 341 ILE A CA 1
ATOM 2631 C C . ILE A 1 341 ? -8.187 5.951 21.040 1.00 97.56 341 ILE A C 1
ATOM 2633 O O . ILE A 1 341 ? -7.512 5.452 20.140 1.00 97.56 341 ILE A O 1
ATOM 2637 N N . SER A 1 342 ? -7.794 5.956 22.316 1.00 97.94 342 SER A N 1
ATOM 2638 C CA . SER A 1 342 ? -6.537 5.349 22.766 1.00 97.94 342 SER A CA 1
ATOM 2639 C C . SER A 1 342 ? -6.502 3.855 22.456 1.00 97.94 342 SER A C 1
ATOM 2641 O O . SER A 1 342 ? -5.536 3.389 21.860 1.00 97.94 342 SER A O 1
ATOM 2643 N N . CYS A 1 343 ? -7.586 3.136 22.757 1.00 98.31 343 CYS A N 1
ATOM 2644 C CA . CYS A 1 343 ? -7.743 1.720 22.443 1.00 98.31 343 CYS A CA 1
ATOM 2645 C C . CYS A 1 343 ? -7.615 1.447 20.935 1.00 98.31 343 CYS A C 1
ATOM 2647 O O . CYS A 1 343 ? -6.932 0.509 20.528 1.00 98.31 343 CYS A O 1
ATOM 2649 N N . PHE A 1 344 ? -8.226 2.278 20.085 1.00 98.31 344 PHE A N 1
ATOM 2650 C CA . PHE A 1 344 ? -8.111 2.124 18.633 1.00 98.31 344 PHE A CA 1
ATOM 2651 C C . PHE A 1 344 ? -6.685 2.366 18.116 1.00 98.31 344 PHE A C 1
ATOM 2653 O O . PHE A 1 344 ? -6.201 1.611 17.272 1.00 98.31 344 PHE A O 1
ATOM 2660 N N . VAL A 1 345 ? -6.012 3.409 18.605 1.00 98.25 345 VAL A N 1
ATOM 2661 C CA . VAL A 1 345 ? -4.635 3.729 18.206 1.00 98.25 345 VAL A CA 1
ATOM 2662 C C . VAL A 1 345 ? -3.669 2.630 18.656 1.00 98.25 345 VAL A C 1
ATOM 2664 O O . VAL A 1 345 ? -2.867 2.159 17.853 1.00 98.25 345 VAL A O 1
ATOM 2667 N N . GLU A 1 346 ? -3.805 2.146 19.891 1.00 98.38 346 GLU A N 1
ATOM 2668 C CA . GLU A 1 346 ? -3.032 1.011 20.404 1.00 98.38 346 GLU A CA 1
ATOM 2669 C C . GLU A 1 346 ? -3.277 -0.261 19.581 1.00 98.38 346 GLU A C 1
ATOM 2671 O O . GLU A 1 346 ? -2.334 -0.965 19.220 1.00 98.38 346 GLU A O 1
ATOM 2676 N N . PHE A 1 347 ? -4.529 -0.542 19.211 1.00 98.31 347 PHE A N 1
ATOM 2677 C CA . PHE A 1 347 ? -4.864 -1.657 18.326 1.00 98.31 347 PHE A CA 1
ATOM 2678 C C . PHE A 1 347 ? -4.169 -1.548 16.964 1.00 98.31 347 PHE A C 1
ATOM 2680 O O . PHE A 1 347 ? -3.622 -2.536 16.470 1.00 98.31 347 PHE A O 1
ATOM 2687 N N . MET A 1 348 ? -4.169 -0.362 16.350 1.00 98.31 348 MET A N 1
ATOM 2688 C CA . MET A 1 348 ? -3.472 -0.143 15.082 1.00 98.31 348 MET A CA 1
ATOM 2689 C C . MET A 1 348 ? -1.975 -0.428 15.223 1.00 98.31 348 MET A C 1
ATOM 2691 O O . MET A 1 348 ? -1.432 -1.204 14.436 1.00 98.31 348 MET A O 1
ATOM 2695 N N . GLU A 1 349 ? -1.338 0.136 16.247 1.00 98.06 349 GLU A N 1
ATOM 2696 C CA . GLU A 1 349 ? 0.098 0.003 16.502 1.00 98.06 349 GLU A CA 1
ATOM 2697 C C . GLU A 1 349 ? 0.516 -1.447 16.793 1.00 98.06 349 GLU A C 1
ATOM 2699 O O . GLU A 1 349 ? 1.537 -1.914 16.293 1.00 98.06 349 GLU A O 1
ATOM 2704 N N . THR A 1 350 ? -0.291 -2.185 17.557 1.00 98.00 350 THR A N 1
ATOM 2705 C CA . THR A 1 350 ? 0.046 -3.542 18.021 1.00 98.00 350 THR A CA 1
ATOM 2706 C C . THR A 1 350 ? -0.389 -4.653 17.067 1.00 98.00 350 THR A C 1
ATOM 2708 O O . THR A 1 350 ? 0.212 -5.727 17.072 1.00 98.00 350 THR A O 1
ATOM 2711 N N . ARG A 1 351 ? -1.437 -4.446 16.254 1.00 97.75 351 ARG A N 1
ATOM 2712 C CA . ARG A 1 351 ? -2.040 -5.513 15.428 1.00 97.75 351 ARG A CA 1
ATOM 2713 C C . ARG A 1 351 ? -1.971 -5.268 13.928 1.00 97.75 351 ARG A C 1
ATOM 2715 O O . ARG A 1 351 ? -1.967 -6.240 13.178 1.00 97.75 351 ARG A O 1
ATOM 2722 N N . ILE A 1 352 ? -1.950 -4.013 13.476 1.00 97.50 352 ILE A N 1
ATOM 2723 C CA . ILE A 1 352 ? -1.997 -3.675 12.043 1.00 97.50 352 ILE A CA 1
ATOM 2724 C C . ILE A 1 352 ? -0.631 -3.224 11.537 1.00 97.50 352 ILE A C 1
ATOM 2726 O O . ILE A 1 352 ? -0.135 -3.754 10.545 1.00 97.50 352 ILE A O 1
ATOM 2730 N N . MET A 1 353 ? 0.004 -2.280 12.227 1.00 97.25 353 MET A N 1
ATOM 2731 C CA . MET A 1 353 ? 1.295 -1.730 11.824 1.00 97.25 353 MET A CA 1
ATOM 2732 C C . MET A 1 353 ? 2.439 -2.752 11.762 1.00 97.25 353 MET A C 1
ATOM 2734 O O . MET A 1 353 ? 3.277 -2.585 10.877 1.00 97.25 353 MET A O 1
ATOM 2738 N N . PRO A 1 354 ? 2.493 -3.832 12.570 1.00 96.44 354 PRO A N 1
ATOM 2739 C CA . PRO A 1 354 ? 3.531 -4.850 12.415 1.00 96.44 354 PRO A CA 1
ATOM 2740 C C . PRO A 1 354 ? 3.491 -5.530 11.041 1.00 96.44 354 PRO A C 1
ATOM 2742 O O . PRO A 1 354 ? 4.536 -5.723 10.426 1.00 96.44 354 PRO A O 1
ATOM 2745 N N . ASP A 1 355 ? 2.294 -5.809 10.510 1.00 94.62 355 ASP A N 1
ATOM 2746 C CA . ASP A 1 355 ? 2.129 -6.373 9.164 1.00 94.62 355 ASP A CA 1
ATOM 2747 C C . ASP A 1 355 ? 2.585 -5.387 8.077 1.00 94.62 355 ASP A C 1
ATOM 2749 O O . ASP A 1 355 ? 3.153 -5.798 7.069 1.00 94.62 355 ASP A O 1
ATOM 2753 N N . VAL A 1 356 ? 2.353 -4.086 8.279 1.00 95.75 356 VAL A N 1
ATOM 2754 C CA . VAL A 1 356 ? 2.784 -3.030 7.349 1.00 95.75 356 VAL A CA 1
ATOM 2755 C C . VAL A 1 356 ? 4.307 -2.894 7.365 1.00 95.75 356 VAL A C 1
ATOM 2757 O O . VAL A 1 356 ? 4.947 -2.956 6.315 1.00 95.75 356 VAL A O 1
ATOM 2760 N N . ARG A 1 357 ? 4.891 -2.734 8.558 1.00 96.12 357 ARG A N 1
ATOM 2761 C CA . ARG A 1 357 ? 6.336 -2.552 8.769 1.00 96.12 357 ARG A CA 1
ATOM 2762 C C . ARG A 1 357 ? 7.130 -3.755 8.293 1.00 96.12 357 ARG A C 1
ATOM 2764 O O . ARG A 1 357 ? 8.197 -3.571 7.730 1.00 96.12 357 ARG A O 1
ATOM 2771 N N . ARG A 1 358 ? 6.573 -4.965 8.418 1.00 95.12 358 ARG A N 1
ATOM 2772 C CA . ARG A 1 358 ? 7.186 -6.198 7.909 1.00 95.12 358 ARG A CA 1
ATOM 2773 C C . ARG A 1 358 ? 7.633 -6.084 6.447 1.00 95.12 358 ARG A C 1
ATOM 2775 O O . ARG A 1 358 ? 8.668 -6.643 6.113 1.00 95.12 358 ARG A O 1
ATOM 2782 N N . TYR A 1 359 ? 6.872 -5.392 5.598 1.00 94.94 359 TYR A N 1
ATOM 2783 C CA . TYR A 1 359 ? 7.233 -5.201 4.188 1.00 94.94 359 TYR A CA 1
ATOM 2784 C C . TYR A 1 359 ? 7.829 -3.824 3.908 1.00 94.94 359 TYR A C 1
ATOM 2786 O O . TYR A 1 359 ? 8.684 -3.700 3.038 1.00 94.94 359 TYR A O 1
ATOM 2794 N N . ARG A 1 360 ? 7.371 -2.790 4.621 1.00 91.88 360 ARG A N 1
ATOM 2795 C CA . ARG A 1 360 ? 7.782 -1.411 4.356 1.00 91.88 360 ARG A CA 1
ATOM 2796 C C . ARG A 1 360 ? 9.137 -1.074 4.950 1.00 91.88 360 ARG A C 1
ATOM 2798 O O . ARG A 1 360 ? 9.945 -0.479 4.249 1.00 91.88 360 ARG A O 1
ATOM 2805 N N . ASP A 1 361 ? 9.346 -1.424 6.209 1.00 92.25 361 ASP A N 1
ATOM 2806 C CA . ASP A 1 361 ? 10.499 -1.004 7.003 1.00 92.25 361 ASP A CA 1
ATOM 2807 C C . ASP A 1 361 ? 10.989 -2.225 7.809 1.00 92.25 361 ASP A C 1
ATOM 2809 O O . ASP A 1 361 ? 10.841 -2.284 9.035 1.00 92.25 361 ASP A O 1
ATOM 2813 N N . PRO A 1 362 ? 11.461 -3.276 7.110 1.00 90.62 362 PRO A N 1
ATOM 2814 C CA . PRO A 1 362 ? 11.778 -4.558 7.719 1.00 90.62 362 PRO A CA 1
ATOM 2815 C C . PRO A 1 362 ? 12.953 -4.416 8.690 1.00 90.62 362 PRO A C 1
ATOM 2817 O O . PRO A 1 362 ? 14.053 -4.012 8.319 1.00 90.62 362 PRO A O 1
ATOM 2820 N N . VAL A 1 363 ? 12.731 -4.805 9.945 1.00 91.75 363 VAL A N 1
ATOM 2821 C CA . VAL A 1 363 ? 13.810 -4.978 10.922 1.00 91.75 363 VAL A CA 1
ATOM 2822 C C . VAL A 1 363 ? 14.341 -6.402 10.766 1.00 91.75 363 VAL A C 1
ATOM 2824 O O . VAL A 1 363 ? 13.797 -7.341 11.344 1.00 91.75 363 VAL A O 1
ATOM 2827 N N . GLY A 1 364 ? 15.371 -6.569 9.936 1.00 92.44 364 GLY A N 1
ATOM 2828 C CA . GLY A 1 364 ? 16.001 -7.863 9.657 1.00 92.44 364 GLY A CA 1
ATOM 2829 C C . GLY A 1 364 ? 15.806 -8.335 8.209 1.00 92.44 364 GLY A C 1
ATOM 2830 O O . GLY A 1 364 ? 15.677 -7.501 7.313 1.00 92.44 364 GLY A O 1
ATOM 2831 N N . PRO A 1 365 ? 15.832 -9.657 7.948 1.00 94.00 365 PRO A N 1
ATOM 2832 C CA . PRO A 1 365 ? 15.755 -10.181 6.590 1.00 94.00 365 PRO A CA 1
ATOM 2833 C C . PRO A 1 365 ? 14.386 -9.916 5.960 1.00 94.00 365 PRO A C 1
ATOM 2835 O O . PRO A 1 365 ? 13.346 -9.981 6.624 1.00 94.00 365 PRO A O 1
ATOM 2838 N N . LEU A 1 366 ? 14.393 -9.674 4.650 1.00 95.06 366 LEU A N 1
ATOM 2839 C CA . LEU A 1 366 ? 13.178 -9.428 3.888 1.00 95.06 366 LEU A CA 1
ATOM 2840 C C . LEU A 1 366 ? 12.229 -10.643 3.911 1.00 95.06 366 LEU A C 1
ATOM 2842 O O . LEU A 1 366 ? 12.676 -11.792 3.799 1.00 95.06 366 LEU A O 1
ATOM 2846 N N . PRO A 1 367 ? 10.906 -10.426 4.030 1.00 95.94 367 PRO A N 1
ATOM 2847 C CA . PRO A 1 367 ? 9.926 -11.504 3.966 1.00 95.94 367 PRO A CA 1
ATOM 2848 C C . PRO A 1 367 ? 9.931 -12.215 2.608 1.00 95.94 367 PRO A C 1
ATOM 2850 O O . PRO A 1 367 ? 9.463 -11.674 1.618 1.00 95.94 367 PRO A O 1
ATOM 2853 N N . LYS A 1 368 ? 10.362 -13.477 2.561 1.00 96.12 368 LYS A N 1
ATOM 2854 C CA . LYS A 1 368 ? 10.398 -14.249 1.303 1.00 96.12 368 LYS A CA 1
ATOM 2855 C C . LYS A 1 368 ? 9.025 -14.488 0.672 1.00 96.12 368 LYS A C 1
ATOM 2857 O O . LYS A 1 368 ? 8.944 -14.779 -0.516 1.00 96.12 368 LYS A O 1
ATOM 2862 N N . THR A 1 369 ? 7.954 -14.410 1.457 1.00 96.38 369 THR A N 1
ATOM 2863 C CA . THR A 1 369 ? 6.595 -14.727 1.019 1.00 96.38 369 THR A CA 1
ATOM 2864 C C . THR A 1 369 ? 5.614 -13.595 1.294 1.00 96.38 369 THR A C 1
ATOM 2866 O O . THR A 1 369 ? 5.773 -12.824 2.243 1.00 96.38 369 THR A O 1
ATOM 2869 N N . ILE A 1 370 ? 4.568 -13.520 0.471 1.00 95.81 370 ILE A N 1
ATOM 2870 C CA . ILE A 1 370 ? 3.515 -12.514 0.563 1.00 95.81 370 ILE A CA 1
ATOM 2871 C C . ILE A 1 370 ? 2.142 -13.082 0.203 1.00 95.81 370 ILE A C 1
ATOM 2873 O O . ILE A 1 370 ? 2.016 -13.982 -0.623 1.00 95.81 370 ILE A O 1
ATOM 2877 N N . ARG A 1 371 ? 1.095 -12.524 0.815 1.00 93.69 371 ARG A N 1
ATOM 2878 C CA . ARG A 1 371 ? -0.308 -12.804 0.481 1.00 93.69 371 ARG A CA 1
ATOM 2879 C C . ARG A 1 371 ? -0.831 -11.798 -0.527 1.00 93.69 371 ARG A C 1
ATOM 2881 O O . ARG A 1 371 ? -0.449 -10.630 -0.494 1.00 93.69 371 ARG A O 1
ATOM 2888 N N . TYR A 1 372 ? -1.814 -12.195 -1.326 1.00 91.81 372 TYR A N 1
ATOM 2889 C CA . TYR A 1 372 ? -2.436 -11.277 -2.280 1.00 91.81 372 TYR A CA 1
ATOM 2890 C C . TYR A 1 372 ? -3.001 -10.010 -1.612 1.00 91.81 372 TYR A C 1
ATOM 2892 O O . TYR A 1 372 ? -2.869 -8.908 -2.138 1.00 91.81 372 TYR A O 1
ATOM 2900 N N . GLU A 1 373 ? -3.611 -10.123 -0.425 1.00 90.88 373 GLU A N 1
ATOM 2901 C CA . GLU A 1 373 ? -4.140 -8.947 0.285 1.00 90.88 373 GLU A CA 1
ATOM 2902 C C . GLU A 1 373 ? -3.068 -8.017 0.854 1.00 90.88 373 GLU A C 1
ATOM 2904 O O . GLU A 1 373 ? -3.402 -6.897 1.240 1.00 90.88 373 GLU A O 1
ATOM 2909 N N . ASP A 1 374 ? -1.815 -8.465 0.901 1.00 93.81 374 ASP A N 1
ATOM 2910 C CA . ASP A 1 374 ? -0.679 -7.709 1.421 1.00 93.81 374 ASP A CA 1
ATOM 2911 C C . ASP A 1 374 ? 0.139 -7.030 0.323 1.00 93.81 374 ASP A C 1
ATOM 2913 O O . ASP A 1 374 ? 1.035 -6.260 0.653 1.00 93.81 374 ASP A O 1
ATOM 2917 N N . LEU A 1 375 ? -0.180 -7.239 -0.963 1.00 93.88 375 LEU A N 1
ATOM 2918 C CA . LEU A 1 375 ? 0.560 -6.631 -2.080 1.00 93.88 375 LEU A CA 1
ATOM 2919 C C . LEU A 1 375 ? 0.686 -5.107 -1.926 1.00 93.88 375 LEU A C 1
ATOM 2921 O O . LEU A 1 375 ? 1.735 -4.534 -2.180 1.00 93.88 375 LEU A O 1
ATOM 2925 N N . TRP A 1 376 ? -0.339 -4.431 -1.405 1.00 93.62 376 TRP A N 1
ATOM 2926 C CA . TRP A 1 376 ? -0.266 -2.986 -1.153 1.00 93.62 376 TRP A CA 1
ATOM 2927 C C . TRP A 1 376 ? 0.780 -2.570 -0.100 1.00 93.62 376 TRP A C 1
ATOM 2929 O O . TRP A 1 376 ? 1.247 -1.430 -0.106 1.00 93.62 376 TRP A O 1
ATOM 2939 N N . TYR A 1 377 ? 1.126 -3.456 0.835 1.00 94.38 377 TYR A N 1
ATOM 2940 C CA . TYR A 1 377 ? 2.187 -3.191 1.806 1.00 94.38 377 TYR A CA 1
ATOM 2941 C C . TYR A 1 377 ? 3.576 -3.329 1.181 1.00 94.38 377 TYR A C 1
ATOM 2943 O O . TYR A 1 377 ? 4.480 -2.625 1.620 1.00 94.38 377 TYR A O 1
ATOM 2951 N N . LEU A 1 378 ? 3.719 -4.188 0.164 1.00 95.56 378 LEU A N 1
ATOM 2952 C CA . LEU A 1 378 ? 4.982 -4.474 -0.518 1.00 95.56 378 LEU A CA 1
ATOM 2953 C C . LEU A 1 378 ? 5.450 -3.347 -1.436 1.00 95.56 378 LEU A C 1
ATOM 2955 O O . LEU A 1 378 ? 6.642 -3.085 -1.490 1.00 95.56 378 LEU A O 1
ATOM 2959 N N . PHE A 1 379 ? 4.528 -2.692 -2.142 1.00 93.94 379 PHE A N 1
ATOM 2960 C CA . PHE A 1 379 ? 4.868 -1.668 -3.131 1.00 93.94 379 PHE A CA 1
ATOM 2961 C C . PHE A 1 379 ? 4.524 -0.265 -2.623 1.00 93.94 379 PHE A C 1
ATOM 2963 O O . PHE A 1 379 ? 3.360 0.022 -2.308 1.00 93.94 379 PHE A O 1
ATOM 2970 N N . LYS A 1 380 ? 5.515 0.629 -2.580 1.00 92.38 380 LYS A N 1
ATOM 2971 C CA . LYS A 1 380 ? 5.337 2.050 -2.265 1.00 92.38 380 LYS A CA 1
ATOM 2972 C C . LYS A 1 380 ? 5.510 2.902 -3.531 1.00 92.38 380 LYS A C 1
ATOM 2974 O O . LYS A 1 380 ? 6.330 2.576 -4.386 1.00 92.38 380 LYS A O 1
ATOM 2979 N N . PRO A 1 381 ? 4.764 4.012 -3.667 1.00 93.44 381 PRO A N 1
ATOM 2980 C CA . PRO A 1 381 ? 5.087 5.038 -4.654 1.00 93.44 381 PRO A CA 1
ATOM 2981 C C . PRO A 1 381 ? 6.558 5.458 -4.556 1.00 93.44 381 PRO A C 1
ATOM 2983 O O . PRO A 1 381 ? 7.051 5.718 -3.461 1.00 93.44 381 PRO A O 1
ATOM 2986 N N . GLY A 1 382 ? 7.233 5.527 -5.699 1.00 95.19 382 GLY A N 1
ATOM 2987 C CA . GLY A 1 382 ? 8.654 5.839 -5.812 1.00 95.19 382 GLY A CA 1
ATOM 2988 C C . GLY A 1 382 ? 9.575 4.619 -5.844 1.00 95.19 382 GLY A C 1
ATOM 2989 O O . GLY A 1 382 ? 10.695 4.760 -6.340 1.00 95.19 382 GLY A O 1
ATOM 2990 N N . ASP A 1 383 ? 9.119 3.442 -5.401 1.00 94.44 383 ASP A N 1
ATOM 2991 C CA . ASP A 1 383 ? 9.935 2.225 -5.413 1.00 94.44 383 ASP A CA 1
ATOM 2992 C C . ASP A 1 383 ? 10.318 1.830 -6.843 1.00 94.44 383 ASP A C 1
ATOM 2994 O O . ASP A 1 383 ? 9.539 2.002 -7.787 1.00 94.44 383 ASP A O 1
ATOM 2998 N N . LEU A 1 384 ? 11.518 1.272 -6.991 1.00 94.69 384 LEU A N 1
ATOM 2999 C CA . LEU A 1 384 ? 11.941 0.607 -8.216 1.00 94.69 384 LEU A CA 1
ATOM 3000 C C . LEU A 1 384 ? 11.506 -0.861 -8.142 1.00 94.69 384 LEU A C 1
ATOM 3002 O O . LEU A 1 384 ? 11.752 -1.543 -7.144 1.00 94.69 384 LEU A O 1
ATOM 3006 N N . VAL A 1 385 ? 10.847 -1.348 -9.187 1.00 94.50 385 VAL A N 1
ATOM 3007 C CA . VAL A 1 385 ? 10.444 -2.749 -9.325 1.00 94.50 385 VAL A CA 1
ATOM 3008 C C . VAL A 1 385 ? 11.183 -3.388 -10.484 1.00 94.50 385 VAL A C 1
ATOM 3010 O O . VAL A 1 385 ? 11.430 -2.743 -11.501 1.00 94.50 385 VAL A O 1
ATOM 3013 N N . PHE A 1 386 ? 11.521 -4.656 -10.305 1.00 93.69 386 PHE A N 1
ATOM 3014 C CA . PHE A 1 386 ? 12.102 -5.517 -11.314 1.00 93.69 386 PHE A CA 1
ATOM 3015 C C . PHE A 1 386 ? 11.009 -6.370 -11.957 1.00 93.69 386 PHE A C 1
ATOM 3017 O O . PHE A 1 386 ? 10.165 -6.935 -11.255 1.00 93.69 386 PHE A O 1
ATOM 3024 N N . VAL A 1 387 ? 11.040 -6.457 -13.281 1.00 90.38 387 VAL A N 1
ATOM 3025 C CA . VAL A 1 387 ? 10.198 -7.300 -14.126 1.00 90.38 387 VAL A CA 1
ATOM 3026 C C . VAL A 1 387 ? 11.100 -8.408 -14.675 1.00 90.38 387 VAL A C 1
ATOM 3028 O O . VAL A 1 387 ? 11.911 -8.133 -15.560 1.00 90.38 387 VAL A O 1
ATOM 3031 N N . PRO A 1 388 ? 11.012 -9.638 -14.141 1.00 87.31 388 PRO A N 1
ATOM 3032 C CA . PRO A 1 388 ? 11.783 -10.759 -14.658 1.00 87.31 388 PRO A CA 1
ATOM 3033 C C . PRO A 1 388 ? 11.461 -11.030 -16.125 1.00 87.31 388 PRO A C 1
ATOM 3035 O O . PRO A 1 388 ? 10.318 -10.862 -16.557 1.00 87.31 388 PRO A O 1
ATOM 3038 N N . GLU A 1 389 ? 12.449 -11.517 -16.875 1.00 80.75 389 GLU A N 1
ATOM 3039 C CA . GLU A 1 389 ? 12.188 -12.078 -18.199 1.00 80.75 389 GLU A CA 1
ATOM 3040 C C . GLU A 1 389 ? 11.252 -13.268 -18.042 1.00 80.75 389 GLU A C 1
ATOM 3042 O O . GLU A 1 389 ? 11.518 -14.208 -17.285 1.00 80.75 389 GLU A O 1
ATOM 3047 N N . ASP A 1 390 ? 10.115 -13.197 -18.725 1.00 66.19 390 ASP A N 1
ATOM 3048 C CA . ASP A 1 390 ? 9.059 -14.182 -18.589 1.00 66.19 390 ASP A CA 1
ATOM 3049 C C . ASP A 1 390 ? 9.461 -15.456 -19.344 1.00 66.19 390 ASP A C 1
ATOM 3051 O O . ASP A 1 390 ? 9.021 -15.720 -20.457 1.00 66.19 390 ASP A O 1
ATOM 3055 N N . THR A 1 391 ? 10.327 -16.269 -18.738 1.00 50.19 391 THR A N 1
ATOM 3056 C CA . THR A 1 391 ? 10.752 -17.566 -19.296 1.00 50.19 391 THR A CA 1
ATOM 3057 C C . THR A 1 391 ? 9.604 -18.580 -19.372 1.00 50.19 391 THR A C 1
ATOM 3059 O O . THR A 1 391 ? 9.757 -19.640 -19.973 1.00 50.19 391 THR A O 1
ATOM 3062 N N . SER A 1 392 ? 8.455 -18.270 -18.755 1.00 45.88 392 SER A N 1
ATOM 3063 C CA . SER A 1 392 ? 7.342 -19.200 -18.535 1.00 45.88 392 SER A CA 1
ATOM 3064 C C . SER A 1 392 ? 6.066 -18.886 -19.316 1.00 45.88 392 SER A C 1
ATOM 3066 O O . SER A 1 392 ? 5.153 -19.716 -19.347 1.00 45.88 392 SER A O 1
ATOM 3068 N N . ARG A 1 393 ? 5.964 -17.711 -19.950 1.00 48.19 393 ARG A N 1
ATOM 3069 C CA . ARG A 1 393 ? 4.806 -17.402 -20.787 1.00 48.19 393 ARG A CA 1
ATOM 3070 C C . ARG A 1 393 ? 4.967 -18.081 -22.143 1.00 48.19 393 ARG A C 1
ATOM 3072 O O . ARG A 1 393 ? 5.558 -17.529 -23.061 1.00 48.19 393 ARG A O 1
ATOM 3079 N N . GLU A 1 394 ? 4.309 -19.229 -22.296 1.00 42.31 394 GLU A N 1
ATOM 3080 C CA . GLU A 1 394 ? 3.855 -19.752 -23.596 1.00 42.31 394 GLU A CA 1
ATOM 3081 C C . GLU A 1 394 ? 2.793 -18.826 -24.236 1.00 42.31 394 GLU A C 1
ATOM 3083 O O . GLU A 1 394 ? 1.810 -19.293 -24.805 1.00 42.31 394 GLU A O 1
ATOM 3088 N N . ASP A 1 395 ? 2.922 -17.504 -24.094 1.00 48.47 395 ASP A N 1
ATOM 3089 C CA . ASP A 1 395 ? 2.155 -16.573 -24.903 1.00 48.47 395 ASP A CA 1
ATOM 3090 C C . ASP A 1 395 ? 2.953 -16.383 -26.198 1.00 48.47 395 ASP A C 1
ATOM 3092 O O . ASP A 1 395 ? 3.979 -15.696 -26.180 1.00 48.47 395 ASP A O 1
ATOM 3096 N N . PRO A 1 396 ? 2.544 -17.009 -27.320 1.00 44.62 396 PRO A N 1
ATOM 3097 C CA . PRO A 1 396 ? 3.289 -16.957 -28.576 1.00 44.62 396 PRO A CA 1
ATOM 3098 C C . PRO A 1 396 ? 3.422 -15.532 -29.139 1.00 44.62 396 PRO A C 1
ATOM 3100 O O . PRO A 1 396 ? 4.124 -15.336 -30.126 1.00 44.62 396 PRO A O 1
ATOM 3103 N N . PHE A 1 397 ? 2.764 -14.541 -28.524 1.00 42.59 397 PHE A N 1
ATOM 3104 C CA . PHE A 1 397 ? 2.864 -13.128 -28.877 1.00 42.59 397 PHE A CA 1
ATOM 3105 C C . PHE A 1 397 ? 3.837 -12.314 -28.003 1.00 42.59 397 PHE A C 1
ATOM 3107 O O . PHE A 1 397 ? 4.116 -11.172 -28.354 1.00 42.59 397 PHE A O 1
ATOM 3114 N N . ARG A 1 398 ? 4.367 -12.860 -26.894 1.00 46.91 398 ARG A N 1
ATOM 3115 C CA . ARG A 1 398 ? 5.310 -12.175 -25.973 1.00 46.91 398 ARG A CA 1
ATOM 3116 C C . ARG A 1 398 ? 6.628 -12.934 -25.785 1.00 46.91 398 ARG A C 1
ATOM 3118 O O . ARG A 1 398 ? 7.260 -12.858 -24.737 1.00 46.91 398 ARG A O 1
ATOM 3125 N N . SER A 1 399 ? 7.057 -13.672 -26.802 1.00 43.19 399 SER A N 1
ATOM 3126 C CA . SER A 1 399 ? 8.233 -14.555 -26.766 1.00 43.19 399 SER A CA 1
ATOM 3127 C C . SER A 1 399 ? 9.596 -13.843 -26.789 1.00 43.19 399 SER A C 1
ATOM 3129 O O . SER A 1 399 ? 10.627 -14.502 -26.888 1.00 43.19 399 SER A O 1
ATOM 3131 N N . THR A 1 400 ? 9.630 -12.516 -26.700 1.00 49.47 400 THR A N 1
ATOM 3132 C CA . THR A 1 400 ? 10.862 -11.717 -26.660 1.00 49.47 400 THR A CA 1
ATOM 3133 C C . THR A 1 400 ? 10.951 -10.953 -25.342 1.00 49.47 400 THR A C 1
ATOM 3135 O O . THR A 1 400 ? 9.985 -10.274 -24.982 1.00 49.47 400 THR A O 1
ATOM 3138 N N . PRO A 1 401 ? 12.083 -11.035 -24.621 1.00 58.34 401 PRO A N 1
ATOM 3139 C CA . PRO A 1 401 ? 12.242 -10.354 -23.347 1.00 58.34 401 PRO A CA 1
ATOM 3140 C C . PRO A 1 401 ? 12.089 -8.840 -23.526 1.00 58.34 401 PRO A C 1
ATOM 3142 O O . PRO A 1 401 ? 12.703 -8.234 -24.402 1.00 58.34 401 PRO A O 1
ATOM 3145 N N . SER A 1 402 ? 11.243 -8.246 -22.684 1.00 65.75 402 SER A N 1
ATOM 3146 C CA . SER A 1 402 ? 11.145 -6.799 -22.488 1.00 65.75 402 SER A CA 1
ATOM 3147 C C . SER A 1 402 ? 12.543 -6.258 -22.186 1.00 65.75 402 SER A C 1
ATOM 3149 O O . SER A 1 402 ? 13.153 -6.683 -21.201 1.00 65.75 402 SER A O 1
ATOM 3151 N N . SER A 1 403 ? 13.068 -5.351 -23.015 1.00 76.06 403 SER A N 1
ATOM 3152 C CA . SER A 1 403 ? 14.361 -4.714 -22.732 1.00 76.06 403 SER A CA 1
ATOM 3153 C C . SER A 1 403 ? 14.264 -3.824 -21.489 1.00 76.06 403 SER A C 1
ATOM 3155 O O . SER A 1 403 ? 15.219 -3.734 -20.716 1.00 76.06 403 SER A O 1
ATOM 3157 N N . GLN A 1 404 ? 13.080 -3.261 -21.212 1.00 86.38 404 GLN A N 1
ATOM 3158 C CA . GLN A 1 404 ? 12.807 -2.560 -19.966 1.00 86.38 404 GLN A CA 1
ATOM 3159 C C . GLN A 1 404 ? 12.413 -3.544 -18.861 1.00 86.38 404 GLN A C 1
ATOM 3161 O O . GLN A 1 404 ? 11.294 -4.056 -18.826 1.00 86.38 404 GLN A O 1
ATOM 3166 N N . GLN A 1 405 ? 13.320 -3.764 -17.913 1.00 89.69 405 GLN A N 1
ATOM 3167 C CA . GLN A 1 405 ? 13.072 -4.619 -16.741 1.00 89.69 405 GLN A CA 1
ATOM 3168 C C . GLN A 1 405 ? 12.867 -3.840 -15.448 1.00 89.69 405 GLN A C 1
ATOM 3170 O O . GLN A 1 405 ? 12.447 -4.407 -14.444 1.00 89.69 405 GLN A O 1
ATOM 3175 N N . PHE A 1 406 ? 13.155 -2.543 -15.445 1.00 92.44 406 PHE A N 1
ATOM 3176 C CA . PHE A 1 406 ? 13.064 -1.718 -14.248 1.00 92.44 406 PHE A CA 1
ATOM 3177 C C . PHE A 1 406 ? 11.975 -0.673 -14.416 1.00 92.44 406 PHE A C 1
ATOM 3179 O O . PHE A 1 406 ? 12.019 0.131 -15.340 1.00 92.44 406 PHE A O 1
ATOM 3186 N N . LEU A 1 407 ? 11.001 -0.653 -13.516 1.00 93.25 407 LEU A N 1
ATOM 3187 C CA . LEU A 1 407 ? 9.915 0.323 -13.553 1.00 93.25 407 LEU A CA 1
ATOM 3188 C C . LEU A 1 407 ? 9.832 1.054 -12.217 1.00 93.25 407 LEU A C 1
ATOM 3190 O O . LEU A 1 407 ? 10.084 0.473 -11.164 1.00 93.25 407 LEU A O 1
ATOM 3194 N N . ARG A 1 408 ? 9.443 2.326 -12.230 1.00 95.12 408 ARG A N 1
ATOM 3195 C CA . ARG A 1 408 ? 9.207 3.106 -11.014 1.00 95.12 408 ARG A CA 1
ATOM 3196 C C . ARG A 1 408 ? 7.723 3.153 -10.693 1.00 95.12 408 ARG A C 1
ATOM 3198 O O . ARG A 1 408 ? 6.909 3.533 -11.532 1.00 95.12 408 ARG A O 1
ATOM 3205 N N . VAL A 1 409 ? 7.357 2.787 -9.470 1.00 95.00 409 VAL A N 1
ATOM 3206 C CA . VAL A 1 409 ? 5.964 2.794 -9.010 1.00 95.00 409 VAL A CA 1
ATOM 3207 C C . VAL A 1 409 ? 5.461 4.228 -8.868 1.00 95.00 409 VAL A C 1
ATOM 3209 O O . VAL A 1 409 ? 6.081 5.049 -8.199 1.00 95.00 409 VAL A O 1
ATOM 3212 N N . ILE A 1 410 ? 4.296 4.520 -9.436 1.00 93.88 410 ILE A N 1
ATOM 3213 C CA . ILE A 1 410 ? 3.568 5.779 -9.223 1.00 93.88 410 ILE A CA 1
ATOM 3214 C C . ILE A 1 410 ? 2.482 5.547 -8.190 1.00 93.88 410 ILE A C 1
ATOM 3216 O O . ILE A 1 410 ? 2.371 6.255 -7.190 1.00 93.88 410 ILE A O 1
ATOM 3220 N N . GLN A 1 411 ? 1.668 4.526 -8.436 1.00 90.56 411 GLN A N 1
ATOM 3221 C CA . GLN A 1 411 ? 0.505 4.250 -7.623 1.00 90.56 411 GLN A CA 1
ATOM 3222 C C . GLN A 1 411 ? 0.187 2.764 -7.630 1.00 90.56 411 GLN A C 1
ATOM 3224 O O . GLN A 1 411 ? 0.308 2.062 -8.630 1.00 90.56 411 GLN A O 1
ATOM 3229 N N . THR A 1 412 ? -0.298 2.304 -6.487 1.00 87.56 412 THR A N 1
ATOM 3230 C CA . THR A 1 412 ? -0.910 0.994 -6.335 1.00 87.56 412 THR A CA 1
ATOM 3231 C C . THR A 1 412 ? -2.427 1.160 -6.382 1.00 87.56 412 THR A C 1
ATOM 3233 O O . THR A 1 412 ? -3.003 1.977 -5.654 1.00 87.56 412 THR A O 1
ATOM 3236 N N . SER A 1 413 ? -3.104 0.400 -7.237 1.00 76.94 413 SER A N 1
ATOM 3237 C CA . SER A 1 413 ? -4.562 0.390 -7.289 1.00 76.94 413 SER A CA 1
ATOM 3238 C C . SER A 1 413 ? -5.084 -1.004 -6.956 1.00 76.94 413 SER A C 1
ATOM 3240 O O . SER A 1 413 ? -4.733 -2.018 -7.557 1.00 76.94 413 SER A O 1
ATOM 3242 N N . LEU A 1 414 ? -5.960 -1.056 -5.954 1.00 69.69 414 LEU A N 1
ATOM 3243 C CA . LEU A 1 414 ? -6.948 -2.123 -5.896 1.00 69.69 414 LEU A CA 1
ATOM 3244 C C . LEU A 1 414 ? -8.060 -1.675 -6.832 1.00 69.69 414 LEU A C 1
ATOM 3246 O O . LEU A 1 414 ? -8.616 -0.598 -6.604 1.00 69.69 414 LEU A O 1
ATOM 3250 N N . GLY A 1 415 ? -8.355 -2.464 -7.871 1.00 57.97 415 GLY A N 1
ATOM 3251 C CA . GLY A 1 415 ? -9.438 -2.163 -8.807 1.00 57.97 415 GLY A CA 1
ATOM 3252 C C . GLY A 1 415 ? -10.698 -1.679 -8.072 1.00 57.97 415 GLY A C 1
ATOM 3253 O O . GLY A 1 415 ? -10.953 -2.123 -6.941 1.00 57.97 415 GLY A O 1
ATOM 3254 N N . PRO A 1 416 ? -11.448 -0.729 -8.663 1.00 46.22 416 PRO A N 1
ATOM 3255 C CA . PRO A 1 416 ? -12.381 0.131 -7.952 1.00 46.22 416 PRO A CA 1
ATOM 3256 C C . PRO A 1 416 ? -13.254 -0.647 -6.968 1.00 46.22 416 PRO A C 1
ATOM 3258 O O . PRO A 1 416 ? -13.854 -1.675 -7.291 1.00 46.22 416 PRO A O 1
ATOM 3261 N N . ASN A 1 417 ? -13.352 -0.119 -5.744 1.00 42.94 417 ASN A N 1
ATOM 3262 C CA . ASN A 1 417 ? -14.420 -0.452 -4.809 1.00 42.94 417 ASN A CA 1
ATOM 3263 C C . ASN A 1 417 ? -15.740 0.047 -5.404 1.00 42.94 417 ASN A C 1
ATOM 3265 O O . ASN A 1 417 ? -16.332 0.997 -4.899 1.00 42.94 417 ASN A O 1
ATOM 3269 N N . THR A 1 418 ? -16.227 -0.575 -6.476 1.00 36.34 418 THR A N 1
ATOM 3270 C CA . THR A 1 418 ? -17.623 -0.400 -6.823 1.00 36.34 418 THR A CA 1
ATOM 3271 C C . THR A 1 418 ? -18.398 -0.931 -5.627 1.00 36.34 418 THR A C 1
ATOM 3273 O O . THR A 1 418 ? -18.270 -2.080 -5.198 1.00 36.34 418 THR A O 1
ATOM 3276 N N . THR A 1 419 ? -19.171 -0.037 -5.031 1.00 39.00 419 THR A N 1
ATOM 3277 C CA . THR A 1 419 ? -20.182 -0.268 -4.000 1.00 39.00 419 THR A CA 1
ATOM 3278 C C . THR A 1 419 ? -21.315 -1.164 -4.508 1.00 39.00 419 THR A C 1
ATOM 3280 O O . THR A 1 419 ? -22.428 -1.119 -3.984 1.00 39.00 419 THR A O 1
ATOM 3283 N N . GLN A 1 420 ? -21.054 -1.979 -5.536 1.00 37.62 420 GLN A N 1
ATOM 3284 C CA . GLN A 1 420 ? -22.011 -2.932 -6.036 1.00 37.62 420 GLN A CA 1
ATOM 3285 C C . GLN A 1 420 ? -22.367 -3.901 -4.906 1.00 37.62 420 GLN A C 1
ATOM 3287 O O . GLN A 1 420 ? -21.489 -4.328 -4.140 1.00 37.62 420 GLN A O 1
ATOM 3292 N N . PRO A 1 421 ? -23.667 -4.211 -4.767 1.00 35.00 421 PRO A N 1
ATOM 3293 C CA . PRO A 1 421 ? -24.131 -5.200 -3.813 1.00 35.00 421 PRO A CA 1
ATOM 3294 C C . PRO A 1 421 ? -23.361 -6.502 -4.032 1.00 35.00 421 PRO A C 1
ATOM 3296 O O . PRO A 1 421 ? -22.860 -6.763 -5.122 1.00 35.00 421 PRO A O 1
ATOM 3299 N N . VAL A 1 422 ? -23.252 -7.283 -2.961 1.00 40.88 422 VAL A N 1
ATOM 3300 C CA . VAL A 1 422 ? -22.377 -8.446 -2.708 1.00 40.88 422 VAL A CA 1
ATOM 3301 C C . VAL A 1 422 ? -22.600 -9.640 -3.678 1.00 40.88 422 VAL A C 1
ATOM 3303 O O . VAL A 1 422 ? -22.416 -10.789 -3.313 1.00 40.88 422 VAL A O 1
ATOM 3306 N N . GLY A 1 423 ? -22.997 -9.403 -4.928 1.00 36.91 423 GLY A N 1
ATOM 3307 C CA . GLY A 1 423 ? -23.558 -10.384 -5.850 1.00 36.91 423 GLY A CA 1
ATOM 3308 C C . GLY A 1 423 ? -22.937 -10.446 -7.249 1.00 36.91 423 GLY A C 1
ATOM 3309 O O . GLY A 1 423 ? -23.344 -11.324 -7.996 1.00 36.91 423 GLY A O 1
ATOM 3310 N N . LEU A 1 424 ? -21.987 -9.579 -7.629 1.00 38.38 424 LEU A N 1
ATOM 3311 C CA . LEU A 1 424 ? -21.362 -9.627 -8.963 1.00 38.38 424 LEU A CA 1
ATOM 3312 C C . LEU A 1 424 ? -19.832 -9.590 -8.854 1.00 38.38 424 LEU A C 1
ATOM 3314 O O . LEU A 1 424 ? -19.213 -8.554 -8.615 1.00 38.38 424 LEU A O 1
ATOM 3318 N N . SER A 1 425 ? -19.221 -10.765 -8.989 1.00 43.59 425 SER A N 1
ATOM 3319 C CA . SER A 1 425 ? -17.776 -10.960 -9.057 1.00 43.59 425 SER A CA 1
ATOM 3320 C C . SER A 1 425 ? -17.224 -10.528 -10.420 1.00 43.59 425 SER A C 1
ATOM 3322 O O . SER A 1 425 ? -16.964 -11.363 -11.281 1.00 43.59 425 SER A O 1
ATOM 3324 N N . ALA A 1 426 ? -16.984 -9.235 -10.618 1.00 41.75 426 ALA A N 1
ATOM 3325 C CA . ALA A 1 426 ? -15.888 -8.838 -11.496 1.00 41.75 426 ALA A CA 1
ATOM 3326 C C . ALA A 1 426 ? -14.617 -8.925 -10.645 1.00 41.75 426 ALA A C 1
ATOM 3328 O O . ALA A 1 426 ? -14.459 -8.183 -9.672 1.00 41.75 426 ALA A O 1
ATOM 3329 N N . PHE A 1 427 ? -13.782 -9.926 -10.916 1.00 46.34 427 PHE A N 1
ATOM 3330 C CA . PHE A 1 427 ? -12.567 -10.193 -10.159 1.00 46.34 427 PHE A CA 1
ATOM 3331 C C . PHE A 1 427 ? -11.744 -8.907 -10.006 1.00 46.34 427 PHE A C 1
ATOM 3333 O O . PHE A 1 427 ? -11.438 -8.207 -10.970 1.00 46.34 427 PHE A O 1
ATOM 3340 N N . ARG A 1 428 ? -11.449 -8.562 -8.752 1.00 64.94 428 ARG A N 1
ATOM 3341 C CA . ARG A 1 428 ? -10.685 -7.371 -8.381 1.00 64.94 428 ARG A CA 1
ATOM 3342 C C . ARG A 1 428 ? -9.218 -7.687 -8.582 1.00 64.94 428 ARG A C 1
ATOM 3344 O O . ARG A 1 428 ? -8.590 -8.268 -7.694 1.00 64.94 428 ARG A O 1
ATOM 3351 N N . HIS A 1 429 ? -8.706 -7.341 -9.748 1.00 72.44 429 HIS A N 1
ATOM 3352 C CA . HIS A 1 429 ? -7.288 -7.463 -10.008 1.00 72.44 429 HIS A CA 1
ATOM 3353 C C . HIS A 1 429 ? -6.570 -6.311 -9.305 1.00 72.44 429 HIS A C 1
ATOM 3355 O O . HIS A 1 429 ? -7.094 -5.197 -9.186 1.00 72.44 429 HIS A O 1
ATOM 3361 N N . TRP A 1 430 ? -5.413 -6.628 -8.750 1.00 83.94 430 TRP A N 1
ATOM 3362 C CA . TRP A 1 430 ? -4.492 -5.652 -8.204 1.00 83.94 430 TRP A CA 1
ATOM 3363 C C . TRP A 1 430 ? -3.550 -5.242 -9.331 1.00 83.94 430 TRP A C 1
ATOM 3365 O O . TRP A 1 430 ? -3.097 -6.101 -10.090 1.00 83.94 430 TRP A O 1
ATOM 3375 N N . SER A 1 431 ? -3.284 -3.948 -9.458 1.00 84.88 431 SER A N 1
ATOM 3376 C CA . SER A 1 431 ? -2.418 -3.409 -10.506 1.00 84.88 431 SER A CA 1
ATOM 3377 C C . SER A 1 431 ? -1.505 -2.325 -9.953 1.00 84.88 431 SER A C 1
ATOM 3379 O O . SER A 1 431 ? -1.886 -1.554 -9.066 1.00 84.88 431 SER A O 1
ATOM 3381 N N . LEU A 1 432 ? -0.306 -2.249 -10.520 1.00 88.88 432 LEU A N 1
ATOM 3382 C CA . LEU A 1 432 ? 0.562 -1.085 -10.422 1.00 88.88 432 LEU A CA 1
ATOM 3383 C C . LEU A 1 432 ? 0.396 -0.181 -11.629 1.00 88.88 432 LEU A C 1
ATOM 3385 O O . LEU A 1 432 ? 0.411 -0.652 -12.766 1.00 88.88 432 LEU A O 1
ATOM 3389 N N . LEU A 1 433 ? 0.319 1.113 -11.352 1.00 91.12 433 LEU A N 1
ATOM 3390 C CA . LEU A 1 433 ? 0.694 2.144 -12.299 1.00 91.12 433 LEU A CA 1
ATOM 3391 C C . LEU A 1 433 ? 2.169 2.465 -12.062 1.00 91.12 433 LEU A C 1
ATOM 3393 O O . LEU A 1 433 ? 2.552 2.883 -10.963 1.00 91.12 433 LEU A O 1
ATOM 3397 N N . CYS A 1 434 ? 2.975 2.260 -13.090 1.00 93.19 434 CYS A N 1
ATOM 3398 C CA . CYS A 1 434 ? 4.408 2.494 -13.087 1.00 93.19 434 CYS A CA 1
ATOM 3399 C C . CYS A 1 434 ? 4.799 3.437 -14.229 1.00 93.19 434 CYS A C 1
ATOM 3401 O O . CYS A 1 434 ? 3.970 3.791 -15.063 1.00 93.19 434 CYS A O 1
ATOM 3403 N N . HIS A 1 435 ? 6.062 3.841 -14.269 1.00 94.06 435 HIS A N 1
ATOM 3404 C CA . HIS A 1 435 ? 6.669 4.434 -15.454 1.00 94.06 435 HIS A CA 1
ATOM 3405 C C . HIS A 1 435 ? 8.117 3.982 -15.615 1.00 94.06 435 HIS A C 1
ATOM 3407 O O . HIS A 1 435 ? 8.754 3.547 -14.653 1.00 94.06 435 HIS A O 1
ATOM 3413 N N . PHE A 1 436 ? 8.633 4.134 -16.824 1.00 92.81 436 PHE A N 1
ATOM 3414 C CA . PHE A 1 436 ? 10.063 4.231 -17.109 1.00 92.81 436 PHE A CA 1
ATOM 3415 C C . PHE A 1 436 ? 10.327 5.576 -17.796 1.00 92.81 436 PHE A C 1
ATOM 3417 O O . PHE A 1 436 ? 9.391 6.348 -17.989 1.00 92.81 436 PHE A O 1
ATOM 3424 N N . ILE A 1 437 ? 11.584 5.902 -18.078 1.00 92.06 437 ILE A N 1
ATOM 3425 C CA . ILE A 1 437 ? 11.956 7.159 -18.737 1.00 92.06 437 ILE A CA 1
ATOM 3426 C C . ILE A 1 437 ? 12.363 6.838 -20.169 1.00 92.06 437 ILE A C 1
ATOM 3428 O O . ILE A 1 437 ? 13.153 5.922 -20.376 1.00 92.06 437 ILE A O 1
ATOM 3432 N N . GLU A 1 438 ? 11.852 7.611 -21.120 1.00 91.69 438 GLU A N 1
ATOM 3433 C CA . GLU A 1 438 ? 12.167 7.500 -22.546 1.00 91.69 438 GLU A CA 1
ATOM 3434 C C . GLU A 1 438 ? 12.426 8.900 -23.122 1.00 91.69 438 GLU A C 1
ATOM 3436 O O . GLU A 1 438 ? 12.035 9.909 -22.526 1.00 91.69 438 GLU A O 1
ATOM 3441 N N . HIS A 1 439 ? 13.102 8.967 -24.268 1.00 92.44 439 HIS A N 1
ATOM 3442 C CA . HIS A 1 439 ? 13.424 10.209 -24.964 1.00 92.44 439 HIS A CA 1
ATOM 3443 C C . HIS A 1 439 ? 12.555 10.398 -26.217 1.00 92.44 439 HIS A C 1
ATOM 3445 O O . HIS A 1 439 ? 12.542 9.543 -27.101 1.00 92.44 439 HIS A O 1
ATOM 3451 N N . ASP A 1 440 ? 11.881 11.544 -26.349 1.00 91.50 440 ASP A N 1
ATOM 3452 C CA . ASP A 1 440 ? 11.017 11.854 -27.507 1.00 91.50 440 ASP A CA 1
ATOM 3453 C C . ASP A 1 440 ? 11.722 12.613 -28.637 1.00 91.50 440 ASP A C 1
ATOM 3455 O O . ASP A 1 440 ? 11.080 13.235 -29.487 1.00 91.50 440 ASP A O 1
ATOM 3459 N N . GLY A 1 441 ? 13.053 12.604 -28.635 1.00 91.62 441 GLY A N 1
ATOM 3460 C CA . GLY A 1 441 ? 13.885 13.359 -29.571 1.00 91.62 441 GLY A CA 1
ATOM 3461 C C . GLY A 1 441 ? 14.252 14.761 -29.094 1.00 91.62 441 GLY A C 1
ATOM 3462 O O . GLY A 1 441 ? 15.246 15.313 -29.573 1.00 91.62 441 GLY A O 1
ATOM 3463 N N . THR A 1 442 ? 13.520 15.296 -28.114 1.00 91.88 442 THR A N 1
ATOM 3464 C CA . THR A 1 442 ? 13.762 16.628 -27.544 1.00 91.88 442 THR A CA 1
ATOM 3465 C C . THR A 1 442 ? 14.057 16.566 -26.051 1.00 91.88 442 THR A C 1
ATOM 3467 O O . THR A 1 442 ? 14.922 17.290 -25.561 1.00 91.88 442 THR A O 1
ATOM 3470 N N . SER A 1 443 ? 13.333 15.727 -25.316 1.00 93.19 443 SER A N 1
ATOM 3471 C CA . SER A 1 443 ? 13.390 15.661 -23.863 1.00 93.19 443 SER A CA 1
ATOM 3472 C C . SER A 1 443 ? 13.155 14.247 -23.343 1.00 93.19 443 SER A C 1
ATOM 3474 O O . SER A 1 443 ? 12.575 13.393 -24.013 1.00 93.19 443 SER A O 1
ATOM 3476 N N . PHE A 1 444 ? 13.615 14.010 -22.117 1.00 93.62 444 PHE A N 1
ATOM 3477 C CA . PHE A 1 444 ? 13.261 12.818 -21.363 1.00 93.62 444 PHE A CA 1
ATOM 3478 C C . PHE A 1 444 ? 11.950 13.047 -20.624 1.00 93.62 444 PHE A C 1
ATOM 3480 O O . PHE A 1 444 ? 11.815 14.040 -19.904 1.00 93.62 444 PHE A O 1
ATOM 3487 N N . ALA A 1 445 ? 11.029 12.096 -20.723 1.00 93.44 445 ALA A N 1
ATOM 3488 C CA . ALA A 1 445 ? 9.815 12.120 -19.925 1.00 93.44 445 ALA A CA 1
ATOM 3489 C C . ALA A 1 445 ? 9.355 10.707 -19.532 1.00 93.44 445 ALA A C 1
ATOM 3491 O O . ALA A 1 445 ? 9.853 9.705 -20.059 1.00 93.44 445 ALA A O 1
ATOM 3492 N N . PRO A 1 446 ? 8.481 10.609 -18.514 1.00 94.31 446 PRO A N 1
ATOM 3493 C CA . PRO A 1 446 ? 7.987 9.328 -18.050 1.00 94.31 446 PRO A CA 1
ATOM 3494 C C . PRO A 1 446 ? 7.023 8.727 -19.074 1.00 94.31 446 PRO A C 1
ATOM 3496 O O . PRO A 1 446 ? 6.076 9.381 -19.479 1.00 94.31 446 PRO A O 1
ATOM 3499 N N . VAL A 1 447 ? 7.217 7.458 -19.422 1.00 91.69 447 VAL A N 1
ATOM 3500 C CA . VAL A 1 447 ? 6.232 6.667 -20.167 1.00 91.69 447 VAL A CA 1
ATOM 3501 C C . VAL A 1 447 ? 5.445 5.837 -19.170 1.00 91.69 447 VAL A C 1
ATOM 3503 O O . VAL A 1 447 ? 5.998 4.978 -18.472 1.00 91.69 447 VAL A O 1
ATOM 3506 N N . HIS A 1 448 ? 4.149 6.116 -19.061 1.00 91.00 448 HIS A N 1
ATOM 3507 C CA . HIS A 1 448 ? 3.273 5.461 -18.101 1.00 91.00 448 HIS A CA 1
ATOM 3508 C C . HIS A 1 448 ? 2.893 4.043 -18.536 1.00 91.00 448 HIS A C 1
ATOM 3510 O O . HIS A 1 448 ? 2.387 3.805 -19.626 1.00 91.00 448 HIS A O 1
ATOM 3516 N N . VAL A 1 449 ? 3.073 3.086 -17.626 1.00 86.94 449 VAL A N 1
ATOM 3517 C CA . VAL A 1 449 ? 2.775 1.672 -17.852 1.00 86.94 449 VAL A CA 1
ATOM 3518 C C . VAL A 1 449 ? 1.819 1.187 -16.782 1.00 86.94 449 VAL A C 1
ATOM 3520 O O . VAL A 1 449 ? 2.139 1.164 -15.588 1.00 86.94 449 VAL A O 1
ATOM 3523 N N . LEU A 1 450 ? 0.638 0.745 -17.208 1.00 81.44 450 LEU A N 1
ATOM 3524 C CA . LEU A 1 450 ? -0.216 -0.057 -16.350 1.00 81.44 450 LEU A CA 1
ATOM 3525 C C . LEU A 1 450 ? 0.289 -1.497 -16.397 1.00 81.44 450 LEU A C 1
ATOM 3527 O O . LEU A 1 450 ? 0.187 -2.182 -17.411 1.00 81.44 450 LEU A O 1
ATOM 3531 N N . SER A 1 451 ? 0.850 -1.949 -15.284 1.00 73.38 451 SER A N 1
ATOM 3532 C CA . SER A 1 451 ? 1.326 -3.321 -15.165 1.00 73.38 451 SER A CA 1
ATOM 3533 C C . SER A 1 451 ? 0.208 -4.340 -15.409 1.00 73.38 451 SER A C 1
ATOM 3535 O O . SER A 1 451 ? -0.966 -4.085 -15.112 1.00 73.38 451 SER A O 1
ATOM 3537 N N . THR A 1 452 ? 0.581 -5.523 -15.913 1.00 69.62 452 THR A N 1
ATOM 3538 C CA . THR A 1 452 ? -0.392 -6.604 -16.106 1.00 69.62 452 THR A CA 1
ATOM 3539 C C . THR A 1 452 ? -1.105 -6.913 -14.784 1.00 69.62 452 THR A C 1
ATOM 3541 O O . THR A 1 452 ? -0.442 -6.998 -13.744 1.00 69.62 452 THR A O 1
ATOM 3544 N N . PRO A 1 453 ? -2.440 -7.069 -14.786 1.00 70.19 453 PRO A N 1
ATOM 3545 C CA . PRO A 1 453 ? -3.177 -7.265 -13.549 1.00 70.19 453 PRO A CA 1
ATOM 3546 C C . PRO A 1 453 ? -2.741 -8.565 -12.866 1.00 70.19 453 PRO A C 1
ATOM 3548 O O . PRO A 1 453 ? -2.673 -9.615 -13.508 1.00 70.19 453 PRO A O 1
ATOM 3551 N N . PHE A 1 454 ? -2.502 -8.533 -11.553 1.00 75.25 454 PHE A N 1
ATOM 3552 C CA . PHE A 1 454 ? -2.242 -9.766 -10.815 1.00 75.25 454 PHE A CA 1
ATOM 3553 C C . PHE A 1 454 ? -3.507 -10.601 -10.789 1.00 75.25 454 PHE A C 1
ATOM 3555 O O . PHE A 1 454 ? -4.530 -10.191 -10.225 1.00 75.25 454 PHE A O 1
ATOM 3562 N N . ALA A 1 455 ? -3.405 -11.814 -11.327 1.00 81.75 455 ALA A N 1
ATOM 3563 C CA . ALA A 1 455 ? -4.352 -12.853 -10.993 1.00 81.75 455 ALA A CA 1
ATOM 3564 C C . ALA A 1 455 ? -4.340 -13.038 -9.472 1.00 81.75 455 ALA A C 1
ATOM 3566 O O . ALA A 1 455 ? -3.288 -13.145 -8.831 1.00 81.75 455 ALA A O 1
ATOM 3567 N N . ARG A 1 456 ? -5.531 -13.036 -8.882 1.00 84.12 456 ARG A N 1
ATOM 3568 C CA . ARG A 1 456 ? -5.672 -13.270 -7.452 1.00 84.12 456 ARG A CA 1
ATOM 3569 C C . ARG A 1 456 ? -5.203 -14.683 -7.122 1.00 84.12 456 ARG A C 1
ATOM 3571 O O . ARG A 1 456 ? -5.730 -15.637 -7.679 1.00 84.12 456 ARG A O 1
ATOM 3578 N N . PHE A 1 457 ? -4.277 -14.798 -6.177 1.00 87.12 457 PHE A N 1
ATOM 3579 C CA . PHE A 1 457 ? -3.810 -16.075 -5.639 1.00 87.12 457 PHE A CA 1
ATOM 3580 C C . PHE A 1 457 ? -4.243 -16.245 -4.177 1.00 87.12 457 PHE A C 1
ATOM 3582 O O . PHE A 1 457 ? -4.478 -15.262 -3.465 1.00 87.12 457 PHE A O 1
ATOM 3589 N N . SER A 1 458 ? -4.399 -17.496 -3.750 1.00 86.19 458 SER A N 1
ATOM 3590 C CA . SER A 1 458 ? -4.625 -17.884 -2.353 1.00 86.19 458 SER A CA 1
ATOM 3591 C C . SER A 1 458 ? -3.304 -18.193 -1.654 1.00 86.19 458 SER A C 1
ATOM 3593 O O . SER A 1 458 ? -2.320 -18.532 -2.309 1.00 86.19 458 SER A O 1
ATOM 3595 N N . GLY A 1 459 ? -3.289 -18.106 -0.326 1.00 89.44 459 GLY A N 1
ATOM 3596 C CA . GLY A 1 459 ? -2.118 -18.416 0.477 1.00 89.44 459 GLY A CA 1
ATOM 3597 C C . GLY A 1 459 ? -0.997 -17.389 0.357 1.00 89.44 459 GLY A C 1
ATOM 3598 O O . GLY A 1 459 ? -1.195 -16.217 0.017 1.00 89.44 459 GLY A O 1
ATOM 3599 N N . GLU A 1 460 ? 0.202 -17.853 0.692 1.00 92.88 460 GLU A N 1
ATOM 3600 C CA . GLU A 1 460 ? 1.444 -17.103 0.572 1.00 92.88 460 GLU A CA 1
ATOM 3601 C C . GLU A 1 460 ? 2.200 -17.556 -0.687 1.00 92.88 460 GLU A C 1
ATOM 3603 O O . GLU A 1 460 ? 2.339 -18.750 -0.940 1.00 92.88 460 GLU A O 1
ATOM 3608 N N . ARG A 1 461 ? 2.713 -16.604 -1.470 1.00 93.62 461 ARG A N 1
ATOM 3609 C CA . ARG A 1 461 ? 3.562 -16.847 -2.645 1.00 93.62 461 ARG A CA 1
ATOM 3610 C C . ARG A 1 461 ? 4.936 -16.240 -2.414 1.00 93.62 461 ARG A C 1
ATOM 3612 O O . ARG A 1 461 ? 5.042 -15.230 -1.722 1.00 93.62 461 ARG A O 1
ATOM 3619 N N . ASN A 1 462 ? 5.979 -16.833 -2.993 1.00 95.56 462 ASN A N 1
ATOM 3620 C CA . ASN A 1 462 ? 7.305 -16.221 -2.980 1.00 95.56 462 ASN A CA 1
ATOM 3621 C C . ASN A 1 462 ? 7.263 -14.849 -3.681 1.00 95.56 462 ASN A C 1
ATOM 3623 O O . ASN A 1 462 ? 6.686 -14.738 -4.764 1.00 95.56 462 ASN A O 1
ATOM 3627 N N . VAL A 1 463 ? 7.856 -13.824 -3.065 1.00 95.75 463 VAL A N 1
ATOM 3628 C CA . VAL A 1 463 ? 7.917 -12.462 -3.617 1.00 95.75 463 VAL A CA 1
ATOM 3629 C C . VAL A 1 463 ? 8.658 -12.434 -4.957 1.00 95.75 463 VAL A C 1
ATOM 3631 O O . VAL A 1 463 ? 8.167 -11.810 -5.891 1.00 95.75 463 VAL A O 1
ATOM 3634 N N . THR A 1 464 ? 9.768 -13.164 -5.100 1.00 94.12 464 THR A N 1
ATOM 3635 C CA . THR A 1 464 ? 10.514 -13.237 -6.372 1.00 94.12 464 THR A CA 1
ATOM 3636 C C . THR A 1 464 ? 9.793 -14.061 -7.437 1.00 94.12 464 THR A C 1
ATOM 3638 O O . THR A 1 464 ? 10.109 -13.981 -8.617 1.00 94.12 464 THR A O 1
ATOM 3641 N N . GLY A 1 465 ? 8.775 -14.829 -7.038 1.00 91.62 465 GLY A N 1
ATOM 3642 C CA . GLY A 1 465 ? 7.892 -15.545 -7.953 1.00 91.62 465 GLY A CA 1
ATOM 3643 C C . GLY A 1 465 ? 6.729 -14.701 -8.477 1.00 91.62 465 GLY A C 1
ATOM 3644 O O . GLY A 1 465 ? 5.844 -15.263 -9.123 1.00 91.62 465 GLY A O 1
ATOM 3645 N N . LEU A 1 466 ? 6.644 -13.409 -8.144 1.00 91.12 466 LEU A N 1
ATOM 3646 C CA . LEU A 1 466 ? 5.647 -12.488 -8.695 1.00 91.12 466 LEU A CA 1
ATOM 3647 C C . LEU A 1 466 ? 6.053 -12.023 -10.111 1.00 91.12 466 LEU A C 1
ATOM 3649 O O . LEU A 1 466 ? 7.245 -11.956 -10.391 1.00 91.12 466 LEU A O 1
ATOM 3653 N N . PRO A 1 467 ? 5.098 -11.629 -10.983 1.00 87.25 467 PRO A N 1
ATOM 3654 C CA . PRO A 1 467 ? 5.398 -11.078 -12.316 1.00 87.25 467 PRO A CA 1
ATOM 3655 C C . PRO A 1 467 ? 6.308 -9.846 -12.300 1.00 87.25 467 PRO A C 1
ATOM 3657 O O . PRO A 1 467 ? 6.914 -9.505 -13.305 1.00 87.25 467 PRO A O 1
ATOM 3660 N N . PHE A 1 468 ? 6.347 -9.151 -11.169 1.00 89.94 468 PHE A N 1
ATOM 3661 C CA . PHE A 1 468 ? 7.326 -8.131 -10.838 1.00 89.94 468 PHE A CA 1
ATOM 3662 C C . PHE A 1 468 ? 7.355 -7.955 -9.324 1.00 89.94 468 PHE A C 1
ATOM 3664 O O . PHE A 1 468 ? 6.368 -8.229 -8.629 1.00 89.94 468 PHE A O 1
ATOM 3671 N N . TYR A 1 469 ? 8.480 -7.483 -8.807 1.00 94.31 469 TYR A N 1
ATOM 3672 C CA . TYR A 1 469 ? 8.707 -7.322 -7.373 1.00 94.31 469 TYR A CA 1
ATOM 3673 C C . TYR A 1 469 ? 9.691 -6.179 -7.093 1.00 94.31 469 TYR A C 1
ATOM 3675 O O . TYR A 1 469 ? 10.430 -5.784 -7.993 1.00 94.31 469 TYR A O 1
ATOM 3683 N N . PRO A 1 470 ? 9.707 -5.597 -5.879 1.00 95.75 470 PRO A N 1
ATOM 3684 C CA . PRO A 1 470 ? 10.643 -4.520 -5.556 1.00 95.75 470 PRO A CA 1
ATOM 3685 C C . PRO A 1 470 ? 12.095 -4.974 -5.718 1.00 95.75 470 PRO A C 1
ATOM 3687 O O . PRO A 1 470 ? 12.430 -6.093 -5.330 1.00 95.75 470 PRO A O 1
ATOM 3690 N N . THR A 1 471 ? 12.971 -4.107 -6.226 1.00 95.38 471 THR A N 1
ATOM 3691 C CA . THR A 1 471 ? 14.390 -4.450 -6.443 1.00 95.38 471 THR A CA 1
ATOM 3692 C C . THR A 1 471 ? 15.132 -4.826 -5.164 1.00 95.38 471 THR A C 1
ATOM 3694 O O . THR A 1 471 ? 16.152 -5.492 -5.239 1.00 95.38 471 THR A O 1
ATOM 3697 N N . SER A 1 472 ? 14.604 -4.494 -3.982 1.00 94.19 472 SER A N 1
ATOM 3698 C CA . SER A 1 472 ? 15.143 -4.975 -2.704 1.00 94.19 472 SER A CA 1
ATOM 3699 C C . SER A 1 472 ? 15.118 -6.502 -2.557 1.00 94.19 472 SER A C 1
ATOM 3701 O O . SER A 1 472 ? 15.863 -7.040 -1.747 1.00 94.19 472 SER A O 1
ATOM 3703 N N . TYR A 1 473 ? 14.283 -7.200 -3.332 1.00 95.06 473 TYR A N 1
ATOM 3704 C CA . TYR A 1 473 ? 14.227 -8.664 -3.395 1.00 95.06 473 TYR A CA 1
ATOM 3705 C C . TYR A 1 473 ? 15.060 -9.253 -4.540 1.00 95.06 473 TYR A C 1
ATOM 3707 O O . TYR A 1 473 ? 15.056 -10.468 -4.726 1.00 95.06 473 TYR A O 1
ATOM 3715 N N . LEU A 1 474 ? 15.728 -8.415 -5.336 1.00 94.00 474 LEU A N 1
ATOM 3716 C CA . LEU A 1 474 ? 16.627 -8.869 -6.385 1.00 94.00 474 LEU A CA 1
ATOM 3717 C C . LEU A 1 474 ? 17.960 -9.260 -5.739 1.00 94.00 474 LEU A C 1
ATOM 3719 O O . LEU A 1 474 ? 18.614 -8.428 -5.124 1.00 94.00 474 LEU A O 1
ATOM 3723 N N . GLU A 1 475 ? 18.342 -10.531 -5.855 1.00 90.19 475 GLU A N 1
ATOM 3724 C CA . GLU A 1 475 ? 19.626 -11.026 -5.327 1.00 90.19 475 GLU A CA 1
ATOM 3725 C C . GLU A 1 475 ? 20.811 -10.658 -6.241 1.00 90.19 475 GLU A C 1
ATOM 3727 O O . GLU A 1 475 ? 21.966 -10.747 -5.832 1.00 90.19 475 GLU A O 1
ATOM 3732 N N . ASP A 1 476 ? 20.523 -10.250 -7.478 1.00 87.06 476 ASP A N 1
ATOM 3733 C CA . ASP A 1 476 ? 21.507 -9.952 -8.513 1.00 87.06 476 ASP A CA 1
ATOM 3734 C C . ASP A 1 476 ? 21.835 -8.450 -8.580 1.00 87.06 476 ASP A C 1
ATOM 3736 O O . ASP A 1 476 ? 21.256 -7.688 -9.362 1.00 87.06 476 ASP A O 1
ATOM 3740 N N . ASP A 1 477 ? 22.805 -8.032 -7.765 1.00 85.81 477 ASP A N 1
ATOM 3741 C CA . ASP A 1 477 ? 23.366 -6.676 -7.810 1.00 85.81 477 ASP A CA 1
ATOM 3742 C C . ASP A 1 477 ? 24.012 -6.358 -9.174 1.00 85.81 477 ASP A C 1
ATOM 3744 O O . ASP A 1 477 ? 24.057 -5.191 -9.582 1.00 85.81 477 ASP A O 1
ATOM 3748 N N . GLN A 1 478 ? 24.483 -7.372 -9.917 1.00 88.94 478 GLN A N 1
ATOM 3749 C CA . GLN A 1 478 ? 25.088 -7.163 -11.235 1.00 88.94 478 GLN A CA 1
ATOM 3750 C C . GLN A 1 478 ? 24.047 -6.693 -12.242 1.00 88.94 478 GLN A C 1
ATOM 3752 O O . GLN A 1 478 ? 24.357 -5.839 -13.070 1.00 88.94 478 GLN A O 1
ATOM 3757 N N . ARG A 1 479 ? 22.803 -7.173 -12.145 1.00 90.06 479 ARG A N 1
ATOM 3758 C CA . ARG A 1 479 ? 21.736 -6.732 -13.048 1.00 90.06 479 ARG A CA 1
ATOM 3759 C C . ARG A 1 479 ? 21.414 -5.248 -12.883 1.00 90.06 479 ARG A C 1
ATOM 3761 O O . ARG A 1 479 ? 21.183 -4.562 -13.877 1.00 90.06 479 ARG A O 1
ATOM 3768 N N . ILE A 1 480 ? 21.439 -4.735 -11.650 1.00 89.88 480 ILE A N 1
ATOM 3769 C CA . ILE A 1 480 ? 21.263 -3.298 -11.387 1.00 89.88 480 ILE A CA 1
ATOM 3770 C C . ILE A 1 480 ? 22.446 -2.509 -11.955 1.00 89.88 480 ILE A C 1
ATOM 3772 O O . ILE A 1 480 ? 22.234 -1.514 -12.648 1.00 89.88 480 ILE A O 1
ATOM 3776 N N . ALA A 1 481 ? 23.677 -2.960 -11.703 1.00 91.25 481 ALA A N 1
ATOM 3777 C CA . ALA A 1 481 ? 24.878 -2.308 -12.226 1.00 91.25 481 ALA A CA 1
ATOM 3778 C C . ALA A 1 481 ? 24.903 -2.290 -13.765 1.00 91.25 481 ALA A C 1
ATOM 3780 O O . ALA A 1 481 ? 25.258 -1.283 -14.377 1.00 91.25 481 ALA A O 1
ATOM 3781 N N . GLN A 1 482 ? 24.465 -3.377 -14.401 1.00 91.62 482 GLN A N 1
ATOM 3782 C CA . GLN A 1 482 ? 24.332 -3.464 -15.849 1.00 91.62 482 GLN A CA 1
ATOM 3783 C C . GLN A 1 482 ? 23.301 -2.461 -16.374 1.00 91.62 482 GLN A C 1
ATOM 3785 O O . GLN A 1 482 ? 23.610 -1.713 -17.296 1.00 91.62 482 GLN A O 1
ATOM 3790 N N . ALA A 1 483 ? 22.114 -2.388 -15.766 1.00 89.69 483 ALA A N 1
ATOM 3791 C CA . ALA A 1 483 ? 21.086 -1.431 -16.174 1.00 89.69 483 ALA A CA 1
ATOM 3792 C C . ALA A 1 483 ? 21.553 0.029 -16.031 1.00 89.69 483 ALA A C 1
ATOM 3794 O O . ALA A 1 483 ? 21.204 0.880 -16.847 1.00 89.69 483 ALA A O 1
ATOM 3795 N N . GLN A 1 484 ? 22.378 0.328 -15.022 1.00 92.31 484 GLN A N 1
ATOM 3796 C CA . GLN A 1 484 ? 23.011 1.643 -14.879 1.00 92.31 484 GLN A CA 1
ATOM 3797 C C . GLN A 1 484 ? 23.990 1.929 -16.026 1.00 92.31 484 GLN A C 1
ATOM 3799 O O . GLN A 1 484 ? 23.895 2.983 -16.653 1.00 92.31 484 GLN A O 1
ATOM 3804 N N . ALA A 1 485 ? 24.874 0.982 -16.352 1.00 93.94 485 ALA A N 1
ATOM 3805 C CA . ALA A 1 485 ? 25.827 1.121 -17.456 1.00 93.94 485 ALA A CA 1
ATOM 3806 C C . ALA A 1 485 ? 25.137 1.228 -18.835 1.00 93.94 485 ALA A C 1
ATOM 3808 O O . ALA A 1 485 ? 25.577 1.983 -19.710 1.00 93.94 485 ALA A O 1
ATOM 3809 N N . GLU A 1 486 ? 24.036 0.498 -19.029 1.00 89.94 486 GLU A N 1
ATOM 3810 C CA . GLU A 1 486 ? 23.168 0.604 -20.206 1.00 89.94 486 GLU A CA 1
ATOM 3811 C C . GLU A 1 486 ? 22.523 1.995 -20.286 1.00 89.94 486 GLU A C 1
ATOM 3813 O O . GLU A 1 486 ? 22.564 2.622 -21.344 1.00 89.94 486 GLU A O 1
ATOM 3818 N N . GLY A 1 487 ? 22.022 2.529 -19.166 1.00 91.31 487 GLY A N 1
ATOM 3819 C CA . GLY A 1 487 ? 21.465 3.882 -19.084 1.00 91.31 487 GLY A CA 1
ATOM 3820 C C . GLY A 1 487 ? 22.482 4.986 -19.400 1.00 91.31 487 GLY A C 1
ATOM 3821 O O . GLY A 1 487 ? 22.183 5.900 -20.167 1.00 91.31 487 GLY A O 1
ATOM 3822 N N . GLU A 1 488 ? 23.708 4.888 -18.883 1.00 94.00 488 GLU A N 1
ATOM 3823 C CA . GLU A 1 488 ? 24.801 5.817 -19.222 1.00 94.00 488 GLU A CA 1
ATOM 3824 C C . GLU A 1 488 ? 25.150 5.759 -20.712 1.00 94.00 488 GLU A C 1
ATOM 3826 O O . GLU A 1 488 ? 25.360 6.784 -21.367 1.00 94.00 488 GLU A O 1
ATOM 3831 N N . THR A 1 489 ? 25.180 4.546 -21.268 1.00 90.31 489 THR A N 1
ATOM 3832 C CA . THR A 1 489 ? 25.410 4.339 -22.698 1.00 90.31 489 THR A CA 1
ATOM 3833 C C . THR A 1 489 ? 24.292 4.960 -23.528 1.00 90.31 489 THR A C 1
ATOM 3835 O O . THR A 1 489 ? 24.588 5.649 -24.503 1.00 90.31 489 THR A O 1
ATOM 3838 N N . TYR A 1 490 ? 23.037 4.769 -23.126 1.00 88.75 490 TYR A N 1
ATOM 3839 C CA . TYR A 1 490 ? 21.860 5.337 -23.776 1.00 88.75 490 TYR A CA 1
ATOM 3840 C C . TYR A 1 490 ? 21.902 6.872 -23.800 1.00 88.75 490 TYR A C 1
ATOM 3842 O O . TYR A 1 490 ? 21.793 7.462 -24.874 1.00 88.75 490 TYR A O 1
ATOM 3850 N N . ILE A 1 491 ? 22.183 7.523 -22.663 1.00 92.75 491 ILE A N 1
ATOM 3851 C CA . ILE A 1 491 ? 22.322 8.991 -22.581 1.00 92.75 491 ILE A CA 1
ATOM 3852 C C . ILE A 1 491 ? 23.428 9.486 -23.520 1.00 92.75 491 ILE A C 1
ATOM 3854 O O . ILE A 1 491 ? 23.202 10.372 -24.344 1.00 92.75 491 ILE A O 1
ATOM 3858 N N . ARG A 1 492 ? 24.609 8.860 -23.468 1.00 92.25 492 ARG A N 1
ATOM 3859 C CA . ARG A 1 492 ? 25.744 9.227 -24.326 1.00 92.25 492 ARG A CA 1
ATOM 3860 C C . ARG A 1 492 ? 25.417 9.096 -25.818 1.00 92.25 492 ARG A C 1
ATOM 3862 O O . ARG A 1 492 ? 25.905 9.888 -26.625 1.00 92.25 492 ARG A O 1
ATOM 3869 N N . LEU A 1 493 ? 24.644 8.079 -26.205 1.00 88.62 493 LEU A N 1
ATOM 3870 C CA . LEU A 1 493 ? 24.230 7.876 -27.597 1.00 88.62 493 LEU A CA 1
ATOM 3871 C C . LEU A 1 493 ? 23.220 8.939 -28.050 1.00 88.62 493 LEU A C 1
ATOM 3873 O O . LEU A 1 493 ? 23.349 9.447 -29.165 1.00 88.62 493 LEU A O 1
ATOM 3877 N N . ILE A 1 494 ? 22.284 9.331 -27.180 1.00 90.38 494 ILE A N 1
ATOM 3878 C CA . ILE A 1 494 ? 21.338 10.427 -27.442 1.00 90.38 494 ILE A CA 1
ATOM 3879 C C . ILE A 1 494 ? 22.069 11.757 -27.651 1.00 90.38 494 ILE A C 1
ATOM 3881 O O . ILE A 1 494 ? 21.734 12.502 -28.571 1.00 90.38 494 ILE A O 1
ATOM 3885 N N . GLU A 1 495 ? 23.083 12.051 -26.836 1.00 91.38 495 GLU A N 1
ATOM 3886 C CA . GLU A 1 495 ? 23.858 13.294 -26.933 1.00 91.38 495 GLU A CA 1
ATOM 3887 C C . GLU A 1 495 ? 24.712 13.357 -28.206 1.00 91.38 495 GLU A C 1
ATOM 3889 O O . GLU A 1 495 ? 24.789 14.398 -28.857 1.00 91.38 495 GLU A O 1
ATOM 3894 N N . ARG A 1 496 ? 25.346 12.241 -28.588 1.00 92.69 496 ARG A N 1
ATOM 3895 C CA . ARG A 1 496 ? 26.225 12.183 -29.769 1.00 92.69 496 ARG A CA 1
ATOM 3896 C C . ARG A 1 496 ? 25.477 12.223 -31.098 1.00 92.69 496 ARG A C 1
ATOM 3898 O O . ARG A 1 496 ? 26.045 12.688 -32.086 1.00 92.69 496 ARG A O 1
ATOM 3905 N N . ARG A 1 497 ? 24.255 11.679 -31.147 1.00 88.06 497 ARG A N 1
ATOM 3906 C CA . ARG A 1 497 ? 23.395 11.563 -32.346 1.00 88.06 497 ARG A CA 1
ATOM 3907 C C . ARG A 1 497 ? 24.038 10.901 -33.578 1.00 88.06 497 ARG A C 1
ATOM 3909 O O . ARG A 1 497 ? 23.473 10.946 -34.663 1.00 88.06 497 ARG A O 1
ATOM 3916 N N . SER A 1 498 ? 25.213 10.292 -33.453 1.00 92.62 498 SER A N 1
ATOM 3917 C CA . SER A 1 498 ? 25.924 9.630 -34.549 1.00 92.62 498 SER A CA 1
ATOM 3918 C C . SER A 1 498 ? 26.967 8.651 -34.011 1.00 92.62 498 SER A C 1
ATOM 3920 O O . SER A 1 498 ? 27.440 8.784 -32.875 1.00 92.62 498 SER A O 1
ATOM 3922 N N . GLY A 1 499 ? 27.321 7.652 -34.816 1.00 90.62 499 GLY A N 1
ATOM 3923 C CA . GLY A 1 499 ? 28.349 6.675 -34.469 1.00 90.62 499 GLY A CA 1
ATOM 3924 C C . GLY A 1 499 ? 28.374 5.480 -35.412 1.00 90.62 499 GLY A C 1
ATOM 3925 O O . GLY A 1 499 ? 27.618 5.421 -36.372 1.00 90.62 499 GLY A O 1
ATOM 3926 N N . PHE A 1 500 ? 29.243 4.514 -35.128 1.00 93.00 500 PHE A N 1
ATOM 3927 C CA . PHE A 1 500 ? 29.236 3.221 -35.806 1.00 93.00 500 PHE A CA 1
ATOM 3928 C C . PHE A 1 500 ? 28.369 2.241 -35.014 1.00 93.00 500 PHE A C 1
ATOM 3930 O O . PHE A 1 500 ? 28.546 2.107 -33.801 1.00 93.00 500 PHE A O 1
ATOM 3937 N N . TYR A 1 501 ? 27.444 1.566 -35.689 1.00 89.94 501 TYR A N 1
ATOM 3938 C CA . TYR A 1 501 ? 26.584 0.547 -35.102 1.00 89.94 501 TYR A CA 1
ATOM 3939 C C . TYR A 1 501 ? 26.842 -0.798 -35.777 1.00 89.94 501 TYR A C 1
ATOM 3941 O O . TYR A 1 501 ? 26.909 -0.881 -37.000 1.00 89.94 501 TYR A O 1
ATOM 3949 N N . SER A 1 502 ? 26.988 -1.837 -34.958 1.00 94.44 502 SER A N 1
ATOM 3950 C CA . SER A 1 502 ? 27.100 -3.230 -35.385 1.00 94.44 502 SER A CA 1
ATOM 3951 C C . SER A 1 502 ? 26.211 -4.067 -34.470 1.00 94.44 502 SER A C 1
ATOM 3953 O O . SER A 1 502 ? 26.519 -4.234 -33.287 1.00 94.44 502 SER A O 1
ATOM 3955 N N . GLY A 1 503 ? 25.055 -4.498 -34.971 1.00 90.50 503 GLY A N 1
ATOM 3956 C CA . GLY A 1 503 ? 24.078 -5.222 -34.166 1.00 90.50 503 GLY A CA 1
ATOM 3957 C C . GLY A 1 503 ? 22.742 -5.471 -34.858 1.00 90.50 503 GLY A C 1
ATOM 3958 O O . GLY A 1 503 ? 22.511 -5.059 -35.992 1.00 90.50 503 GLY A O 1
ATOM 3959 N N . TRP A 1 504 ? 21.857 -6.174 -34.154 1.00 90.31 504 TRP A N 1
ATOM 3960 C CA . TRP A 1 504 ? 20.512 -6.505 -34.622 1.00 90.31 504 TRP A CA 1
ATOM 3961 C C . TRP A 1 504 ? 19.502 -5.413 -34.260 1.00 90.31 504 TRP A C 1
ATOM 3963 O O . TRP A 1 504 ? 19.440 -4.980 -33.107 1.00 90.31 504 TRP A O 1
ATOM 3973 N N . THR A 1 505 ? 18.660 -5.023 -35.218 1.00 86.44 505 THR A N 1
ATOM 3974 C CA . THR A 1 505 ? 17.533 -4.119 -34.965 1.00 86.44 505 THR A CA 1
ATOM 3975 C C . THR A 1 505 ? 16.522 -4.738 -34.004 1.00 86.44 505 THR A C 1
ATOM 3977 O O . THR A 1 505 ? 16.333 -5.956 -33.949 1.00 86.44 505 THR A O 1
ATOM 3980 N N . GLN A 1 506 ? 15.850 -3.882 -33.233 1.00 84.88 506 GLN A N 1
ATOM 3981 C CA . GLN A 1 506 ? 14.781 -4.311 -32.338 1.00 84.88 506 GLN A CA 1
ATOM 3982 C C . GLN A 1 506 ? 13.462 -4.418 -33.105 1.00 84.88 506 GLN A C 1
ATOM 3984 O O . GLN A 1 506 ? 13.079 -3.513 -33.841 1.00 84.88 506 GLN A O 1
ATOM 3989 N N . THR A 1 507 ? 12.749 -5.521 -32.902 1.00 85.88 507 THR A N 1
ATOM 3990 C CA . THR A 1 507 ? 11.395 -5.750 -33.431 1.00 85.88 507 THR A CA 1
ATOM 3991 C C . THR A 1 507 ? 10.306 -5.509 -32.388 1.00 85.88 507 THR A C 1
ATOM 3993 O O . THR A 1 507 ? 9.122 -5.685 -32.672 1.00 85.88 507 THR A O 1
ATOM 3996 N N . MET A 1 508 ? 10.697 -5.118 -31.175 1.00 84.56 508 MET A N 1
ATOM 3997 C CA . MET A 1 508 ? 9.835 -5.024 -30.001 1.00 84.56 508 MET A CA 1
ATOM 3998 C C . MET A 1 508 ? 10.085 -3.708 -29.277 1.00 84.56 508 MET A C 1
ATOM 4000 O O . MET A 1 508 ? 11.203 -3.199 -29.265 1.00 84.56 508 MET A O 1
ATOM 4004 N N . THR A 1 509 ? 9.030 -3.151 -28.697 1.00 83.75 509 THR A N 1
ATOM 4005 C CA . THR A 1 509 ? 9.102 -1.975 -27.840 1.00 83.75 509 THR A CA 1
ATOM 4006 C C . THR A 1 509 ? 9.823 -2.329 -26.540 1.00 83.75 509 THR A C 1
ATOM 4008 O O . THR A 1 509 ? 9.950 -3.514 -26.201 1.00 83.75 509 THR A O 1
ATOM 4011 N N . PRO A 1 510 ? 10.219 -1.327 -25.738 1.00 83.56 510 PRO A N 1
ATOM 4012 C CA . PRO A 1 510 ? 10.795 -1.574 -24.424 1.00 83.56 510 PRO A CA 1
ATOM 4013 C C . PRO A 1 510 ? 9.932 -2.443 -23.506 1.00 83.56 510 PRO A C 1
ATOM 4015 O O . PRO A 1 510 ? 10.480 -3.066 -22.609 1.00 83.56 510 PRO A O 1
ATOM 4018 N N . LEU A 1 511 ? 8.613 -2.518 -23.744 1.00 79.25 511 LEU A N 1
ATOM 4019 C CA . LEU A 1 511 ? 7.647 -3.321 -22.982 1.00 79.25 511 LEU A CA 1
ATOM 4020 C C . LEU A 1 511 ? 7.389 -4.719 -23.569 1.00 79.25 511 LEU A C 1
ATOM 4022 O O . LEU A 1 511 ? 6.565 -5.470 -23.037 1.00 79.25 511 LEU A O 1
ATOM 4026 N N . GLY A 1 512 ? 8.077 -5.066 -24.659 1.00 79.94 512 GLY A N 1
ATOM 4027 C CA . GLY A 1 512 ? 7.937 -6.344 -25.354 1.00 79.94 512 GLY A CA 1
ATOM 4028 C C . GLY A 1 512 ? 6.736 -6.426 -26.299 1.00 79.94 512 GLY A C 1
ATOM 4029 O O . GLY A 1 512 ? 6.375 -7.527 -26.707 1.00 79.94 512 GLY A O 1
ATOM 4030 N N . ASP A 1 513 ? 6.100 -5.300 -26.638 1.00 80.62 513 ASP A N 1
ATOM 4031 C CA . ASP A 1 513 ? 5.040 -5.278 -27.651 1.00 80.62 513 ASP A CA 1
ATOM 4032 C C . ASP A 1 513 ? 5.664 -5.148 -29.058 1.00 80.62 513 ASP A C 1
ATOM 4034 O O . ASP A 1 513 ? 6.676 -4.466 -29.204 1.00 80.62 513 ASP A O 1
ATOM 4038 N N . PRO A 1 514 ? 5.102 -5.751 -30.120 1.00 82.38 514 PRO A N 1
ATOM 4039 C CA . PRO A 1 514 ? 5.690 -5.664 -31.458 1.00 82.38 514 PRO A CA 1
ATOM 4040 C C . PRO A 1 514 ? 5.766 -4.232 -32.003 1.00 82.38 514 PRO A C 1
ATOM 4042 O O . PRO A 1 514 ? 4.774 -3.498 -32.008 1.00 82.38 514 PRO A O 1
ATOM 4045 N N . VAL A 1 515 ? 6.926 -3.853 -32.542 1.00 82.44 515 VAL A N 1
ATOM 4046 C CA . VAL A 1 515 ? 7.108 -2.582 -33.255 1.00 82.44 515 VAL A CA 1
ATOM 4047 C C . VAL A 1 515 ? 6.387 -2.670 -34.597 1.00 82.44 515 VAL A C 1
ATOM 4049 O O . VAL A 1 515 ? 6.580 -3.611 -35.367 1.00 82.44 515 VAL A O 1
ATOM 4052 N N . SER A 1 516 ? 5.534 -1.692 -34.895 1.00 77.75 516 SER A N 1
ATOM 4053 C CA . SER A 1 516 ? 4.858 -1.620 -36.195 1.00 77.75 516 SER A CA 1
ATOM 4054 C C . SER A 1 516 ? 5.825 -1.135 -37.272 1.00 77.75 516 SER A C 1
ATOM 4056 O O . SER A 1 516 ? 6.458 -0.093 -37.096 1.00 77.75 516 SER A O 1
ATOM 4058 N N . ALA A 1 517 ? 5.901 -1.846 -38.400 1.00 65.38 517 ALA A N 1
ATOM 4059 C CA . ALA A 1 517 ? 6.617 -1.368 -39.575 1.00 65.38 517 ALA A CA 1
ATOM 4060 C C . ALA A 1 517 ? 5.870 -0.159 -40.170 1.00 65.38 517 ALA A C 1
ATOM 4062 O O . ALA A 1 517 ? 4.666 -0.216 -40.433 1.00 65.38 517 ALA A O 1
ATOM 4063 N N . GLY A 1 518 ? 6.566 0.959 -40.352 1.00 56.00 518 GLY A N 1
ATOM 4064 C CA . GLY A 1 518 ? 6.052 2.125 -41.080 1.00 56.00 518 GLY A CA 1
ATOM 4065 C C . GLY A 1 518 ? 6.393 2.111 -42.572 1.00 56.00 518 GLY A C 1
ATOM 4066 O O . GLY A 1 518 ? 7.258 1.372 -43.028 1.00 56.00 518 GLY A O 1
ATOM 4067 N N . HIS A 1 519 ? 5.635 2.941 -43.296 1.00 40.31 519 HIS A N 1
ATOM 4068 C CA . HIS A 1 519 ? 5.546 3.139 -44.749 1.00 40.31 519 HIS A CA 1
ATOM 4069 C C . HIS A 1 519 ? 5.362 1.885 -45.638 1.00 40.31 519 HIS A C 1
ATOM 4071 O O . HIS A 1 519 ? 6.267 1.105 -45.892 1.00 40.31 519 HIS A O 1
ATOM 4077 N N . GLY A 1 520 ? 4.148 1.746 -46.194 1.00 49.91 520 GLY A N 1
ATOM 4078 C CA . GLY A 1 520 ? 3.779 0.756 -47.224 1.00 49.91 520 GLY A CA 1
ATOM 4079 C C . GLY A 1 520 ? 2.956 -0.430 -46.713 1.00 49.91 520 GLY A C 1
ATOM 4080 O O . GLY A 1 520 ? 2.083 -0.920 -47.426 1.00 49.91 520 GLY A O 1
ATOM 4081 N N . LEU A 1 521 ? 3.151 -0.821 -45.453 1.00 49.97 521 LEU A N 1
ATOM 4082 C CA . LEU A 1 521 ? 2.442 -1.923 -44.795 1.00 49.97 521 LEU A CA 1
ATOM 4083 C C . LEU A 1 521 ? 1.854 -1.432 -43.465 1.00 49.97 521 LEU A C 1
ATOM 4085 O O . LEU A 1 521 ? 2.343 -1.761 -42.389 1.00 49.97 521 LEU A O 1
ATOM 4089 N N . LYS A 1 522 ? 0.834 -0.564 -43.528 1.00 55.50 522 LYS A N 1
ATOM 4090 C CA . LYS A 1 522 ? 0.215 0.029 -42.327 1.00 55.50 522 LYS A CA 1
ATOM 4091 C C . LYS A 1 522 ? -0.205 -1.064 -41.333 1.00 55.50 522 LYS A C 1
ATOM 4093 O O . LYS A 1 522 ? -1.206 -1.741 -41.555 1.00 55.50 522 LYS A O 1
ATOM 4098 N N . GLY A 1 523 ? 0.534 -1.177 -40.229 1.00 60.31 523 GLY A N 1
ATOM 4099 C CA . GLY A 1 523 ? 0.180 -2.004 -39.075 1.00 60.31 523 GLY A CA 1
ATOM 4100 C C . GLY A 1 523 ? 0.680 -3.448 -39.103 1.00 60.31 523 GLY A C 1
ATOM 4101 O O . GLY A 1 523 ? 0.273 -4.220 -38.237 1.00 60.31 523 GLY A O 1
ATOM 4102 N N . THR A 1 524 ? 1.542 -3.845 -40.048 1.00 71.69 524 THR A N 1
ATOM 4103 C CA . THR A 1 524 ? 2.206 -5.152 -39.924 1.00 71.69 524 THR A CA 1
ATOM 4104 C C . THR A 1 524 ? 3.347 -5.052 -38.910 1.00 71.69 524 THR A C 1
ATOM 4106 O O . THR A 1 524 ? 4.192 -4.163 -39.051 1.00 71.69 524 THR A O 1
ATOM 4109 N N . PRO A 1 525 ? 3.401 -5.933 -37.899 1.00 75.88 525 PRO A N 1
ATOM 4110 C CA . PRO A 1 525 ? 4.515 -5.960 -36.961 1.00 75.88 525 PRO A CA 1
ATOM 4111 C C . PRO A 1 525 ? 5.813 -6.292 -37.699 1.00 75.88 525 PRO A C 1
ATOM 4113 O O . PRO A 1 525 ? 5.817 -7.094 -38.635 1.00 75.88 525 PRO A O 1
ATOM 4116 N N . MET A 1 526 ? 6.916 -5.681 -37.280 1.00 78.69 526 MET A N 1
ATOM 4117 C CA . MET A 1 526 ? 8.246 -6.023 -37.765 1.00 78.69 526 MET A CA 1
ATOM 4118 C C . MET A 1 526 ? 8.583 -7.424 -37.241 1.00 78.69 526 MET A C 1
ATOM 4120 O O . MET A 1 526 ? 8.756 -7.621 -36.044 1.00 78.69 526 MET A O 1
ATOM 4124 N N . THR A 1 527 ? 8.588 -8.434 -38.111 1.00 80.56 527 THR A N 1
ATOM 4125 C CA . THR A 1 527 ? 8.713 -9.839 -37.679 1.00 80.56 527 THR A CA 1
ATOM 4126 C C . THR A 1 527 ? 10.148 -10.347 -37.640 1.00 80.56 527 THR A C 1
ATOM 4128 O O . THR A 1 527 ? 10.415 -11.354 -36.991 1.00 80.56 527 THR A O 1
ATOM 4131 N N . SER A 1 528 ? 11.068 -9.691 -38.347 1.00 83.12 528 SER A N 1
ATOM 4132 C CA . SER A 1 528 ? 12.457 -10.129 -38.481 1.00 83.12 528 SER A CA 1
ATOM 4133 C C . SER A 1 528 ? 13.417 -9.006 -38.092 1.00 83.12 528 SER A C 1
ATOM 4135 O O . SER A 1 528 ? 13.312 -7.922 -38.667 1.00 83.12 528 SER A O 1
ATOM 4137 N N . PRO A 1 529 ? 14.343 -9.244 -37.148 1.00 87.12 529 PRO A N 1
ATOM 4138 C CA . PRO A 1 529 ? 15.432 -8.316 -36.892 1.00 87.12 529 PRO A CA 1
ATOM 4139 C C . PRO A 1 529 ? 16.420 -8.332 -38.066 1.00 87.12 529 PRO A C 1
ATOM 4141 O O . PRO A 1 529 ? 16.639 -9.366 -38.701 1.00 87.12 529 PRO A O 1
ATOM 4144 N N . GLU A 1 530 ? 17.041 -7.191 -38.329 1.00 89.12 530 GLU A N 1
ATOM 4145 C CA . GLU A 1 530 ? 18.051 -7.003 -39.371 1.00 89.12 530 GLU A CA 1
ATOM 4146 C C . GLU A 1 530 ? 19.393 -6.687 -38.719 1.00 89.12 530 GLU A C 1
ATOM 4148 O O . GLU A 1 530 ? 19.457 -5.899 -37.777 1.00 89.12 530 GLU A O 1
ATOM 4153 N N . HIS A 1 531 ? 20.472 -7.306 -39.196 1.00 91.50 531 HIS A N 1
ATOM 4154 C CA . HIS A 1 531 ? 21.811 -6.971 -38.730 1.00 91.50 531 HIS A CA 1
ATOM 4155 C C . HIS A 1 531 ? 22.330 -5.762 -39.509 1.00 91.50 531 HIS A C 1
ATOM 4157 O O . HIS A 1 531 ? 22.498 -5.838 -40.727 1.00 91.50 531 HIS A O 1
ATOM 4163 N N . ILE A 1 532 ? 22.605 -4.667 -38.809 1.00 92.62 532 ILE A N 1
ATOM 4164 C CA . ILE A 1 532 ? 23.182 -3.448 -39.375 1.00 92.62 532 ILE A CA 1
ATOM 4165 C C . ILE A 1 532 ? 24.638 -3.373 -38.933 1.00 92.62 532 ILE A C 1
ATOM 4167 O O . ILE A 1 532 ? 24.931 -3.514 -37.751 1.00 92.62 532 ILE A O 1
ATOM 4171 N N . GLU A 1 533 ? 25.534 -3.127 -39.884 1.00 96.62 533 GLU A N 1
ATOM 4172 C CA . GLU A 1 533 ? 26.949 -2.853 -39.643 1.00 96.62 533 GLU A CA 1
ATOM 4173 C C . GLU A 1 533 ? 27.365 -1.643 -40.486 1.00 96.62 533 GLU A C 1
ATOM 4175 O O . GLU A 1 533 ? 27.753 -1.773 -41.648 1.00 96.62 533 GLU A O 1
ATOM 4180 N N . SER A 1 534 ? 27.193 -0.441 -39.937 1.00 96.31 534 SER A N 1
ATOM 4181 C CA . SER A 1 534 ? 27.453 0.803 -40.664 1.00 96.31 534 SER A CA 1
ATOM 4182 C C . SER A 1 534 ? 27.650 1.998 -39.735 1.00 96.31 534 SER A C 1
ATOM 4184 O O . SER A 1 534 ? 27.339 1.962 -38.543 1.00 96.31 534 SER A O 1
ATOM 4186 N N . GLU A 1 535 ? 28.128 3.105 -40.301 1.00 95.62 535 GLU A N 1
ATOM 4187 C CA . GLU A 1 535 ? 27.937 4.416 -39.684 1.00 95.62 535 GLU A CA 1
ATOM 4188 C C . GLU A 1 535 ? 26.443 4.766 -39.695 1.00 95.62 535 GLU A C 1
ATOM 4190 O O . GLU A 1 535 ? 25.739 4.513 -40.676 1.00 95.62 535 GLU A O 1
ATOM 4195 N N . ILE A 1 536 ? 25.955 5.308 -38.584 1.00 91.69 536 ILE A N 1
ATOM 4196 C CA . ILE A 1 536 ? 24.567 5.705 -38.381 1.00 91.69 536 ILE A CA 1
ATOM 4197 C C . ILE A 1 536 ? 24.498 7.141 -37.865 1.00 91.69 536 ILE A C 1
ATOM 4199 O O . ILE A 1 536 ? 25.357 7.607 -37.109 1.00 91.69 536 ILE A O 1
ATOM 4203 N N . LEU A 1 537 ? 23.427 7.825 -38.251 1.00 92.44 537 LEU A N 1
ATOM 4204 C CA . LEU A 1 537 ? 23.019 9.109 -37.701 1.00 92.44 537 LEU A CA 1
ATOM 4205 C C . LEU A 1 537 ? 21.627 8.937 -37.092 1.00 92.44 537 LEU A C 1
ATOM 4207 O O . LEU A 1 537 ? 20.743 8.347 -37.709 1.00 92.44 537 LEU A O 1
ATOM 4211 N N . VAL A 1 538 ? 21.454 9.418 -35.865 1.00 90.81 538 VAL A N 1
ATOM 4212 C CA . VAL A 1 538 ? 20.200 9.329 -35.117 1.00 90.81 538 VAL A CA 1
ATOM 4213 C C . VAL A 1 538 ? 19.447 10.641 -35.294 1.00 90.81 538 VAL A C 1
ATOM 4215 O O . VAL A 1 538 ? 19.769 11.644 -34.653 1.00 90.81 538 VAL A O 1
ATOM 4218 N N . ASP A 1 539 ? 18.436 10.623 -36.160 1.00 92.81 539 ASP A N 1
ATOM 4219 C CA . ASP A 1 539 ? 17.503 11.733 -36.349 1.00 92.81 539 ASP A CA 1
ATOM 4220 C C . ASP A 1 539 ? 16.112 11.337 -35.847 1.00 92.81 539 ASP A C 1
ATOM 4222 O O . ASP A 1 539 ? 15.335 10.664 -36.529 1.00 92.81 539 ASP A O 1
ATOM 4226 N N . PHE A 1 540 ? 15.803 11.745 -34.617 1.00 92.44 540 PHE A N 1
ATOM 4227 C CA . PHE A 1 540 ? 14.505 11.481 -34.005 1.00 92.44 540 PHE A CA 1
ATOM 4228 C C . PHE A 1 540 ? 13.358 12.178 -34.740 1.00 92.44 540 PHE A C 1
ATOM 4230 O O . PHE A 1 540 ? 12.278 11.605 -34.844 1.00 92.44 540 PHE A O 1
ATOM 4237 N N . GLN A 1 541 ? 13.573 13.392 -35.258 1.00 92.75 541 GLN A N 1
ATOM 4238 C CA . GLN A 1 541 ? 12.509 14.151 -35.909 1.00 92.75 541 GLN A CA 1
ATOM 4239 C C . GLN A 1 541 ? 12.102 13.473 -37.214 1.00 92.75 541 GLN A C 1
ATOM 4241 O O . GLN A 1 541 ? 10.915 13.231 -37.433 1.00 92.75 541 GLN A O 1
ATOM 4246 N N . GLU A 1 542 ? 13.081 13.110 -38.043 1.00 92.88 542 GLU A N 1
ATOM 4247 C CA . GLU A 1 542 ? 12.828 12.370 -39.279 1.00 92.88 542 GLU A CA 1
ATOM 4248 C C . GLU A 1 542 ? 12.208 10.997 -38.981 1.00 92.88 542 GLU A C 1
ATOM 4250 O O . GLU A 1 542 ? 11.217 10.607 -39.603 1.00 92.88 542 GLU A O 1
ATOM 4255 N N . THR A 1 543 ? 12.717 10.298 -37.959 1.00 90.38 543 THR A N 1
ATOM 4256 C CA . THR A 1 543 ? 12.176 8.998 -37.537 1.00 90.38 543 THR A CA 1
ATOM 4257 C C . THR A 1 543 ? 10.713 9.108 -37.117 1.00 90.38 543 THR A C 1
ATOM 4259 O O . THR A 1 543 ? 9.895 8.319 -37.576 1.00 90.38 543 THR A O 1
ATOM 4262 N N . PHE A 1 544 ? 10.331 10.084 -36.291 1.00 90.44 544 PHE A N 1
ATOM 4263 C CA . PHE A 1 544 ? 8.938 10.228 -35.856 1.00 90.44 544 PHE A CA 1
ATOM 4264 C C . PHE A 1 544 ? 8.022 10.789 -36.943 1.00 90.44 544 PHE A C 1
ATOM 4266 O O . PHE A 1 544 ? 6.833 10.481 -36.937 1.00 90.44 544 PHE A O 1
ATOM 4273 N N . ASN A 1 545 ? 8.548 11.540 -37.913 1.00 89.31 545 ASN A N 1
ATOM 4274 C CA . ASN A 1 545 ? 7.788 11.916 -39.106 1.00 89.31 545 ASN A CA 1
ATOM 4275 C C . ASN A 1 545 ? 7.446 10.678 -39.954 1.00 89.31 545 ASN A C 1
ATOM 4277 O O . ASN A 1 545 ? 6.309 10.531 -40.407 1.00 89.31 545 ASN A O 1
ATOM 4281 N N . ALA A 1 546 ? 8.408 9.767 -40.135 1.00 87.06 546 ALA A N 1
ATOM 4282 C CA . ALA A 1 546 ? 8.226 8.531 -40.896 1.00 87.06 546 ALA A CA 1
ATOM 4283 C C . ALA A 1 546 ? 7.436 7.452 -40.123 1.00 87.06 546 ALA A C 1
ATOM 4285 O O . ALA A 1 546 ? 6.650 6.703 -40.714 1.00 87.06 546 ALA A O 1
ATOM 4286 N N . PHE A 1 547 ? 7.612 7.394 -38.799 1.00 86.44 547 PHE A N 1
ATOM 4287 C CA . PHE A 1 547 ? 7.019 6.414 -37.887 1.00 86.44 547 PHE A CA 1
ATOM 4288 C C . PHE A 1 547 ? 6.400 7.098 -36.650 1.00 86.44 547 PHE A C 1
ATOM 4290 O O . PHE A 1 547 ? 6.912 6.950 -35.537 1.00 86.44 547 PHE A O 1
ATOM 4297 N N . PRO A 1 548 ? 5.261 7.807 -36.784 1.00 87.38 548 PRO A N 1
ATOM 4298 C CA . PRO A 1 548 ? 4.672 8.547 -35.663 1.00 87.38 548 PRO A CA 1
ATOM 4299 C C . PRO A 1 548 ? 4.340 7.687 -34.438 1.00 87.38 548 PRO A C 1
ATOM 4301 O O . PRO A 1 548 ? 4.451 8.152 -33.311 1.00 87.38 548 PRO A O 1
ATOM 4304 N N . SER A 1 549 ? 3.981 6.414 -34.640 1.00 83.50 549 SER A N 1
ATOM 4305 C CA . SER A 1 549 ? 3.675 5.472 -33.555 1.00 83.50 549 SER A CA 1
ATOM 4306 C C . SER A 1 549 ? 4.895 5.023 -32.745 1.00 83.50 549 SER A C 1
ATOM 4308 O O . SER A 1 549 ? 4.725 4.306 -31.766 1.00 83.50 549 SER A O 1
ATOM 4310 N N . TRP A 1 550 ? 6.114 5.358 -33.177 1.00 85.94 550 TRP A N 1
ATOM 4311 C CA . TRP A 1 550 ? 7.336 5.084 -32.412 1.00 85.94 550 TRP A CA 1
ATOM 4312 C C . TRP A 1 550 ? 7.658 6.209 -31.433 1.00 85.94 550 TRP A C 1
ATOM 4314 O O . TRP A 1 550 ? 8.494 6.019 -30.551 1.00 85.94 550 TRP A O 1
ATOM 4324 N N . LYS A 1 551 ? 7.015 7.375 -31.579 1.00 88.69 551 LYS A N 1
ATOM 4325 C CA . LYS A 1 551 ? 7.176 8.458 -30.620 1.00 88.69 551 LYS A CA 1
ATOM 4326 C C . LYS A 1 551 ? 6.560 8.026 -29.284 1.00 88.69 551 LYS A C 1
ATOM 4328 O O . LYS A 1 551 ? 5.405 7.593 -29.284 1.00 88.69 551 LYS A O 1
ATOM 4333 N N . PRO A 1 552 ? 7.296 8.129 -28.166 1.00 87.00 552 PRO A N 1
ATOM 4334 C CA . PRO A 1 552 ? 6.747 7.821 -26.854 1.00 87.00 552 PRO A CA 1
ATOM 4335 C C . PRO A 1 552 ? 5.521 8.689 -26.558 1.00 87.00 552 PRO A C 1
ATOM 4337 O O . PRO A 1 552 ? 5.525 9.888 -26.840 1.00 87.00 552 PRO A O 1
ATOM 4340 N N . ASP A 1 553 ? 4.487 8.073 -25.991 1.00 83.12 553 ASP A N 1
ATOM 4341 C CA . ASP A 1 553 ? 3.321 8.771 -25.450 1.00 83.12 553 ASP A CA 1
ATOM 4342 C C . ASP A 1 553 ? 3.561 8.981 -23.949 1.00 83.12 553 ASP A C 1
ATOM 4344 O O . ASP A 1 553 ? 3.740 8.005 -23.209 1.00 83.12 553 ASP A O 1
ATOM 4348 N N . PHE A 1 554 ? 3.671 10.244 -23.534 1.00 83.62 554 PHE A N 1
ATOM 4349 C CA . PHE A 1 554 ? 4.032 10.638 -22.169 1.00 83.62 554 PHE A CA 1
ATOM 4350 C C . PHE A 1 554 ? 2.815 10.822 -21.267 1.00 83.62 554 PHE A C 1
ATOM 4352 O O . PHE A 1 554 ? 1.862 11.526 -21.673 1.00 83.62 554 PHE A O 1
#

Organism: Diaporthe helianthi (NCBI:txid158607)

Radius of gyration: 33.54 Å; chains: 1; bounding box: 96×97×82 Å

Foldseek 3Di:
DDDDDDDDDDDDDDDDDDDDDDDDDDDDDDDDDDDDDDDDDDDDDDDDDDDDDDDDDDDDDDDDDDDDPVVVVVVVVVVVVVVVVVVVVVVVVVVVVVVVPPDDDDDDDDDDPPVVVVVVVVVVVVVVVVVVVVVVVVVVVVVVCVVVVVPDDDDPPVDDLPQAAEDLAEAEDEPCRVPDDDDDSHDYHYQKYWYKDFLCVVVVVVVCCVVVVPDDPPPVPVPPPDPPPPPCPPPDPPGPPDIATFKMKGQQQLQQLLLCLQVVNPVPDGDHTDIDGFVSVSCVVCLVVLVVVLVVLVVQLVCVVVDPDDDPDPPVCVVSPPSVVVSSVVCSVPVSSSSNSVSVSVCCVPGNVVLLCQQQVNPDDHDQKDAPSSVVSNDDQQFKKFQDQCPPDPPVQQPDGQLDGIWGFHDKDQADPPVPPPRDDPDGFIWTWTWDWDDQLPDIDTFIDIDDTDDHDGDMDGQVPDSMGGCVPVPDPVVVVVVVVVVVVVVVCSVVQWDWDWAWDDQADSGRHGDADFDPDGGDGPPDIDTDTGIDGHDSVVVCVRPVVVRGDD

Secondary structure (DSSP, 8-state):
--------------------------------------------------------------------HHHHHHHHHHHHHHHHHHHHHHHHHHHHHHHHTT----------SHHHHHHHHHHHHHHHHHHHHHHHHHHHHHHHHHHHS--S-----S---PPPEEEEEEEEE-HHHHHSPP-SSS-EEEEEEEEEE-TTHHHHHHHHHHHHT---GGG-GGGPPP-----------------EEEEEEE--HHHHHHHHHHTTTTT-SS-S-EEEETT-HHHHHHHHHHHHHHHHHHHHHHHGGGSSS-----GGGTTTHHHHHHHHHHHHH-HHHHHHHHHHHHHIIIIIHHHHHHHHS-SSS--SEEEGGGHHHH--TT-EEE----TT---TT--S--S--EEEEEEEEE-------TT------EEEEEEEEEE-SS-EEEEEEEPPPBPP--SEEEGGGSSSEEGGG---HHHHHHHHHHHHHHHHHHHH-EEEEEEEPP-B-TTSPBPBPPSSSTT-B--S--EEEEEEE--HHHHHHH-GGGS---

InterPro domains:
  IPR054289 UncB-like, DUF7025 [PF22942] (368-474)

Sequence (554 aa):
MSSGGSISNSAEGPNSEGLVRSPSPQEAIYTADNASGDQKGTSQDIESIPETNSTHESQDLYGAGTMDASLLRKVQSSVDMMSSGIEELATTVRDFLALDAGGDSSDDYEHDSGGKRVQIAWGKLRSAARRRRRMRAQMNAARYKADTSDGGSENEEEGSKKHPQIIPGIRECDLDHFQSKPAGDEQKVYCVDFLIGGDELPKESRQFLETSAGVKSGKIEYWKPGHVSDRTKDSSSEGTGKKWIRRIRINSRAVLELIHLMSRGKTGRPPRPIVFRRPFQLLVSLHEALNTELANIKTIVSEYPKNQGEIKPPVSSTARGDSWARFVRRLGENKHAIDEISCFVEFMETRIMPDVRRYRDPVGPLPKTIRYEDLWYLFKPGDLVFVPEDTSREDPFRSTPSSQQFLRVIQTSLGPNTTQPVGLSAFRHWSLLCHFIEHDGTSFAPVHVLSTPFARFSGERNVTGLPFYPTSYLEDDQRIAQAQAEGETYIRLIERRSGFYSGWTQTMTPLGDPVSAGHGLKGTPMTSPEHIESEILVDFQETFNAFPSWKPDF

pLDDT: mean 70.91, std 23.66, range [26.33, 98.38]